Protein AF-0000000079570481 (afdb_homodimer)

Structure (mmCIF, N/CA/C/O backbone):
data_AF-0000000079570481-model_v1
#
loop_
_entity.id
_entity.type
_entity.pdbx_description
1 polymer 'PD-(D/E)XK nuclease family protein'
#
loop_
_atom_site.group_PDB
_atom_site.id
_atom_site.type_symbol
_atom_site.label_atom_id
_atom_site.label_alt_id
_atom_site.label_comp_id
_atom_site.label_asym_id
_atom_site.label_entity_id
_atom_site.label_seq_id
_atom_site.pdbx_PDB_ins_code
_atom_site.Cartn_x
_atom_site.Cartn_y
_atom_site.Cartn_z
_atom_site.occupancy
_atom_site.B_iso_or_equiv
_atom_site.auth_seq_id
_atom_site.auth_comp_id
_atom_site.auth_asym_id
_atom_site.auth_atom_id
_atom_site.pdbx_PDB_model_num
ATOM 1 N N . MET A 1 1 ? -10.477 -27.125 -16.5 1 50.69 1 MET A N 1
ATOM 2 C CA . MET A 1 1 ? -10.719 -26.234 -17.625 1 50.69 1 MET A CA 1
ATOM 3 C C . MET A 1 1 ? -10.953 -24.797 -17.156 1 50.69 1 MET A C 1
ATOM 5 O O . MET A 1 1 ? -11.539 -24.578 -16.109 1 50.69 1 MET A O 1
ATOM 9 N N . HIS A 1 2 ? -10.203 -23.844 -17.797 1 65.56 2 HIS A N 1
ATOM 10 C CA . HIS A 1 2 ? -10.406 -22.438 -17.438 1 65.56 2 HIS A CA 1
ATOM 11 C C . HIS A 1 2 ? -11.836 -22 -17.75 1 65.56 2 HIS A C 1
ATOM 13 O O . HIS A 1 2 ? -12.445 -22.469 -18.703 1 65.56 2 HIS A O 1
ATOM 19 N N . PRO A 1 3 ? -12.398 -21.328 -16.797 1 68.94 3 PRO A N 1
ATOM 20 C CA . PRO A 1 3 ? -13.75 -20.828 -17.031 1 68.94 3 PRO A CA 1
ATOM 21 C C . PRO A 1 3 ? -13.867 -20.047 -18.344 1 68.94 3 PRO A C 1
ATOM 23 O O . PRO A 1 3 ? -12.867 -19.531 -18.844 1 68.94 3 PRO A O 1
ATOM 26 N N . THR A 1 4 ? -15.055 -20.156 -18.906 1 74.75 4 THR A N 1
ATOM 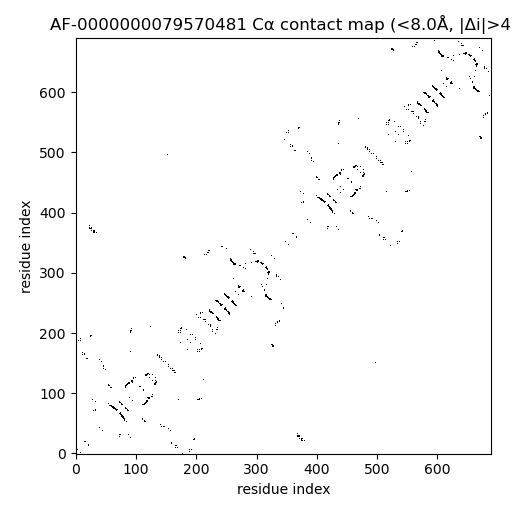27 C CA . THR A 1 4 ? -15.359 -19.375 -20.094 1 74.75 4 THR A CA 1
ATOM 28 C C . THR A 1 4 ? -15.305 -17.875 -19.797 1 74.75 4 THR A C 1
ATOM 30 O O . THR A 1 4 ? -15.297 -17.469 -18.625 1 74.75 4 THR A O 1
ATOM 33 N N . THR A 1 5 ? -15.227 -17.078 -20.75 1 77.88 5 THR A N 1
ATOM 34 C CA . THR A 1 5 ? -15.227 -15.625 -20.625 1 77.88 5 THR A CA 1
ATOM 35 C C . THR A 1 5 ? -16.484 -15.156 -19.891 1 77.88 5 THR A C 1
ATOM 37 O O . THR A 1 5 ? -16.422 -14.242 -19.062 1 77.88 5 THR A O 1
ATOM 40 N N . GLU A 1 6 ? -17.531 -15.828 -20.172 1 80.69 6 GLU A N 1
ATOM 41 C CA . GLU A 1 6 ? -18.797 -15.453 -19.547 1 80.69 6 GLU A CA 1
ATOM 42 C C . GLU A 1 6 ? -18.781 -15.766 -18.047 1 80.69 6 GLU A C 1
ATOM 44 O O . GLU A 1 6 ? -19.312 -14.992 -17.25 1 80.69 6 GLU A O 1
ATOM 49 N N . GLU A 1 7 ? -18.172 -16.875 -17.766 1 83.06 7 GLU A N 1
ATOM 50 C CA . GLU A 1 7 ? -18.078 -17.25 -16.359 1 83.06 7 GLU A CA 1
ATOM 51 C C . GLU A 1 7 ? -17.188 -16.281 -15.578 1 83.06 7 GLU A C 1
ATOM 53 O O . GLU A 1 7 ? -17.484 -15.93 -14.438 1 83.06 7 GLU A O 1
ATOM 58 N N . VAL A 1 8 ? -16.25 -15.828 -16.25 1 87 8 VAL A N 1
ATOM 59 C CA . VAL A 1 8 ? -15.32 -14.898 -15.617 1 87 8 VAL A CA 1
ATOM 60 C C . VAL A 1 8 ? -15.992 -13.547 -15.422 1 87 8 VAL A C 1
ATOM 62 O O . VAL A 1 8 ? -15.82 -12.906 -14.383 1 87 8 VAL A O 1
ATOM 65 N N . LYS A 1 9 ? -16.766 -13.172 -16.375 1 86.5 9 LYS A N 1
ATOM 66 C CA . LYS A 1 9 ? -17.5 -11.914 -16.266 1 86.5 9 LYS A CA 1
ATOM 67 C C . LYS A 1 9 ? -18.469 -11.938 -15.086 1 86.5 9 LYS A C 1
ATOM 69 O O . LYS A 1 9 ? -18.594 -10.953 -14.359 1 86.5 9 LYS A O 1
ATOM 74 N N . GLY A 1 10 ? -19.156 -13.102 -14.977 1 90.06 10 GLY A N 1
ATOM 75 C CA . GLY A 1 10 ? -20.047 -13.242 -13.844 1 90.06 10 GLY A CA 1
ATOM 76 C C . GLY A 1 10 ? -19.328 -13.18 -12.508 1 90.06 10 GLY A C 1
ATOM 77 O O . GLY A 1 10 ? -19.812 -12.547 -11.562 1 90.06 10 GLY A O 1
ATOM 78 N N . LEU A 1 11 ? -18.297 -13.781 -12.508 1 91.5 11 LEU A N 1
ATOM 79 C CA . LEU A 1 11 ? -17.453 -13.797 -11.305 1 91.5 11 LEU A CA 1
ATOM 80 C C . LEU A 1 11 ? -17 -12.383 -10.953 1 91.5 11 LEU A C 1
ATOM 82 O O . LEU A 1 11 ? -17.109 -11.961 -9.805 1 91.5 11 LEU A O 1
ATOM 86 N N . VAL A 1 12 ? -16.562 -11.656 -11.883 1 89.75 12 VAL A N 1
ATOM 87 C CA . VAL A 1 12 ? -16.047 -10.297 -11.703 1 89.75 12 VAL A CA 1
ATOM 88 C C . VAL A 1 12 ? -17.188 -9.383 -11.258 1 89.75 12 VAL A C 1
ATOM 90 O O . VAL A 1 12 ? -17 -8.539 -10.383 1 89.75 12 VAL A O 1
ATOM 93 N N . GLU A 1 13 ? -18.266 -9.562 -11.836 1 91.12 13 GLU A N 1
ATOM 94 C CA . GLU A 1 13 ? -19.422 -8.75 -11.477 1 91.12 13 GLU A CA 1
ATOM 95 C C . GLU A 1 13 ? -19.797 -8.953 -10.008 1 91.12 13 GLU A C 1
ATOM 97 O O . GLU A 1 13 ? -20.125 -7.988 -9.312 1 91.12 13 GLU A O 1
ATOM 102 N N . ARG A 1 14 ? -19.734 -10.172 -9.578 1 93.94 14 ARG A N 1
ATOM 103 C CA . ARG A 1 14 ? -20.047 -10.453 -8.18 1 93.94 14 ARG A CA 1
ATOM 104 C C . ARG A 1 14 ? -19.031 -9.797 -7.254 1 93.94 14 ARG A C 1
ATOM 106 O O . ARG A 1 14 ? -19.406 -9.203 -6.234 1 93.94 14 ARG A O 1
ATOM 113 N N . ILE A 1 15 ? -17.844 -9.82 -7.617 1 91.56 15 ILE A N 1
ATOM 114 C CA . ILE A 1 15 ? -16.781 -9.219 -6.812 1 91.56 15 ILE A CA 1
ATOM 115 C C . ILE A 1 15 ? -16.953 -7.703 -6.777 1 91.56 15 ILE A C 1
ATOM 117 O O . ILE A 1 15 ? -16.859 -7.09 -5.711 1 91.56 15 ILE A O 1
ATOM 121 N N . GLU A 1 16 ? -17.297 -7.141 -7.875 1 89.12 16 GLU A N 1
ATOM 122 C CA . GLU A 1 16 ? -17.344 -5.684 -7.992 1 89.12 16 GLU A CA 1
ATOM 123 C C . GLU A 1 16 ? -18.625 -5.125 -7.379 1 89.12 16 GLU A C 1
ATOM 125 O O . GLU A 1 16 ? -18.672 -3.957 -6.992 1 89.12 16 GLU A O 1
ATOM 130 N N . SER A 1 17 ? -19.641 -5.949 -7.328 1 92.81 17 SER A N 1
ATOM 131 C CA . SER A 1 17 ? -20.891 -5.5 -6.715 1 92.81 17 SER A CA 1
ATOM 132 C C . SER A 1 17 ? -20.828 -5.57 -5.195 1 92.81 17 SER A C 1
ATOM 134 O O . SER A 1 17 ? -21.641 -4.973 -4.5 1 92.81 17 SER A O 1
ATOM 136 N N . ASN A 1 18 ? -19.875 -6.34 -4.711 1 94 18 ASN A N 1
ATOM 137 C CA . ASN A 1 18 ? -19.594 -6.453 -3.285 1 94 18 ASN A CA 1
ATOM 138 C C . ASN A 1 18 ? -18.734 -5.289 -2.791 1 94 18 ASN A C 1
ATOM 140 O O . ASN A 1 18 ? -17.625 -5.082 -3.277 1 94 18 ASN A O 1
ATOM 144 N N . PRO A 1 19 ? -19.266 -4.484 -1.828 1 93.38 19 PRO A N 1
ATOM 145 C CA . PRO A 1 19 ? -18.438 -3.363 -1.37 1 93.38 19 PRO A CA 1
ATOM 146 C C . PRO A 1 19 ? -17.062 -3.805 -0.876 1 93.38 19 PRO A C 1
ATOM 148 O O . PRO A 1 19 ? -16.078 -3.098 -1.082 1 93.38 19 PRO A O 1
ATOM 151 N N . LEU A 1 20 ? -16.984 -4.98 -0.292 1 93.44 20 LEU A N 1
ATOM 152 C CA . LEU A 1 20 ? -15.703 -5.492 0.194 1 93.44 20 LEU A CA 1
ATOM 153 C C . LEU A 1 20 ? -14.766 -5.812 -0.967 1 93.44 20 LEU A C 1
ATOM 155 O O . LEU A 1 20 ? -13.547 -5.68 -0.843 1 93.44 20 LEU A O 1
ATOM 159 N N . GLY A 1 21 ? -15.383 -6.238 -2.08 1 91.31 21 GLY A N 1
ATOM 160 C CA . GLY A 1 21 ? -14.586 -6.516 -3.266 1 91.31 21 GLY A CA 1
ATOM 161 C C . GLY A 1 21 ? -13.922 -5.277 -3.836 1 91.31 21 GLY A C 1
ATOM 162 O O . GLY A 1 21 ? -12.773 -5.336 -4.285 1 91.31 21 GLY A O 1
ATOM 163 N N . ARG A 1 22 ? -14.578 -4.148 -3.736 1 87.19 22 ARG A N 1
ATOM 164 C CA . ARG A 1 22 ? -14.039 -2.893 -4.246 1 87.19 22 ARG A CA 1
ATOM 165 C C . ARG A 1 22 ? -12.969 -2.338 -3.311 1 87.19 22 ARG A C 1
ATOM 167 O O . ARG A 1 22 ? -11.953 -1.795 -3.768 1 87.19 22 ARG A O 1
ATOM 174 N N . ILE A 1 23 ? -13.211 -2.539 -2.059 1 87.69 23 ILE A N 1
ATOM 175 C CA . ILE A 1 23 ? -12.328 -1.98 -1.043 1 87.69 23 ILE A CA 1
ATOM 176 C C . ILE A 1 23 ? -11.008 -2.752 -1.027 1 87.69 23 ILE A C 1
ATOM 178 O O . ILE A 1 23 ? -9.945 -2.18 -0.763 1 87.69 23 ILE A O 1
ATOM 182 N N . MET A 1 24 ? -11 -3.938 -1.363 1 83.31 24 MET A N 1
ATOM 183 C CA . MET A 1 24 ? -9.852 -4.84 -1.251 1 83.31 24 MET A CA 1
ATOM 184 C C . MET A 1 24 ? -8.742 -4.438 -2.219 1 83.31 24 MET A C 1
ATOM 186 O O . MET A 1 24 ? -7.578 -4.762 -2.002 1 83.31 24 MET A O 1
ATOM 190 N N . HIS A 1 25 ? -8.969 -3.658 -3.273 1 71.06 25 HIS A N 1
ATOM 191 C CA . HIS A 1 25 ? -8.023 -3.355 -4.344 1 71.06 25 HIS A CA 1
ATOM 192 C C . HIS A 1 25 ? -6.812 -2.592 -3.811 1 71.06 25 HIS A C 1
ATOM 194 O O . HIS A 1 25 ? -5.727 -2.656 -4.391 1 71.06 25 HIS A O 1
ATOM 200 N N . GLY A 1 26 ? -6.82 -1.971 -2.639 1 59.59 26 GLY A N 1
ATOM 201 C CA . GLY A 1 26 ? -5.758 -1.092 -2.176 1 59.59 26 GLY A CA 1
ATOM 202 C C . GLY A 1 26 ? -4.711 -1.809 -1.349 1 59.59 26 GLY A C 1
ATOM 203 O O . GLY A 1 26 ? -3.574 -1.342 -1.238 1 59.59 26 GLY A O 1
ATOM 204 N N . SER A 1 27 ? -4.887 -2.648 -0.591 1 61.09 27 SER A N 1
ATOM 205 C CA . SER A 1 27 ? -3.93 -3.242 0.336 1 61.09 27 SER A CA 1
ATOM 206 C C . SER A 1 27 ? -4.145 -4.746 0.467 1 61.09 27 SER A C 1
ATOM 208 O O . SER A 1 27 ? -3.893 -5.324 1.524 1 61.09 27 SER A O 1
ATOM 210 N N . ARG A 1 28 ? -4.184 -5.586 -0.519 1 65.5 28 ARG A N 1
ATOM 211 C CA . ARG A 1 28 ? -4.758 -6.914 -0.706 1 65.5 28 ARG A CA 1
ATOM 212 C C . ARG A 1 28 ? -4.496 -7.801 0.51 1 65.5 28 ARG A C 1
ATOM 214 O O . ARG A 1 28 ? -5.43 -8.164 1.227 1 65.5 28 ARG A O 1
ATOM 221 N N . GLU A 1 29 ? -3.158 -7.77 1.056 1 74.5 29 GLU A N 1
ATOM 222 C CA . GLU A 1 29 ? -2.934 -8.727 2.135 1 74.5 29 GLU A CA 1
ATOM 223 C C . GLU A 1 29 ? -3.406 -8.164 3.475 1 74.5 29 GLU A C 1
ATOM 225 O O . GLU A 1 29 ? -4.004 -8.891 4.277 1 74.5 29 GLU A O 1
ATOM 230 N N . LEU A 1 30 ? -3.348 -6.863 3.672 1 83.81 30 LEU A N 1
ATOM 231 C CA . LEU A 1 30 ? -3.754 -6.238 4.926 1 83.81 30 LEU A CA 1
ATOM 232 C C . LEU A 1 30 ? -5.273 -6.238 5.066 1 83.81 30 LEU A C 1
ATOM 234 O O . LEU A 1 30 ? -5.801 -6.398 6.172 1 83.81 30 LEU A O 1
ATOM 238 N N . PHE A 1 31 ? -5.938 -6.16 3.941 1 90 31 PHE A N 1
ATOM 239 C CA . PHE A 1 31 ? -7.395 -6.176 3.936 1 90 31 PHE A CA 1
ATOM 240 C C . PHE A 1 31 ? -7.926 -7.449 4.586 1 90 31 PHE A C 1
ATOM 242 O O . PHE A 1 31 ? -8.734 -7.387 5.516 1 90 31 PHE A O 1
ATOM 249 N N . HIS A 1 32 ? -7.438 -8.586 4.172 1 93 32 HIS A N 1
ATOM 250 C CA . HIS A 1 32 ? -7.934 -9.875 4.641 1 93 32 HIS A CA 1
ATOM 251 C C . HIS A 1 32 ? -7.586 -10.102 6.109 1 93 32 HIS A C 1
ATOM 253 O O . HIS A 1 32 ? -8.453 -10.461 6.91 1 93 32 HIS A O 1
ATOM 259 N N . SER A 1 33 ? -6.324 -9.875 6.48 1 93 33 SER A N 1
ATOM 260 C CA . SER A 1 33 ? -5.895 -10.102 7.855 1 93 33 SER A CA 1
ATOM 261 C C . SER A 1 33 ? -6.625 -9.18 8.828 1 93 33 SER A C 1
ATOM 263 O O . SER A 1 33 ? -7.02 -9.609 9.914 1 93 33 SER A O 1
ATOM 265 N N . ASN A 1 34 ? -6.844 -7.906 8.406 1 91.81 34 ASN A N 1
ATOM 266 C CA . ASN A 1 34 ? -7.547 -6.957 9.258 1 91.81 34 ASN A CA 1
ATOM 267 C C . ASN A 1 34 ? -9.008 -7.352 9.453 1 91.81 34 ASN A C 1
ATOM 269 O O . ASN A 1 34 ? -9.539 -7.254 10.555 1 91.81 34 ASN A O 1
ATOM 273 N N . LEU A 1 35 ? -9.633 -7.727 8.383 1 94.56 35 LEU A N 1
ATOM 274 C CA . LEU A 1 35 ? -11.031 -8.117 8.469 1 94.56 35 LEU A CA 1
ATOM 275 C C . LEU A 1 35 ? -11.195 -9.375 9.32 1 94.56 35 LEU A C 1
ATOM 277 O O . LEU A 1 35 ? -12.133 -9.477 10.109 1 94.56 35 LEU A O 1
ATOM 281 N N . LEU A 1 36 ? -10.266 -10.312 9.18 1 96.75 36 LEU A N 1
ATOM 282 C CA . LEU A 1 36 ? -10.336 -11.531 9.977 1 96.75 36 LEU A CA 1
ATOM 283 C C . LEU A 1 36 ? -10.094 -11.234 11.453 1 96.75 36 LEU A C 1
ATOM 285 O O . LEU A 1 36 ? -10.711 -11.859 12.328 1 96.75 36 LEU A O 1
ATOM 289 N N . SER A 1 37 ? -9.172 -10.359 11.719 1 95.69 37 SER A N 1
ATOM 290 C CA . SER A 1 37 ? -8.961 -9.922 13.094 1 95.69 37 SER A CA 1
ATOM 291 C C . SER A 1 37 ? -10.227 -9.289 13.672 1 95.69 37 SER A C 1
ATOM 293 O O . SER A 1 37 ? -10.602 -9.57 14.805 1 95.69 37 SER A O 1
ATOM 295 N N . TRP A 1 38 ? -10.852 -8.422 12.906 1 95.69 38 TRP A N 1
ATOM 296 C CA . TRP A 1 38 ? -12.117 -7.824 13.32 1 95.69 38 TRP A CA 1
ATOM 297 C C . TRP A 1 38 ? -13.172 -8.891 13.578 1 95.69 38 TRP A C 1
ATOM 299 O O . TRP A 1 38 ? -13.891 -8.836 14.57 1 95.69 38 TRP A O 1
ATOM 309 N N . TYR A 1 39 ? -13.281 -9.859 12.68 1 97.56 39 TYR A N 1
ATOM 310 C CA . TYR A 1 39 ? -14.195 -10.992 12.789 1 97.56 39 TYR A CA 1
ATOM 311 C C . TYR A 1 39 ? -14.008 -11.719 14.109 1 97.56 39 TYR A C 1
ATOM 313 O O . TYR A 1 39 ? -14.984 -12.016 14.805 1 97.56 39 TYR A O 1
ATOM 321 N N . PHE A 1 40 ? -12.805 -11.93 14.484 1 98.12 40 PHE A N 1
ATOM 322 C CA . PHE A 1 40 ? -12.445 -12.625 15.719 1 98.12 40 PHE A CA 1
ATOM 323 C C . PHE A 1 40 ? -12.977 -11.883 16.938 1 98.12 40 PHE A C 1
ATOM 325 O O . PHE A 1 40 ? -13.43 -12.5 17.906 1 98.12 40 PHE A O 1
ATOM 332 N N . ASP A 1 41 ? -13 -10.562 16.859 1 95.62 41 ASP A N 1
ATOM 333 C CA . ASP A 1 41 ? -13.438 -9.727 17.969 1 95.62 41 ASP A CA 1
ATOM 334 C C . ASP A 1 41 ? -14.953 -9.523 17.953 1 95.62 41 ASP A C 1
ATOM 336 O O . ASP A 1 41 ? -15.609 -9.602 18.984 1 95.62 41 ASP A O 1
ATOM 340 N N . ALA A 1 42 ? -15.508 -9.344 16.781 1 95.06 42 ALA A N 1
ATOM 341 C CA . ALA A 1 42 ? -16.891 -8.875 16.641 1 95.06 42 ALA A CA 1
ATOM 342 C C . ALA A 1 42 ? -17.875 -10.039 16.719 1 95.06 42 ALA A C 1
ATOM 344 O O . ALA A 1 42 ? -19.016 -9.875 17.156 1 95.06 42 ALA A O 1
ATOM 345 N N . LEU A 1 43 ? -17.438 -11.188 16.219 1 95.94 43 LEU A N 1
ATOM 346 C CA . LEU A 1 43 ? -18.281 -12.375 16.203 1 95.94 43 LEU A CA 1
ATOM 347 C C . LEU A 1 43 ? -17.531 -13.57 16.812 1 95.94 43 LEU A C 1
ATOM 349 O O . LEU A 1 43 ? -17.234 -14.539 16.109 1 95.94 43 LEU A O 1
ATOM 353 N N . PRO A 1 44 ? -17.344 -13.539 18.125 1 96.38 44 PRO A N 1
ATOM 354 C CA . PRO A 1 44 ? -16.453 -14.516 18.766 1 96.38 44 PRO A CA 1
ATOM 355 C C . PRO A 1 44 ? -16.906 -15.953 18.562 1 96.38 44 PRO A C 1
ATOM 357 O O . PRO A 1 44 ? -16.094 -16.828 18.297 1 96.38 44 PRO A O 1
ATOM 360 N N . ASP A 1 45 ? -18.203 -16.234 18.641 1 96.69 45 ASP A N 1
ATOM 361 C CA . ASP A 1 45 ? -18.672 -17.609 18.5 1 96.69 45 ASP A CA 1
ATOM 362 C C . ASP A 1 45 ? -18.422 -18.125 17.078 1 96.69 45 ASP A C 1
ATOM 364 O O . ASP A 1 45 ? -17.922 -19.234 16.891 1 96.69 45 ASP A O 1
ATOM 368 N N . ALA A 1 46 ? -18.781 -17.281 16.125 1 97.31 46 ALA A N 1
ATOM 369 C CA . ALA A 1 46 ? -18.594 -17.672 14.727 1 97.31 46 ALA A CA 1
ATOM 370 C C . ALA A 1 46 ? -17.109 -17.812 14.398 1 97.31 46 ALA A C 1
ATOM 372 O O . ALA A 1 46 ? -16.703 -18.75 13.719 1 97.31 46 ALA A O 1
ATOM 373 N N . ALA A 1 47 ? -16.312 -16.891 14.891 1 98.19 47 ALA A N 1
ATOM 374 C CA . ALA A 1 47 ? -14.875 -16.922 14.656 1 98.19 47 ALA A CA 1
ATOM 375 C C . ALA A 1 47 ? -14.25 -18.172 15.281 1 98.19 47 ALA A C 1
ATOM 377 O O . ALA A 1 47 ? -13.383 -18.797 14.68 1 98.19 47 ALA A O 1
ATOM 378 N N . ASP A 1 48 ? -14.711 -18.5 16.469 1 98.06 48 ASP A N 1
ATOM 379 C CA . ASP A 1 48 ? -14.203 -19.688 17.125 1 98.06 48 ASP A CA 1
ATOM 380 C C . ASP A 1 48 ? -14.523 -20.938 16.312 1 98.06 48 ASP A C 1
ATOM 382 O O . ASP A 1 48 ? -13.656 -21.797 16.109 1 98.06 48 ASP A O 1
ATOM 386 N N . ALA A 1 49 ? -15.742 -20.984 15.852 1 98 49 ALA A N 1
ATOM 387 C CA . ALA A 1 49 ? -16.125 -22.125 15.023 1 98 49 ALA A CA 1
ATOM 388 C C . ALA A 1 49 ? -15.266 -22.203 13.766 1 98 49 ALA A C 1
ATOM 390 O O . ALA A 1 49 ? -14.969 -23.297 13.273 1 98 49 ALA A O 1
ATOM 391 N N . THR A 1 50 ? -14.805 -21.109 13.273 1 98.56 50 THR A N 1
ATOM 392 C CA . THR A 1 50 ? -14.031 -21 12.031 1 98.56 50 THR A CA 1
ATOM 393 C C . THR A 1 50 ? -12.586 -21.422 12.258 1 98.56 50 THR A C 1
ATOM 395 O O . THR A 1 50 ? -12.023 -22.172 11.461 1 98.56 50 THR A O 1
ATOM 398 N N . PHE A 1 51 ? -11.977 -21 13.43 1 98.69 51 PHE A N 1
ATOM 399 C CA . PHE A 1 51 ? -10.523 -21.031 13.508 1 98.69 51 PHE A CA 1
ATOM 400 C C . PHE A 1 51 ? -10.055 -22.078 14.523 1 98.69 51 PHE A C 1
ATOM 402 O O . PHE A 1 51 ? -8.953 -22.609 14.398 1 98.69 51 PHE A O 1
ATOM 409 N N . ARG A 1 52 ? -10.852 -22.422 15.523 1 98.19 52 ARG A N 1
ATOM 410 C CA . ARG A 1 52 ? -10.414 -23.297 16.594 1 98.19 52 ARG A CA 1
ATOM 411 C C . ARG A 1 52 ? -10 -24.656 16.047 1 98.19 52 ARG A C 1
ATOM 413 O O . ARG A 1 52 ? -9.023 -25.25 16.516 1 98.19 52 ARG A O 1
ATOM 420 N N . PRO A 1 53 ? -10.758 -25.219 15.023 1 98.31 53 PRO A N 1
ATOM 421 C CA . PRO A 1 53 ? -10.375 -26.531 14.5 1 98.31 53 PRO A CA 1
ATOM 422 C C . PRO A 1 53 ? -8.984 -26.531 13.867 1 98.31 53 PRO A C 1
ATOM 424 O O . PRO A 1 53 ? -8.445 -27.594 13.57 1 98.31 53 PRO A O 1
ATOM 427 N N . LEU A 1 54 ? -8.398 -25.391 13.594 1 98.31 54 LEU A N 1
ATOM 428 C CA . LEU A 1 54 ? -7.105 -25.281 12.93 1 98.31 54 LEU A CA 1
ATOM 429 C C . LEU A 1 54 ? -5.969 -25.281 13.945 1 98.31 54 LEU A C 1
ATOM 431 O O . LEU A 1 54 ? -4.797 -25.25 13.578 1 98.31 54 LEU A O 1
ATOM 435 N N . SER A 1 55 ? -6.324 -25.219 15.203 1 97.75 55 SER A N 1
ATOM 436 C CA . SER A 1 55 ? -5.328 -25.219 16.281 1 97.75 55 SER A CA 1
ATOM 437 C C . SER A 1 55 ? -5.418 -26.484 17.109 1 97.75 55 SER A C 1
ATOM 439 O O . SER A 1 55 ? -6.152 -27.422 16.766 1 97.75 55 SER A O 1
ATOM 441 N N . ILE A 1 56 ? -4.516 -26.594 18.094 1 97.56 56 ILE A N 1
ATOM 442 C CA . ILE A 1 56 ? -4.469 -27.781 18.938 1 97.56 56 ILE A CA 1
ATOM 443 C C . ILE A 1 56 ? -4.586 -27.375 20.406 1 97.56 56 ILE A C 1
ATOM 445 O O . ILE A 1 56 ? -4.203 -26.266 20.781 1 97.56 56 ILE A O 1
ATOM 449 N N . PRO A 1 57 ? -5.125 -28.297 21.25 1 97.56 57 PRO A N 1
ATOM 450 C CA . PRO A 1 57 ? -5.23 -27.984 22.672 1 97.56 57 PRO A CA 1
ATOM 451 C C . PRO A 1 57 ? -3.875 -27.734 23.328 1 97.56 57 PRO A C 1
ATOM 453 O O . PRO A 1 57 ? -2.906 -28.453 23.047 1 97.56 57 PRO A O 1
ATOM 456 N N . ALA A 1 58 ? -3.807 -26.75 24.094 1 97.56 58 ALA A N 1
ATOM 457 C CA . ALA A 1 58 ? -2.627 -26.359 24.859 1 97.56 58 ALA A CA 1
ATOM 458 C C . ALA A 1 58 ? -2.977 -25.297 25.891 1 97.56 58 ALA A C 1
ATOM 460 O O . ALA A 1 58 ? -4.098 -24.781 25.922 1 97.56 58 ALA A O 1
ATOM 461 N N . GLU A 1 59 ? -2.061 -25.078 26.844 1 95.19 59 GLU A N 1
ATOM 462 C CA . GLU A 1 59 ? -2.234 -23.969 27.766 1 95.19 59 GLU A CA 1
ATOM 463 C C . GLU A 1 59 ? -1.978 -22.625 27.094 1 95.19 59 GLU A C 1
ATOM 465 O O . GLU A 1 59 ? -0.843 -22.312 26.719 1 95.19 59 GLU A O 1
ATOM 470 N N . GLY A 1 60 ? -3.107 -21.984 26.891 1 91.94 60 GLY A N 1
ATOM 471 C CA . GLY A 1 60 ? -2.955 -20.734 26.188 1 91.94 60 GLY A CA 1
ATOM 472 C C . GLY A 1 60 ? -3.035 -19.516 27.094 1 91.94 60 GLY A C 1
ATOM 473 O O . GLY A 1 60 ? -2.648 -19.594 28.266 1 91.94 60 GLY A O 1
ATOM 474 N N . THR A 1 61 ? -3.197 -18.375 26.547 1 90.19 61 THR A N 1
ATOM 475 C CA . THR A 1 61 ? -3.359 -17.078 27.203 1 90.19 61 THR A CA 1
ATOM 476 C C . THR A 1 61 ? -4.762 -16.531 26.984 1 90.19 61 THR A C 1
ATOM 478 O O . THR A 1 61 ? -5.672 -17.266 26.578 1 90.19 61 THR A O 1
ATOM 481 N N . GLU A 1 62 ? -4.934 -15.242 27.094 1 94.88 62 GLU A N 1
ATOM 482 C CA . GLU A 1 62 ? -6.234 -14.609 26.906 1 94.88 62 GLU A CA 1
ATOM 483 C C . GLU A 1 62 ? -6.625 -14.602 25.438 1 94.88 62 GLU A C 1
ATOM 485 O O . GLU A 1 62 ? -5.766 -14.703 24.547 1 94.88 62 GLU A O 1
ATOM 490 N N . ARG A 1 63 ? -7.953 -14.641 25.219 1 97 63 ARG A N 1
ATOM 491 C CA . ARG A 1 63 ? -8.43 -14.516 23.844 1 97 63 ARG A CA 1
ATOM 492 C C . ARG A 1 63 ? -7.996 -13.18 23.234 1 97 63 ARG A C 1
ATOM 494 O O . ARG A 1 63 ? -8.383 -12.117 23.719 1 97 63 ARG A O 1
ATOM 501 N N . LEU A 1 64 ? -7.203 -13.32 22.203 1 96 64 LEU A N 1
ATOM 502 C CA . LEU A 1 64 ? -6.613 -12.117 21.625 1 96 64 LEU A CA 1
ATOM 503 C C . LEU A 1 64 ? -6.242 -12.328 20.172 1 96 64 LEU A C 1
ATOM 505 O O . LEU A 1 64 ? -5.742 -13.391 19.797 1 96 64 LEU A O 1
ATOM 509 N N . ALA A 1 65 ? -6.578 -11.352 19.359 1 95.81 65 ALA A N 1
ATOM 510 C CA . ALA A 1 65 ? -6.078 -11.312 17.984 1 95.81 65 ALA A CA 1
ATOM 511 C C . ALA A 1 65 ? -4.98 -10.266 17.828 1 95.81 65 ALA A C 1
ATOM 513 O O . ALA A 1 65 ? -5.164 -9.109 18.203 1 95.81 65 ALA A O 1
ATOM 514 N N . GLU A 1 66 ? -3.84 -10.633 17.312 1 94.25 66 GLU A N 1
ATOM 515 C CA . GLU A 1 66 ? -2.715 -9.727 17.109 1 94.25 66 GLU A CA 1
ATOM 516 C C . GLU A 1 66 ? -2.371 -9.586 15.633 1 94.25 66 GLU A C 1
ATOM 518 O O . GLU A 1 66 ? -2.141 -10.586 14.945 1 94.25 66 GLU A O 1
ATOM 523 N N . ARG A 1 67 ? -2.381 -8.375 15.18 1 91.56 67 ARG A N 1
ATOM 524 C CA . ARG A 1 67 ? -1.974 -8.086 13.805 1 91.56 67 ARG A CA 1
ATOM 525 C C . ARG A 1 67 ? -0.523 -7.621 13.75 1 91.56 67 ARG A C 1
ATOM 527 O O . ARG A 1 67 ? -0.086 -6.836 14.594 1 91.56 67 ARG A O 1
ATOM 534 N N . GLU A 1 68 ? 0.175 -8.156 12.766 1 87.94 68 GLU A N 1
ATOM 535 C CA . GLU A 1 68 ? 1.53 -7.715 12.453 1 87.94 68 GLU A CA 1
ATOM 536 C C . GLU A 1 68 ? 2.439 -7.816 13.672 1 87.94 68 GLU A C 1
ATOM 538 O O . GLU A 1 68 ? 3.285 -6.945 13.898 1 87.94 68 GLU A O 1
ATOM 543 N N . HIS A 1 69 ? 2.15 -8.781 14.492 1 87.88 69 HIS A N 1
ATOM 544 C CA . HIS A 1 69 ? 3.023 -9.062 15.625 1 87.88 69 HIS A CA 1
ATOM 545 C C . HIS A 1 69 ? 4.348 -9.664 15.172 1 87.88 69 HIS A C 1
ATOM 547 O O . HIS A 1 69 ? 4.391 -10.797 14.695 1 87.88 69 HIS A O 1
ATOM 553 N N . THR A 1 70 ? 5.445 -8.922 15.305 1 87.44 70 THR A N 1
ATOM 554 C CA . THR A 1 70 ? 6.766 -9.352 14.859 1 87.44 70 THR A CA 1
ATOM 555 C C . THR A 1 70 ? 6.73 -9.758 13.383 1 87.44 70 THR A C 1
ATOM 557 O O . THR A 1 70 ? 7.258 -10.805 13.016 1 87.44 70 THR A O 1
ATOM 560 N N . ASN A 1 71 ? 5.988 -9.172 12.586 1 87.38 71 ASN A N 1
ATOM 561 C CA . ASN A 1 71 ? 5.902 -9.312 11.133 1 87.38 71 ASN A CA 1
ATOM 562 C C . ASN A 1 71 ? 5.082 -10.539 10.742 1 87.38 71 ASN A C 1
ATOM 564 O O . ASN A 1 71 ? 5.203 -11.039 9.617 1 87.38 71 ASN A O 1
ATOM 568 N N . LEU A 1 72 ? 4.363 -11.055 11.742 1 93.25 72 LEU A N 1
ATOM 569 C CA . LEU A 1 72 ? 3.383 -12.086 11.422 1 93.25 72 LEU A CA 1
ATOM 570 C C . LEU A 1 72 ? 2.039 -11.469 11.055 1 93.25 72 LEU A C 1
ATOM 572 O O . LEU A 1 72 ? 1.587 -10.523 11.711 1 93.25 72 LEU A O 1
ATOM 576 N N . ASP A 1 73 ? 1.354 -11.961 10.047 1 92.69 73 ASP A N 1
ATOM 577 C CA . ASP A 1 73 ? 0.142 -11.336 9.531 1 92.69 73 ASP A CA 1
ATOM 578 C C . ASP A 1 73 ? -0.971 -11.344 10.578 1 92.69 73 ASP A C 1
ATOM 580 O O . ASP A 1 73 ? -1.575 -10.305 10.859 1 92.69 73 ASP A O 1
ATOM 584 N N . LEU A 1 74 ? -1.26 -12.477 11.188 1 96.44 74 LEU A N 1
ATOM 585 C CA . LEU A 1 74 ? -2.336 -12.625 12.156 1 96.44 74 LEU A CA 1
ATOM 586 C C . LEU A 1 74 ? -2.029 -13.75 13.141 1 96.44 74 LEU A C 1
ATOM 588 O O . LEU A 1 74 ? -1.674 -14.859 12.734 1 96.44 74 LEU A O 1
ATOM 592 N N . VAL A 1 75 ? -2.072 -13.438 14.383 1 97.81 75 VAL A N 1
ATOM 593 C CA . VAL A 1 75 ? -1.944 -14.438 15.438 1 97.81 75 VAL A CA 1
ATOM 594 C C . VAL A 1 75 ? -3.205 -14.445 16.297 1 97.81 75 VAL A C 1
ATOM 596 O O . VAL A 1 75 ? -3.609 -13.414 16.828 1 97.81 75 VAL A O 1
ATOM 599 N N . LEU A 1 76 ? -3.842 -15.562 16.406 1 98.5 76 LEU A N 1
ATOM 600 C CA . LEU A 1 76 ? -5.016 -15.742 17.25 1 98.5 76 LEU A CA 1
ATOM 601 C C . LEU A 1 76 ? -4.672 -16.562 18.484 1 98.5 76 LEU A C 1
ATOM 603 O O . LEU A 1 76 ? -3.949 -17.562 18.391 1 98.5 76 LEU A O 1
ATOM 607 N N . ARG A 1 77 ? -5.164 -16.172 19.578 1 98.19 77 ARG A N 1
ATOM 608 C CA . ARG A 1 77 ? -4.883 -16.844 20.844 1 98.19 77 ARG A CA 1
ATOM 609 C C . ARG A 1 77 ? -6.172 -17.172 21.594 1 98.19 77 ARG A C 1
ATOM 611 O O . ARG A 1 77 ? -7.152 -16.422 21.5 1 98.19 77 ARG A O 1
ATOM 618 N N . TRP A 1 78 ? -6.098 -18.234 22.281 1 98.06 78 TRP A N 1
ATOM 619 C CA . TRP A 1 78 ? -7.148 -18.703 23.188 1 98.06 78 TRP A CA 1
ATOM 620 C C . TRP A 1 78 ? -6.562 -19.203 24.5 1 98.06 78 TRP A C 1
ATOM 622 O O . TRP A 1 78 ? -5.379 -19.547 24.578 1 98.06 78 TRP A O 1
ATOM 632 N N . PRO A 1 79 ? -7.367 -19.156 25.578 1 97.31 79 PRO A N 1
ATOM 633 C CA . PRO A 1 79 ? -6.863 -19.672 26.844 1 97.31 79 PRO A CA 1
ATOM 634 C C . PRO A 1 79 ? -6.59 -21.172 26.812 1 97.31 79 PRO A C 1
ATOM 636 O O . PRO A 1 79 ? -5.781 -21.672 27.609 1 97.31 79 PRO A O 1
ATOM 639 N N . ASP A 1 80 ? -7.207 -21.891 25.875 1 97.88 80 ASP A N 1
ATOM 640 C CA . ASP A 1 80 ? -7.168 -23.359 25.953 1 97.88 80 ASP A CA 1
ATOM 641 C C . ASP A 1 80 ? -6.625 -23.953 24.656 1 97.88 80 ASP A C 1
ATOM 643 O O . ASP A 1 80 ? -6.742 -25.156 24.438 1 97.88 80 ASP A O 1
ATOM 647 N N . LEU A 1 81 ? -6.02 -23.156 23.781 1 98.19 81 LEU A N 1
ATOM 648 C CA . LEU A 1 81 ? -5.438 -23.641 22.547 1 98.19 81 LEU A CA 1
ATOM 649 C C . LEU A 1 81 ? -4.039 -23.062 22.328 1 98.19 81 LEU A C 1
ATOM 651 O O . LEU A 1 81 ? -3.699 -22.031 22.906 1 98.19 81 LEU A O 1
ATOM 655 N N . ALA A 1 82 ? -3.268 -23.766 21.516 1 97.94 82 ALA A N 1
ATOM 656 C CA . ALA A 1 82 ? -2.021 -23.172 21.031 1 97.94 82 ALA A CA 1
ATOM 657 C C . ALA A 1 82 ? -2.297 -21.938 20.188 1 97.94 82 ALA A C 1
ATOM 659 O O . ALA A 1 82 ? -3.326 -21.859 19.5 1 97.94 82 ALA A O 1
ATOM 660 N N . PRO A 1 83 ? -1.391 -20.969 20.219 1 98.12 83 PRO A N 1
ATOM 661 C CA . PRO A 1 83 ? -1.564 -19.859 19.297 1 98.12 83 PRO A CA 1
ATOM 662 C C . PRO A 1 83 ? -1.67 -20.312 17.828 1 98.12 83 PRO A C 1
ATOM 664 O O . PRO A 1 83 ? -1.002 -21.266 17.438 1 98.12 83 PRO A O 1
ATOM 667 N N . LEU A 1 84 ? -2.553 -19.719 17.141 1 98.5 84 LEU A N 1
ATOM 668 C CA . LEU A 1 84 ? -2.699 -19.969 15.711 1 98.5 84 LEU A CA 1
ATOM 669 C C . LEU A 1 84 ? -2.08 -18.828 14.891 1 98.5 84 LEU A C 1
ATOM 671 O O . LEU A 1 84 ? -2.562 -17.703 14.93 1 98.5 84 LEU A O 1
ATOM 675 N N . VAL A 1 85 ? -0.995 -19.125 14.18 1 98.31 85 VAL A N 1
ATOM 676 C CA . VAL A 1 85 ? -0.336 -18.156 13.305 1 98.31 85 VAL A CA 1
ATOM 677 C C . VAL A 1 85 ? -0.846 -18.328 11.875 1 98.31 85 VAL A C 1
ATOM 679 O O . VAL A 1 85 ? -0.771 -19.422 11.305 1 98.31 85 VAL A O 1
ATOM 682 N N . ILE A 1 86 ? -1.338 -17.25 11.312 1 97.38 86 ILE A N 1
ATOM 683 C CA . ILE A 1 86 ? -1.869 -17.297 9.953 1 97.38 86 ILE A CA 1
ATOM 684 C C . ILE A 1 86 ? -1.042 -16.375 9.055 1 97.38 86 ILE A C 1
ATOM 686 O O . ILE A 1 86 ? -0.931 -15.18 9.305 1 97.38 86 ILE A O 1
ATOM 690 N N . GLU A 1 87 ? -0.381 -16.984 8.086 1 95.5 87 GLU A N 1
ATOM 691 C CA . GLU A 1 87 ? 0.262 -16.25 7 1 95.5 87 GLU A CA 1
ATOM 692 C C . GLU A 1 87 ? -0.647 -16.172 5.777 1 95.5 87 GLU A C 1
ATOM 694 O O . GLU A 1 87 ? -1.127 -17.188 5.285 1 95.5 87 GLU A O 1
ATOM 699 N N . ASN A 1 88 ? -0.911 -14.906 5.352 1 92.81 88 ASN A N 1
ATOM 700 C CA . ASN A 1 88 ? -1.858 -14.664 4.27 1 92.81 88 ASN A CA 1
ATOM 701 C C . ASN A 1 88 ? -1.144 -14.312 2.967 1 92.81 88 ASN A C 1
ATOM 703 O O . ASN A 1 88 ? -0.297 -13.422 2.939 1 92.81 88 ASN A O 1
ATOM 707 N N . LYS A 1 89 ? -1.42 -15.055 1.941 1 88.81 89 LYS A N 1
ATOM 708 C CA . LYS A 1 89 ? -0.976 -14.773 0.579 1 88.81 89 LYS A CA 1
ATOM 709 C C . LYS A 1 89 ? -2.15 -14.797 -0.396 1 88.81 89 LYS A C 1
ATOM 711 O O . LYS A 1 89 ? -2.783 -15.836 -0.595 1 88.81 89 LYS A O 1
ATOM 716 N N . VAL A 1 90 ? -2.414 -13.688 -0.95 1 86.5 90 VAL A N 1
ATOM 717 C CA . VAL A 1 90 ? -3.578 -13.625 -1.825 1 86.5 90 VAL A CA 1
ATOM 718 C C . VAL A 1 90 ? -3.133 -13.68 -3.285 1 86.5 90 VAL A C 1
ATOM 720 O O . VAL A 1 90 ? -3.584 -14.531 -4.051 1 86.5 90 VAL A O 1
ATOM 723 N N . PHE A 1 91 ? -2.174 -12.805 -3.672 1 79.38 91 PHE A N 1
ATOM 724 C CA . PHE A 1 91 ? -1.831 -12.703 -5.086 1 79.38 91 PHE A CA 1
ATOM 725 C C . PHE A 1 91 ? -0.411 -13.195 -5.336 1 79.38 91 PHE A C 1
ATOM 727 O O . PHE A 1 91 ? -0.011 -13.398 -6.484 1 79.38 91 PHE A O 1
ATOM 734 N N . ALA A 1 92 ? 0.311 -13.398 -4.273 1 78.12 92 ALA A N 1
ATOM 735 C CA . ALA A 1 92 ? 1.688 -13.859 -4.414 1 78.12 92 ALA A CA 1
ATOM 736 C C . ALA A 1 92 ? 1.783 -15.367 -4.199 1 78.12 92 ALA A C 1
ATOM 738 O O . ALA A 1 92 ? 1.085 -15.93 -3.348 1 78.12 92 ALA A O 1
ATOM 739 N N . VAL A 1 93 ? 2.609 -15.977 -4.949 1 78.25 93 VAL A N 1
ATOM 740 C CA . VAL A 1 93 ? 2.871 -17.391 -4.766 1 78.25 93 VAL A CA 1
ATOM 741 C C . VAL A 1 93 ? 3.682 -17.609 -3.488 1 78.25 93 VAL A C 1
ATOM 743 O O . VAL A 1 93 ? 4.711 -16.969 -3.283 1 78.25 93 VAL A O 1
ATOM 746 N N . PRO A 1 94 ? 3.154 -18.547 -2.688 1 84.06 94 PRO A N 1
ATOM 747 C CA . PRO A 1 94 ? 3.898 -18.781 -1.448 1 84.06 94 PRO A CA 1
ATOM 748 C C . PRO A 1 94 ? 5.293 -19.344 -1.696 1 84.06 94 PRO A C 1
ATOM 750 O O . PRO A 1 94 ? 5.492 -20.125 -2.631 1 84.06 94 PRO A O 1
ATOM 753 N N . ASP A 1 95 ? 6.172 -18.984 -0.875 1 82.12 95 ASP A N 1
ATOM 754 C CA . ASP A 1 95 ? 7.57 -19.406 -0.927 1 82.12 95 ASP A CA 1
ATOM 755 C C . ASP A 1 95 ? 7.957 -20.188 0.329 1 82.12 95 ASP A C 1
ATOM 757 O O . ASP A 1 95 ? 7.824 -19.688 1.445 1 82.12 95 ASP A O 1
ATOM 761 N N . ARG A 1 96 ? 8.5 -21.328 0.121 1 85.62 96 ARG A N 1
ATOM 762 C CA . ARG A 1 96 ? 8.852 -22.203 1.235 1 85.62 96 ARG A CA 1
ATOM 763 C C . ARG A 1 96 ? 9.914 -21.562 2.123 1 85.62 96 ARG A C 1
ATOM 765 O O . ARG A 1 96 ? 9.867 -21.703 3.348 1 85.62 96 ARG A O 1
ATOM 772 N N . THR A 1 97 ? 10.844 -20.906 1.535 1 87.38 97 THR A N 1
ATOM 773 C CA . THR A 1 97 ? 11.906 -20.266 2.303 1 87.38 97 THR A CA 1
ATOM 774 C C . THR A 1 97 ? 11.328 -19.219 3.258 1 87.38 97 THR A C 1
ATOM 776 O O . THR A 1 97 ? 11.789 -19.094 4.395 1 87.38 97 THR A O 1
ATOM 779 N N . GLN A 1 98 ? 10.359 -18.609 2.811 1 88.56 98 GLN A N 1
ATOM 780 C CA . GLN A 1 98 ? 9.703 -17.609 3.656 1 88.56 98 GLN A CA 1
ATOM 781 C C . GLN A 1 98 ? 8.953 -18.281 4.805 1 88.56 98 GLN A C 1
ATOM 783 O O . GLN A 1 98 ? 9 -17.812 5.941 1 88.56 98 GLN A O 1
ATOM 788 N N . LEU A 1 99 ? 8.297 -19.344 4.539 1 92.81 99 LEU A N 1
ATOM 789 C CA . LEU A 1 99 ? 7.562 -20.078 5.566 1 92.81 99 LEU A CA 1
ATOM 790 C C . LEU A 1 99 ? 8.516 -20.609 6.633 1 92.81 99 LEU A C 1
ATOM 792 O O . LEU A 1 99 ? 8.203 -20.578 7.824 1 92.81 99 LEU A O 1
ATOM 796 N N . ASP A 1 100 ? 9.648 -21.031 6.18 1 94.12 100 ASP A N 1
ATOM 797 C CA . ASP A 1 100 ? 10.656 -21.516 7.117 1 94.12 100 ASP A CA 1
ATOM 798 C C . ASP A 1 100 ? 11.117 -20.406 8.047 1 94.12 100 ASP A C 1
ATOM 800 O O . ASP A 1 100 ? 11.312 -20.625 9.242 1 94.12 100 ASP A O 1
ATOM 804 N N . ARG A 1 101 ? 11.328 -19.266 7.512 1 93.94 101 ARG A N 1
ATOM 805 C CA . ARG A 1 101 ? 11.742 -18.109 8.312 1 93.94 101 ARG A CA 1
ATOM 806 C C . ARG A 1 101 ? 10.703 -17.797 9.383 1 93.94 101 ARG A C 1
ATOM 808 O O . ARG A 1 101 ? 11.062 -17.469 10.523 1 93.94 101 ARG A O 1
ATOM 815 N N . TYR A 1 102 ? 9.461 -17.891 9.039 1 93.69 102 TYR A N 1
ATOM 816 C CA . TYR A 1 102 ? 8.398 -17.609 10 1 93.69 102 TYR A CA 1
ATOM 817 C C . TYR A 1 102 ? 8.336 -18.703 11.062 1 93.69 102 TYR A C 1
ATOM 819 O O . TYR A 1 102 ? 8.078 -18.406 12.234 1 93.69 102 TYR A O 1
ATOM 827 N N . GLU A 1 103 ? 8.555 -19.875 10.633 1 94.75 103 GLU A N 1
ATOM 828 C CA . GLU A 1 103 ? 8.602 -20.969 11.594 1 94.75 103 GLU A CA 1
ATOM 829 C C . GLU A 1 103 ? 9.719 -20.766 12.617 1 94.75 103 GLU A C 1
ATOM 831 O O . GLU A 1 103 ? 9.523 -20.984 13.812 1 94.75 103 GLU A O 1
ATOM 836 N N . ASP A 1 104 ? 10.805 -20.328 12.109 1 94.88 104 ASP A N 1
ATOM 837 C CA . ASP A 1 104 ? 11.953 -20.062 12.977 1 94.88 104 ASP A CA 1
ATOM 838 C C . ASP A 1 104 ? 11.641 -18.938 13.961 1 94.88 104 ASP A C 1
ATOM 840 O O . ASP A 1 104 ? 12.039 -19 15.125 1 94.88 104 ASP A O 1
ATOM 844 N N . LYS A 1 105 ? 10.93 -17.938 13.547 1 94.25 105 LYS A N 1
ATOM 845 C CA . LYS A 1 105 ? 10.578 -16.781 14.367 1 94.25 105 LYS A CA 1
ATOM 846 C C . LYS A 1 105 ? 9.742 -17.203 15.57 1 94.25 105 LYS A C 1
ATOM 848 O O . LYS A 1 105 ? 9.812 -16.578 16.625 1 94.25 105 LYS A O 1
ATOM 853 N N . VAL A 1 106 ? 8.945 -18.266 15.398 1 96.25 106 VAL A N 1
ATOM 854 C CA . VAL A 1 106 ? 8.008 -18.625 16.453 1 96.25 106 VAL A CA 1
ATOM 855 C C . VAL A 1 106 ? 8.5 -19.875 17.188 1 96.25 106 VAL A C 1
ATOM 857 O O . VAL A 1 106 ? 7.836 -20.375 18.109 1 96.25 106 VAL A O 1
ATOM 860 N N . SER A 1 107 ? 9.625 -20.406 16.859 1 94.19 107 SER A N 1
ATOM 861 C CA . SER A 1 107 ? 10.148 -21.641 17.438 1 94.19 107 SER A CA 1
ATOM 862 C C . SER A 1 107 ? 10.477 -21.469 18.906 1 94.19 107 SER A C 1
ATOM 864 O O . SER A 1 107 ? 10.438 -22.422 19.688 1 94.19 107 SER A O 1
ATOM 866 N N . GLY A 1 108 ? 10.727 -20.219 19.328 1 93.94 108 GLY A N 1
ATOM 867 C CA . GLY A 1 108 ? 11.102 -19.953 20.703 1 93.94 108 GLY A CA 1
ATOM 868 C C . GLY A 1 108 ? 9.922 -19.625 21.594 1 93.94 108 GLY A C 1
ATOM 869 O O . GLY A 1 108 ? 10.086 -19.359 22.781 1 93.94 108 GLY A O 1
ATOM 870 N N . TRP A 1 109 ? 8.742 -19.75 21.016 1 95.56 109 TRP A N 1
ATOM 871 C CA . TRP A 1 109 ? 7.562 -19.438 21.812 1 95.56 109 TRP A CA 1
ATOM 872 C C . TRP A 1 109 ? 7.34 -20.516 22.891 1 95.56 109 TRP A C 1
ATOM 874 O O . TRP A 1 109 ? 7.668 -21.688 22.688 1 95.56 109 TRP A O 1
ATOM 884 N N . PRO A 1 110 ? 6.84 -20.094 24.094 1 94.69 110 PRO A N 1
ATOM 885 C CA . PRO A 1 110 ? 6.617 -21.062 25.156 1 94.69 110 PRO A CA 1
ATOM 886 C C . PRO A 1 110 ? 5.734 -22.234 24.719 1 94.69 110 PRO A C 1
ATOM 888 O O . PRO A 1 110 ? 5.957 -23.375 25.125 1 94.69 110 PRO A O 1
ATOM 891 N N . VAL A 1 111 ? 4.664 -21.922 23.953 1 95.94 111 VAL A N 1
ATOM 892 C CA . VAL A 1 111 ? 3.789 -22.938 23.359 1 95.94 111 VAL A CA 1
ATOM 893 C C . VAL A 1 111 ? 3.955 -22.922 21.844 1 95.94 111 VAL A C 1
ATOM 895 O O . VAL A 1 111 ? 3.816 -21.875 21.203 1 95.94 111 VAL A O 1
ATOM 898 N N . ARG A 1 112 ? 4.242 -24.094 21.312 1 95.12 112 ARG A N 1
ATOM 899 C CA . ARG A 1 112 ? 4.391 -24.188 19.859 1 95.12 112 ARG A CA 1
ATOM 900 C C . ARG A 1 112 ? 3.082 -23.844 19.156 1 95.12 112 ARG A C 1
ATOM 902 O O . ARG A 1 112 ? 2.047 -24.453 19.438 1 95.12 112 ARG A O 1
ATOM 909 N N . PRO A 1 113 ? 3.141 -23 18.25 1 97.75 113 PRO A N 1
ATOM 910 C CA . PRO A 1 113 ? 1.885 -22.609 17.609 1 97.75 113 PRO A CA 1
ATOM 911 C C . PRO A 1 113 ? 1.472 -23.531 16.484 1 97.75 113 PRO A C 1
ATOM 913 O O . PRO A 1 113 ? 2.297 -24.297 15.969 1 97.75 113 PRO A O 1
ATOM 916 N N . SER A 1 114 ? 0.208 -23.547 16.172 1 98.06 114 SER A N 1
ATOM 917 C CA . SER A 1 114 ? -0.27 -24.062 14.898 1 98.06 114 SER A CA 1
ATOM 918 C C . SER A 1 114 ? -0.033 -23.047 13.773 1 98.06 114 SER A C 1
ATOM 920 O O . SER A 1 114 ? -0.212 -21.844 13.969 1 98.06 114 SER A O 1
ATOM 922 N N . LEU A 1 115 ? 0.463 -23.562 12.68 1 98 115 LEU A N 1
ATOM 923 C CA . LEU A 1 115 ? 0.834 -22.703 11.555 1 98 115 LEU A CA 1
ATOM 924 C C . LEU A 1 115 ? -0.096 -22.922 10.367 1 98 115 LEU A C 1
ATOM 926 O O . LEU A 1 115 ? -0.237 -24.062 9.891 1 98 115 LEU A O 1
ATOM 930 N N . VAL A 1 116 ? -0.719 -21.812 9.867 1 97.81 116 VAL A N 1
ATOM 931 C CA . VAL A 1 116 ? -1.659 -21.906 8.758 1 97.81 116 VAL A CA 1
ATOM 932 C C . VAL A 1 116 ? -1.242 -20.953 7.645 1 97.81 116 VAL A C 1
ATOM 934 O O . VAL A 1 116 ? -0.969 -19.781 7.895 1 97.81 116 VAL A O 1
ATOM 937 N N . LEU A 1 117 ? -1.121 -21.484 6.484 1 96.62 117 LEU A N 1
ATOM 938 C CA . LEU A 1 117 ? -0.962 -20.688 5.273 1 96.62 117 LEU A CA 1
ATOM 939 C C . LEU A 1 117 ? -2.297 -20.516 4.555 1 96.62 117 LEU A C 1
ATOM 941 O O . LEU A 1 117 ? -2.869 -21.5 4.066 1 96.62 117 LEU A O 1
ATOM 945 N N . LEU A 1 118 ? -2.805 -19.344 4.57 1 95.44 118 LEU A N 1
ATOM 946 C CA . LEU A 1 118 ? -3.984 -18.984 3.789 1 95.44 118 LEU A CA 1
ATOM 947 C C . LEU A 1 118 ? -3.59 -18.484 2.402 1 95.44 118 LEU A C 1
ATOM 949 O O . LEU A 1 118 ? -3.012 -17.406 2.27 1 95.44 118 LEU A O 1
ATOM 953 N N . SER A 1 119 ? -3.889 -19.281 1.396 1 92.5 119 SER A N 1
ATOM 954 C CA . SER A 1 119 ? -3.471 -18.938 0.041 1 92.5 119 SER A CA 1
ATOM 955 C C . SER A 1 119 ? -4.297 -19.688 -1.001 1 92.5 119 SER A C 1
ATOM 957 O O . SER A 1 119 ? -4.891 -20.719 -0.703 1 92.5 119 SER A O 1
ATOM 959 N N . PRO A 1 120 ? -4.363 -19.109 -2.188 1 86.75 120 PRO A N 1
ATOM 960 C CA . PRO A 1 120 ? -5.098 -19.812 -3.24 1 86.75 120 PRO A CA 1
ATOM 961 C C . PRO A 1 120 ? -4.441 -21.141 -3.641 1 86.75 120 PRO A C 1
ATOM 963 O O . PRO A 1 120 ? -5.125 -22.062 -4.09 1 86.75 120 PRO A O 1
ATOM 966 N N . THR A 1 121 ? -3.178 -21.188 -3.584 1 82.31 121 THR A N 1
ATOM 967 C CA . THR A 1 121 ? -2.434 -22.391 -3.963 1 82.31 121 THR A CA 1
ATOM 968 C C . THR A 1 121 ? -1.386 -22.734 -2.908 1 82.31 121 THR A C 1
ATOM 970 O O . THR A 1 121 ? -1.181 -21.969 -1.959 1 82.31 121 THR A O 1
ATOM 973 N N . THR A 1 122 ? -0.845 -23.891 -3.078 1 78.25 122 THR A N 1
ATOM 974 C CA . THR A 1 122 ? 0.232 -24.328 -2.195 1 78.25 122 THR A CA 1
ATOM 975 C C . THR A 1 122 ? 1.591 -24.125 -2.857 1 78.25 122 THR A C 1
ATOM 977 O O . THR A 1 122 ? 1.685 -24.047 -4.086 1 78.25 122 THR A O 1
ATOM 980 N N . PRO A 1 123 ? 2.547 -24 -2.004 1 76.5 123 PRO A N 1
ATOM 981 C CA . PRO A 1 123 ? 3.887 -23.906 -2.592 1 76.5 123 PRO A CA 1
ATOM 982 C C . PRO A 1 123 ? 4.285 -25.188 -3.324 1 76.5 123 PRO A C 1
ATOM 984 O O . PRO A 1 123 ? 3.879 -26.281 -2.93 1 76.5 123 PRO A O 1
ATOM 987 N N . VAL A 1 124 ? 5.125 -24.984 -4.277 1 70.56 124 VAL A N 1
ATOM 988 C CA . VAL A 1 124 ? 5.621 -26.078 -5.098 1 70.56 124 VAL A CA 1
ATOM 989 C C . VAL A 1 124 ? 6.508 -27 -4.258 1 70.56 124 VAL A C 1
ATOM 991 O O . VAL A 1 124 ? 6.453 -28.219 -4.395 1 70.56 124 VAL A O 1
ATOM 994 N N . ASP A 1 125 ? 7.262 -26.438 -3.348 1 76.56 125 ASP A N 1
ATOM 995 C CA . ASP A 1 125 ? 8.266 -27.188 -2.602 1 76.56 125 ASP A CA 1
ATOM 996 C C . ASP A 1 125 ? 7.672 -27.766 -1.318 1 76.56 125 ASP A C 1
ATOM 998 O O . ASP A 1 125 ? 8.406 -28.234 -0.442 1 76.56 125 ASP A O 1
ATOM 1002 N N . GLY A 1 126 ? 6.402 -27.656 -1.166 1 83.94 126 GLY A N 1
ATOM 1003 C CA . GLY A 1 126 ? 5.766 -28.266 -0.009 1 83.94 126 GLY A CA 1
ATOM 1004 C C . GLY A 1 126 ? 5.43 -27.266 1.082 1 83.94 126 GLY A C 1
ATOM 1005 O O . GLY A 1 126 ? 5.801 -26.094 0.992 1 83.94 126 GLY A O 1
ATOM 1006 N N . LEU A 1 127 ? 4.836 -27.766 2.119 1 90.62 127 LEU A N 1
ATOM 1007 C CA . LEU A 1 127 ? 4.281 -26.906 3.156 1 90.62 127 LEU A CA 1
ATOM 1008 C C . LEU A 1 127 ? 5.066 -27.031 4.453 1 90.62 127 LEU A C 1
ATOM 1010 O O . LEU A 1 127 ? 4.949 -26.188 5.348 1 90.62 127 LEU A O 1
ATOM 1014 N N . GLY A 1 128 ? 5.918 -28.062 4.605 1 90.88 128 GLY A N 1
ATOM 1015 C CA . GLY A 1 128 ? 6.547 -28.344 5.887 1 90.88 128 GLY A CA 1
ATOM 1016 C C . GLY A 1 128 ? 5.547 -28.531 7.012 1 90.88 128 GLY A C 1
ATOM 1017 O O . GLY A 1 128 ? 4.613 -29.328 6.895 1 90.88 128 GLY A O 1
ATOM 1018 N N . ASN A 1 129 ? 5.652 -27.75 8.047 1 93.44 129 ASN A N 1
ATOM 1019 C CA . ASN A 1 129 ? 4.789 -27.859 9.219 1 93.44 129 ASN A CA 1
ATOM 1020 C C . ASN A 1 129 ? 3.541 -27 9.078 1 93.44 129 ASN A C 1
ATOM 1022 O O . ASN A 1 129 ? 2.723 -26.922 9.992 1 93.44 129 ASN A O 1
ATOM 1026 N N . TRP A 1 130 ? 3.395 -26.406 7.98 1 96.44 130 TRP A N 1
ATOM 1027 C CA . TRP A 1 130 ? 2.258 -25.516 7.773 1 96.44 130 TRP A CA 1
ATOM 1028 C C . TRP A 1 130 ? 1.045 -26.297 7.266 1 96.44 130 TRP A C 1
ATOM 1030 O O . TRP A 1 130 ? 1.19 -27.281 6.535 1 96.44 130 TRP A O 1
ATOM 1040 N N . THR A 1 131 ? -0.073 -25.906 7.691 1 96.44 131 THR A N 1
ATOM 1041 C CA . THR A 1 131 ? -1.339 -26.375 7.141 1 96.44 131 THR A CA 1
ATOM 1042 C C . THR A 1 131 ? -1.885 -25.391 6.113 1 96.44 131 THR A C 1
ATOM 1044 O O . THR A 1 131 ? -1.923 -24.188 6.363 1 96.44 131 THR A O 1
ATOM 1047 N N . HIS A 1 132 ? -2.275 -25.875 4.992 1 96.44 132 HIS A N 1
ATOM 1048 C CA . HIS A 1 132 ? -2.812 -25.016 3.939 1 96.44 132 HIS A CA 1
ATOM 1049 C C . HIS A 1 132 ? -4.328 -24.891 4.055 1 96.44 132 HIS A C 1
ATOM 1051 O O . HIS A 1 132 ? -5.027 -25.891 4.242 1 96.44 132 HIS A O 1
ATOM 1057 N N . VAL A 1 133 ? -4.797 -23.719 4.004 1 97.12 133 VAL A N 1
ATOM 1058 C CA . VAL A 1 133 ? -6.215 -23.406 3.879 1 97.12 133 VAL A CA 1
ATOM 1059 C C . VAL A 1 133 ? -6.441 -22.5 2.666 1 97.12 133 VAL A C 1
ATOM 1061 O O . VAL A 1 133 ? -5.902 -21.391 2.596 1 97.12 133 VAL A O 1
ATOM 1064 N N . SER A 1 134 ? -7.207 -22.953 1.682 1 95.94 134 SER A N 1
ATOM 1065 C CA . SER A 1 134 ? -7.535 -22.109 0.529 1 95.94 134 SER A CA 1
ATOM 1066 C C . SER A 1 134 ? -8.562 -21.047 0.891 1 95.94 134 SER A C 1
ATOM 1068 O O . SER A 1 134 ? -9.242 -21.156 1.913 1 95.94 134 SER A O 1
ATOM 1070 N N . TYR A 1 135 ? -8.727 -20.125 0.092 1 95.38 135 TYR A N 1
ATOM 1071 C CA . TYR A 1 135 ? -9.727 -19.094 0.34 1 95.38 135 TYR A CA 1
ATOM 1072 C C . TYR A 1 135 ? -11.133 -19.656 0.177 1 95.38 135 TYR A C 1
ATOM 1074 O O . TYR A 1 135 ? -12.07 -19.219 0.859 1 95.38 135 TYR A O 1
ATOM 1082 N N . ARG A 1 136 ? -11.25 -20.594 -0.719 1 96.81 136 ARG A N 1
ATOM 1083 C CA . ARG A 1 136 ? -12.531 -21.281 -0.818 1 96.81 136 ARG A CA 1
ATOM 1084 C C . ARG A 1 136 ? -12.875 -21.984 0.488 1 96.81 136 ARG A C 1
ATOM 1086 O O . ARG A 1 136 ? -14.008 -21.891 0.972 1 96.81 136 ARG A O 1
ATOM 1093 N N . ALA A 1 137 ? -11.906 -22.688 1.031 1 97.75 137 ALA A N 1
ATOM 1094 C CA . ALA A 1 137 ? -12.117 -23.375 2.295 1 97.75 137 ALA A CA 1
ATOM 1095 C C . ALA A 1 137 ? -12.422 -22.391 3.422 1 97.75 137 ALA A C 1
ATOM 1097 O O . ALA A 1 137 ? -13.297 -22.641 4.254 1 97.75 137 ALA A O 1
ATOM 1098 N N . LEU A 1 138 ? -11.656 -21.297 3.484 1 98.19 138 LEU A N 1
ATOM 1099 C CA . LEU A 1 138 ? -11.922 -20.266 4.48 1 98.19 138 LEU A CA 1
ATOM 1100 C C . LEU A 1 138 ? -13.352 -19.75 4.367 1 98.19 138 LEU A C 1
ATOM 1102 O O . LEU A 1 138 ? -14.062 -19.656 5.371 1 98.19 138 LEU A O 1
ATOM 1106 N N . GLY A 1 139 ? -13.719 -19.375 3.084 1 98.31 139 GLY A N 1
ATOM 1107 C CA . GLY A 1 139 ? -15.078 -18.891 2.867 1 98.31 139 GLY A CA 1
ATOM 1108 C C . GLY A 1 139 ? -16.141 -19.875 3.342 1 98.31 139 GLY A C 1
ATOM 1109 O O . GLY A 1 139 ?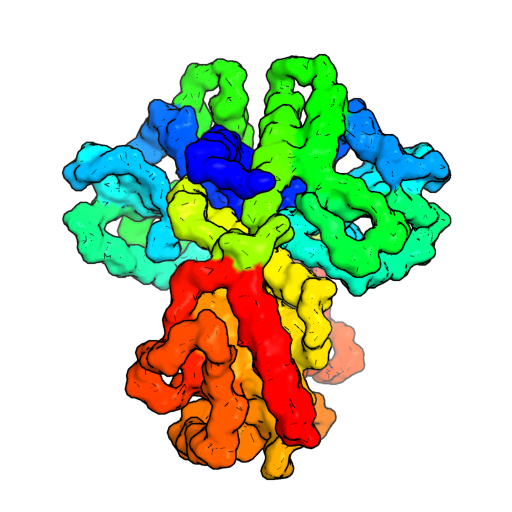 -17.109 -19.469 3.994 1 98.31 139 GLY A O 1
ATOM 1110 N N . GLN A 1 140 ? -15.953 -21.125 3.078 1 98.06 140 GLN A N 1
ATOM 1111 C CA . GLN A 1 140 ? -16.922 -22.156 3.482 1 98.06 140 GLN A CA 1
ATOM 1112 C C . GLN A 1 140 ? -16.984 -22.281 5.004 1 98.06 140 GLN A C 1
ATOM 1114 O O . GLN A 1 140 ? -18.062 -22.406 5.578 1 98.06 140 GLN A O 1
ATOM 1119 N N . ARG A 1 141 ? -15.859 -22.266 5.66 1 98.19 141 ARG A N 1
ATOM 1120 C CA . ARG A 1 141 ? -15.805 -22.328 7.121 1 98.19 141 ARG A CA 1
ATOM 1121 C C . ARG A 1 141 ? -16.578 -21.172 7.742 1 98.19 141 ARG A C 1
ATOM 1123 O O . ARG A 1 141 ? -17.312 -21.359 8.711 1 98.19 141 ARG A O 1
ATOM 1130 N N . ILE A 1 142 ? -16.375 -19.969 7.195 1 98.38 142 ILE A N 1
ATOM 1131 C CA . ILE A 1 142 ? -17.062 -18.797 7.719 1 98.38 142 ILE A CA 1
ATOM 1132 C C . ILE A 1 142 ? -18.562 -18.922 7.496 1 98.38 142 ILE A C 1
ATOM 1134 O O . ILE A 1 142 ? -19.344 -18.672 8.414 1 98.38 142 ILE A O 1
ATOM 1138 N N . ARG A 1 143 ? -18.953 -19.359 6.312 1 96.81 143 ARG A N 1
ATOM 1139 C CA . ARG A 1 143 ? -20.375 -19.516 6.012 1 96.81 143 ARG A CA 1
ATOM 1140 C C . ARG A 1 143 ? -21.031 -20.5 6.98 1 96.81 143 ARG A C 1
ATOM 1142 O O . ARG A 1 143 ? -22.125 -20.234 7.496 1 96.81 143 ARG A O 1
ATOM 1149 N N . ASP A 1 144 ? -20.359 -21.531 7.199 1 96.81 144 ASP A N 1
ATOM 1150 C CA . ASP A 1 144 ? -20.891 -22.562 8.078 1 96.81 144 ASP A CA 1
ATOM 1151 C C . ASP A 1 144 ? -21 -22.062 9.516 1 96.81 144 ASP A C 1
ATOM 1153 O O . ASP A 1 144 ? -21.859 -22.516 10.273 1 96.81 144 ASP A O 1
ATOM 1157 N N . ALA A 1 145 ? -20.094 -21.172 9.875 1 97.44 145 ALA A N 1
ATOM 1158 C CA . ALA A 1 145 ? -20.016 -20.688 11.25 1 97.44 145 ALA A CA 1
ATOM 1159 C C . ALA A 1 145 ? -21.078 -19.609 11.516 1 97.44 145 ALA A C 1
ATOM 1161 O O . ALA A 1 145 ? -21.391 -19.312 12.664 1 97.44 145 ALA A O 1
ATOM 1162 N N . LEU A 1 146 ? -21.547 -19.031 10.383 1 95.88 146 LEU A N 1
ATOM 1163 C CA . LEU A 1 146 ? -22.531 -17.953 10.539 1 95.88 146 LEU A CA 1
ATOM 1164 C C . LEU A 1 146 ? -23.938 -18.516 10.703 1 95.88 146 LEU A C 1
ATOM 1166 O O . LEU A 1 146 ? -24.469 -19.141 9.773 1 95.88 146 LEU A O 1
ATOM 1170 N N . THR A 1 147 ? -24.516 -18.609 11.953 1 85.25 147 THR A N 1
ATOM 1171 C CA . THR A 1 147 ? -25.766 -19.297 12.242 1 85.25 147 THR A CA 1
ATOM 1172 C C . THR A 1 147 ? -26.922 -18.312 12.328 1 85.25 147 THR A C 1
ATOM 1174 O O . THR A 1 147 ? -28.078 -18.719 12.32 1 85.25 147 THR A O 1
ATOM 1177 N N . THR A 1 148 ? -26.641 -17.062 12.414 1 80.62 148 THR A N 1
ATOM 1178 C CA . THR A 1 148 ? -27.719 -16.094 12.57 1 80.62 148 THR A CA 1
ATOM 1179 C C . THR A 1 148 ? -27.703 -15.078 11.43 1 80.62 148 THR A C 1
ATOM 1181 O O . THR A 1 148 ? -26.688 -14.898 10.766 1 80.62 148 THR A O 1
ATOM 1184 N N . ASP A 1 149 ? -29 -14.586 11.047 1 75.19 149 ASP A N 1
ATOM 1185 C CA . ASP A 1 149 ? -29.109 -13.562 10.008 1 75.19 149 ASP A CA 1
ATOM 1186 C C . ASP A 1 149 ? -29.469 -12.211 10.602 1 75.19 149 ASP A C 1
ATOM 1188 O O . ASP A 1 149 ? -29.781 -12.109 11.789 1 75.19 149 ASP A O 1
ATOM 1192 N N . GLY A 1 150 ? -29.188 -11.219 9.914 1 75.19 150 GLY A N 1
ATOM 1193 C CA . GLY A 1 150 ? -29.828 -9.938 10.172 1 75.19 150 GLY A CA 1
ATOM 1194 C C . GLY A 1 150 ? -28.859 -8.867 10.641 1 75.19 150 GLY A C 1
ATOM 1195 O O . GLY A 1 150 ? -29.062 -7.68 10.391 1 75.19 150 GLY A O 1
ATOM 1196 N N . ALA A 1 151 ? -27.859 -9.297 11.43 1 89.19 151 ALA A N 1
ATOM 1197 C CA . ALA A 1 151 ? -26.969 -8.25 11.906 1 89.19 151 ALA A CA 1
ATOM 1198 C C . ALA A 1 151 ? -25.984 -7.82 10.82 1 89.19 151 ALA A C 1
ATOM 1200 O O . ALA A 1 151 ? -25.594 -8.633 9.977 1 89.19 151 ALA A O 1
ATOM 1201 N N . TYR A 1 152 ? -25.703 -6.57 10.727 1 93.88 152 TYR A N 1
ATOM 1202 C CA . TYR A 1 152 ? -24.766 -6.016 9.758 1 93.88 152 TYR A CA 1
ATOM 1203 C C . TYR A 1 152 ? -23.438 -6.77 9.797 1 93.88 152 TYR A C 1
ATOM 1205 O O . TYR A 1 152 ? -22.859 -7.062 8.75 1 93.88 152 TYR A O 1
ATOM 1213 N N . GLU A 1 153 ? -23.016 -7.109 11.055 1 95.12 153 GLU A N 1
ATOM 1214 C CA . GLU A 1 153 ? -21.75 -7.793 11.234 1 95.12 153 GLU A CA 1
ATOM 1215 C C . GLU A 1 153 ? -21.766 -9.18 10.602 1 95.12 153 GLU A C 1
ATOM 1217 O O . GLU A 1 153 ? -20.812 -9.586 9.938 1 95.12 153 GLU A O 1
ATOM 1222 N N . VAL A 1 154 ? -22.828 -9.836 10.789 1 96.38 154 VAL A N 1
ATOM 1223 C CA . VAL A 1 154 ? -22.984 -11.188 10.25 1 96.38 154 VAL A CA 1
ATOM 1224 C C . VAL A 1 154 ? -23.031 -11.125 8.719 1 96.38 154 VAL A C 1
ATOM 1226 O O . VAL A 1 154 ? -22.344 -11.891 8.039 1 96.38 154 VAL A O 1
ATOM 1229 N N . GLU A 1 155 ? -23.812 -10.172 8.211 1 95.75 155 GLU A N 1
ATOM 1230 C CA . GLU A 1 155 ? -23.922 -10.031 6.762 1 95.75 155 GLU A CA 1
ATOM 1231 C C . GLU A 1 155 ? -22.594 -9.625 6.141 1 95.75 155 GLU A C 1
ATOM 1233 O O . GLU A 1 155 ? -22.25 -10.062 5.031 1 95.75 155 GLU A O 1
ATOM 1238 N N . THR A 1 156 ? -21.844 -8.82 6.828 1 96.56 156 THR A N 1
ATOM 1239 C CA . THR A 1 156 ? -20.516 -8.43 6.355 1 96.56 156 THR A CA 1
ATOM 1240 C C . THR A 1 156 ? -19.625 -9.656 6.18 1 96.56 156 THR A C 1
ATOM 1242 O O . THR A 1 156 ? -18.984 -9.82 5.141 1 96.56 156 THR A O 1
ATOM 1245 N N . MET A 1 157 ? -19.672 -10.547 7.125 1 97.38 157 MET A N 1
ATOM 1246 C CA . MET A 1 157 ? -18.812 -11.719 7.043 1 97.38 157 MET A CA 1
ATOM 1247 C C . MET A 1 157 ? -19.359 -12.719 6.031 1 97.38 157 MET A C 1
ATOM 1249 O O . MET A 1 157 ? -18.594 -13.453 5.402 1 97.38 157 MET A O 1
ATOM 1253 N N . ARG A 1 158 ? -20.656 -12.719 5.844 1 96.75 158 ARG A N 1
ATOM 1254 C CA . ARG A 1 158 ? -21.219 -13.547 4.777 1 96.75 158 ARG A CA 1
ATOM 1255 C C . ARG A 1 158 ? -20.734 -13.07 3.41 1 96.75 158 ARG A C 1
ATOM 1257 O O . ARG A 1 158 ? -20.328 -13.883 2.572 1 96.75 158 ARG A O 1
ATOM 1264 N N . ARG A 1 159 ? -20.734 -11.766 3.236 1 96.12 159 ARG A N 1
ATOM 1265 C CA . ARG A 1 159 ? -20.25 -11.18 1.988 1 96.12 159 ARG A CA 1
ATOM 1266 C C . ARG A 1 159 ? -18.766 -11.422 1.812 1 96.12 159 ARG A C 1
ATOM 1268 O O . ARG A 1 159 ? -18.281 -11.609 0.69 1 96.12 159 ARG A O 1
ATOM 1275 N N . TYR A 1 160 ? -18.078 -11.398 2.916 1 96.94 160 TYR A N 1
ATOM 1276 C CA . TYR A 1 160 ? -16.656 -11.688 2.826 1 96.94 160 TYR A CA 1
ATOM 1277 C C . TYR A 1 160 ? -16.422 -13.133 2.426 1 96.94 160 TYR A C 1
ATOM 1279 O O . TYR A 1 160 ? -15.523 -13.43 1.626 1 96.94 160 TYR A O 1
ATOM 1287 N N . ALA A 1 161 ? -17.172 -14.031 3.02 1 98 161 ALA A N 1
ATOM 1288 C CA . ALA A 1 161 ? -17.062 -15.445 2.656 1 98 161 ALA A CA 1
ATOM 1289 C C . ALA A 1 161 ? -17.281 -15.641 1.161 1 98 161 ALA A C 1
ATOM 1291 O O . ALA A 1 161 ? -16.516 -16.344 0.5 1 98 161 ALA A O 1
ATOM 1292 N N . ASP A 1 162 ? -18.297 -14.992 0.66 1 97.12 162 ASP A N 1
ATOM 1293 C CA . ASP A 1 162 ? -18.578 -15.078 -0.769 1 97.12 162 ASP A CA 1
ATOM 1294 C C . ASP A 1 162 ? -17.438 -14.5 -1.596 1 97.12 162 ASP A C 1
ATOM 1296 O O . ASP A 1 162 ? -17.062 -15.062 -2.627 1 97.12 162 ASP A O 1
ATOM 1300 N N . LEU A 1 163 ? -16.938 -13.422 -1.148 1 95.56 163 LEU A N 1
ATOM 1301 C CA . LEU A 1 163 ? -15.805 -12.797 -1.828 1 95.56 163 LEU A CA 1
ATOM 1302 C C . LEU A 1 163 ? -14.594 -13.727 -1.853 1 95.56 163 LEU A C 1
ATOM 1304 O O . LEU A 1 163 ? -13.938 -13.875 -2.885 1 95.56 163 LEU A O 1
ATOM 1308 N N . ALA A 1 164 ? -14.297 -14.344 -0.705 1 95.88 164 ALA A N 1
ATOM 1309 C CA . ALA A 1 164 ? -13.164 -15.258 -0.606 1 95.88 164 ALA A CA 1
ATOM 1310 C C . ALA A 1 164 ? -13.289 -16.406 -1.606 1 95.88 164 ALA A C 1
ATOM 1312 O O . ALA A 1 164 ? -12.32 -16.766 -2.281 1 95.88 164 ALA A O 1
ATOM 1313 N N . ILE A 1 165 ? -14.469 -16.922 -1.731 1 96.19 165 ILE A N 1
ATOM 1314 C CA . ILE A 1 165 ? -14.727 -18.016 -2.646 1 96.19 165 ILE A CA 1
ATOM 1315 C C . ILE A 1 165 ? -14.578 -17.547 -4.09 1 96.19 165 ILE A C 1
ATOM 1317 O O . ILE A 1 165 ? -13.938 -18.219 -4.902 1 96.19 165 ILE A O 1
ATOM 1321 N N . ASP A 1 166 ? -15.125 -16.391 -4.402 1 93.81 166 ASP A N 1
ATOM 1322 C CA . ASP A 1 166 ? -15.016 -15.828 -5.75 1 93.81 166 ASP A CA 1
ATOM 1323 C C . ASP A 1 166 ? -13.57 -15.492 -6.094 1 93.81 166 ASP A C 1
ATOM 1325 O O . ASP A 1 166 ? -13.133 -15.711 -7.227 1 93.81 166 ASP A O 1
ATOM 1329 N N . LEU A 1 167 ? -12.906 -15.016 -5.141 1 90.69 167 LEU A N 1
ATOM 1330 C CA . LEU A 1 167 ? -11.5 -14.672 -5.352 1 90.69 167 LEU A CA 1
ATOM 1331 C C . LEU A 1 167 ? -10.68 -15.922 -5.664 1 90.69 167 LEU A C 1
ATOM 1333 O O . LEU A 1 167 ? -9.812 -15.891 -6.543 1 90.69 167 LEU A O 1
ATOM 1337 N N . GLN A 1 168 ? -10.945 -17.016 -4.91 1 92.94 168 GLN A N 1
ATOM 1338 C CA . GLN A 1 168 ? -10.289 -18.281 -5.203 1 92.94 168 GLN A CA 1
ATOM 1339 C C . GLN A 1 168 ? -10.5 -18.688 -6.656 1 92.94 168 GLN A C 1
ATOM 1341 O O . GLN A 1 168 ? -9.547 -19.062 -7.344 1 92.94 168 GLN A O 1
ATOM 1346 N N . SER A 1 169 ? -11.703 -18.547 -7.086 1 91.56 169 SER A N 1
ATOM 1347 C CA . SER A 1 169 ? -12.039 -18.922 -8.453 1 91.56 169 SER A CA 1
ATOM 1348 C C . SER A 1 169 ? -11.312 -18.031 -9.461 1 91.56 169 SER A C 1
ATOM 1350 O O . SER A 1 169 ? -10.812 -18.516 -10.477 1 91.56 169 SER A O 1
ATOM 1352 N N . LEU A 1 170 ? -11.242 -16.797 -9.18 1 88.81 170 LEU A N 1
ATOM 1353 C CA . LEU A 1 170 ? -10.57 -15.867 -10.07 1 88.81 170 LEU A CA 1
ATOM 1354 C C . LEU A 1 170 ? -9.078 -16.172 -10.148 1 88.81 170 LEU A C 1
ATOM 1356 O O . LEU A 1 170 ? -8.5 -16.188 -11.242 1 88.81 170 LEU A O 1
ATOM 1360 N N . LEU A 1 171 ? -8.484 -16.469 -9.023 1 87 171 LEU A N 1
ATOM 1361 C CA . LEU A 1 171 ? -7.039 -16.672 -8.961 1 87 171 LEU A CA 1
ATOM 1362 C C . LEU A 1 171 ? -6.656 -18.016 -9.578 1 87 171 LEU A C 1
ATOM 1364 O O . LEU A 1 171 ? -5.52 -18.203 -10.008 1 87 171 LEU A O 1
ATOM 1368 N N . GLU A 1 172 ? -7.543 -18.906 -9.586 1 87 172 GLU A N 1
ATOM 1369 C CA . GLU A 1 172 ? -7.312 -20.188 -10.242 1 87 172 GLU A CA 1
ATOM 1370 C C . GLU A 1 172 ? -7.121 -20.016 -11.75 1 87 172 GLU A C 1
ATOM 1372 O O . GLU A 1 172 ? -6.523 -20.859 -12.406 1 87 172 GLU A O 1
ATOM 1377 N N . LEU A 1 173 ? -7.613 -18.859 -12.234 1 86.25 173 LEU A N 1
ATOM 1378 C CA . LEU A 1 173 ? -7.398 -18.547 -13.641 1 86.25 173 LEU A CA 1
ATOM 1379 C C . LEU A 1 173 ? -5.918 -18.328 -13.93 1 86.25 173 LEU A C 1
ATOM 1381 O O . LEU A 1 173 ? -5.48 -18.438 -15.078 1 86.25 173 LEU A O 1
ATOM 1385 N N . ALA A 1 174 ? -5.207 -17.969 -12.938 1 88.88 174 ALA A N 1
ATOM 1386 C CA . ALA A 1 174 ? -3.791 -17.656 -13.109 1 88.88 174 ALA A CA 1
ATOM 1387 C C . ALA A 1 174 ? -2.939 -18.922 -13.102 1 88.88 174 ALA A C 1
ATOM 1389 O O . ALA A 1 174 ? -1.772 -18.891 -13.492 1 88.88 174 ALA A O 1
ATOM 1390 N N . VAL A 1 175 ? -3.475 -20.047 -12.672 1 88.31 175 VAL A N 1
ATOM 1391 C CA . VAL A 1 175 ? -2.727 -21.297 -12.555 1 88.31 175 VAL A CA 1
ATOM 1392 C C . VAL A 1 175 ? -2.561 -21.938 -13.93 1 88.31 175 VAL A C 1
ATOM 1394 O O . VAL A 1 175 ? -3.5 -21.969 -14.727 1 88.31 175 VAL A O 1
ATOM 1397 N N . VAL A 1 176 ? -1.395 -22.422 -14.203 1 91.44 176 VAL A N 1
ATOM 1398 C CA . VAL A 1 176 ? -1.144 -23.125 -15.453 1 91.44 176 VAL A CA 1
ATOM 1399 C C . VAL A 1 176 ? -1.734 -24.531 -15.383 1 91.44 176 VAL A C 1
ATOM 1401 O O . VAL A 1 176 ? -1.374 -25.312 -14.508 1 91.44 176 VAL A O 1
ATOM 1404 N N . THR A 1 177 ? -2.604 -24.891 -16.344 1 89.88 177 THR A N 1
ATOM 1405 C CA . THR A 1 177 ? -3.301 -26.156 -16.234 1 89.88 177 THR A CA 1
ATOM 1406 C C . THR A 1 177 ? -2.984 -27.062 -17.422 1 89.88 177 THR A C 1
ATOM 1408 O O . THR A 1 177 ? -3.174 -28.281 -17.359 1 89.88 177 THR A O 1
ATOM 1411 N N . SER A 1 178 ? -2.57 -26.391 -18.5 1 93.31 178 SER A N 1
ATOM 1412 C CA . SER A 1 178 ? -2.346 -27.172 -19.719 1 93.31 178 SER A CA 1
ATOM 1413 C C . SER A 1 178 ? -1.235 -26.578 -20.562 1 93.31 178 SER A C 1
ATOM 1415 O O . SER A 1 178 ? -0.98 -25.375 -20.5 1 93.31 178 SER A O 1
ATOM 1417 N N . ASP A 1 179 ? -0.652 -27.375 -21.375 1 95.62 179 ASP A N 1
ATOM 1418 C CA . ASP A 1 179 ? 0.378 -26.922 -22.297 1 95.62 179 ASP A CA 1
ATOM 1419 C C . ASP A 1 179 ? -0.236 -26.156 -23.469 1 95.62 179 ASP A C 1
ATOM 1421 O O . ASP A 1 179 ? 0.459 -25.422 -24.172 1 95.62 179 ASP A O 1
ATOM 1425 N N . ASP A 1 180 ? -1.523 -26.359 -23.672 1 95.06 180 ASP A N 1
ATOM 1426 C CA . ASP A 1 180 ? -2.172 -25.812 -24.859 1 95.06 180 ASP A CA 1
ATOM 1427 C C . ASP A 1 180 ? -2.701 -24.391 -24.609 1 95.06 180 ASP A C 1
ATOM 1429 O O . ASP A 1 180 ? -3.088 -23.688 -25.531 1 95.06 180 ASP A O 1
ATOM 1433 N N . GLU A 1 181 ? -2.674 -24.016 -23.359 1 94 181 GLU A N 1
ATOM 1434 C CA . GLU A 1 181 ? -3.18 -22.688 -23.047 1 94 181 GLU A CA 1
ATOM 1435 C C . GLU A 1 181 ? -2.131 -21.609 -23.344 1 94 181 GLU A C 1
ATOM 1437 O O . GLU A 1 181 ? -0.936 -21.906 -23.406 1 94 181 GLU A O 1
ATOM 1442 N N . THR A 1 182 ? -2.643 -20.422 -23.562 1 95.31 182 THR A N 1
ATOM 1443 C CA . THR A 1 182 ? -1.713 -19.312 -23.75 1 95.31 182 THR A CA 1
ATOM 1444 C C . THR A 1 182 ? -0.951 -19.031 -22.453 1 95.31 182 THR A C 1
ATOM 1446 O O . THR A 1 182 ? -1.456 -19.281 -21.359 1 95.31 182 THR A O 1
ATOM 1449 N N . VAL A 1 183 ? 0.248 -18.5 -22.594 1 97 183 VAL A N 1
ATOM 1450 C CA . VAL A 1 183 ? 1.086 -18.219 -21.438 1 97 183 VAL A CA 1
ATOM 1451 C C . VAL A 1 183 ? 0.425 -17.156 -20.562 1 97 183 VAL A C 1
ATOM 1453 O O . VAL A 1 183 ? 0.324 -17.312 -19.344 1 97 183 VAL A O 1
ATOM 1456 N N . TRP A 1 184 ? 0.022 -16.125 -21.266 1 95.94 184 TRP A N 1
ATOM 1457 C CA . TRP A 1 184 ? -0.613 -15.047 -20.516 1 95.94 184 TRP A CA 1
ATOM 1458 C C . TRP A 1 184 ? -2.131 -15.18 -20.547 1 95.94 184 TRP A C 1
ATOM 1460 O O . TRP A 1 184 ? -2.688 -15.781 -21.469 1 95.94 184 TRP A O 1
ATOM 1470 N N . ILE A 1 185 ? -2.719 -14.57 -19.531 1 92 185 ILE A N 1
ATOM 1471 C CA . ILE A 1 185 ? -4.176 -14.539 -19.469 1 92 185 ILE A CA 1
ATOM 1472 C C . ILE A 1 185 ? -4.727 -13.766 -20.672 1 92 185 ILE A C 1
ATOM 1474 O O . ILE A 1 185 ? -4.199 -12.711 -21.031 1 92 185 ILE A O 1
ATOM 1478 N N . GLU A 1 186 ? -5.793 -14.281 -21.234 1 88.56 186 GLU A N 1
ATOM 1479 C CA . GLU A 1 186 ? -6.398 -13.656 -22.406 1 88.56 186 GLU A CA 1
ATOM 1480 C C . GLU A 1 186 ? -6.852 -12.234 -22.109 1 88.56 186 GLU A C 1
ATOM 1482 O O . GLU A 1 186 ? -7.465 -11.977 -21.078 1 88.56 186 GLU A O 1
ATOM 1487 N N . PRO A 1 187 ? -6.586 -11.391 -23.031 1 87.25 187 PRO A N 1
ATOM 1488 C CA . PRO A 1 187 ? -6.965 -9.992 -22.828 1 87.25 187 PRO A CA 1
ATOM 1489 C C . PRO A 1 187 ? -8.461 -9.812 -22.578 1 87.25 187 PRO A C 1
ATOM 1491 O O . PRO A 1 187 ? -8.859 -8.945 -21.797 1 87.25 187 PRO A O 1
ATOM 1494 N N . SER A 1 188 ? -9.273 -10.586 -23.188 1 84.38 188 SER A N 1
ATOM 1495 C CA . SER A 1 188 ? -10.719 -10.461 -23.016 1 84.38 188 SER A CA 1
ATOM 1496 C C . SER A 1 188 ? -11.133 -10.719 -21.578 1 84.38 188 SER A C 1
ATOM 1498 O O . SER A 1 188 ? -12.07 -10.102 -21.078 1 84.38 188 SER A O 1
ATOM 1500 N N . VAL A 1 189 ? -10.383 -11.602 -20.953 1 84.06 189 VAL A N 1
ATOM 1501 C CA . VAL A 1 189 ? -10.641 -11.906 -19.547 1 84.06 189 VAL A CA 1
ATOM 1502 C C . VAL A 1 189 ? -10.219 -10.727 -18.688 1 84.06 189 VAL A C 1
ATOM 1504 O O . VAL A 1 189 ? -10.977 -10.273 -17.828 1 84.06 189 VAL A O 1
ATOM 1507 N N . LEU A 1 190 ? -9.094 -10.164 -18.922 1 87.69 190 LEU A N 1
ATOM 1508 C CA . LEU A 1 190 ? -8.555 -9.062 -18.141 1 87.69 190 LEU A CA 1
ATOM 1509 C C . LEU A 1 190 ? -9.406 -7.805 -18.328 1 87.69 190 LEU A C 1
ATOM 1511 O O . LEU A 1 190 ? -9.617 -7.055 -17.359 1 87.69 190 LEU A O 1
ATOM 1515 N N . GLU A 1 191 ? -9.906 -7.656 -19.484 1 86.5 191 GLU A N 1
ATOM 1516 C CA . GLU A 1 191 ? -10.695 -6.469 -19.781 1 86.5 191 GLU A CA 1
ATOM 1517 C C . GLU A 1 191 ? -12.023 -6.484 -19.031 1 86.5 191 GLU A C 1
ATOM 1519 O O . GLU A 1 191 ? -12.641 -5.438 -18.828 1 86.5 191 GLU A O 1
ATOM 1524 N N . ALA A 1 192 ? -12.453 -7.648 -18.656 1 84.94 192 ALA A N 1
ATOM 1525 C CA . ALA A 1 192 ? -13.695 -7.77 -17.891 1 84.94 192 ALA A CA 1
ATOM 1526 C C . ALA A 1 192 ? -13.523 -7.246 -16.469 1 84.94 192 ALA A C 1
ATOM 1528 O O . ALA A 1 192 ? -14.508 -6.949 -15.789 1 84.94 192 ALA A O 1
ATOM 1529 N N . ILE A 1 193 ? -12.32 -7.145 -16.047 1 85.06 193 ILE A N 1
ATOM 1530 C CA . ILE A 1 193 ? -12.023 -6.672 -14.703 1 85.06 193 ILE A CA 1
ATOM 1531 C C . ILE A 1 193 ? -11.844 -5.156 -14.711 1 85.06 193 ILE A C 1
ATOM 1533 O O . ILE A 1 193 ? -10.898 -4.641 -15.312 1 85.06 193 ILE A O 1
ATOM 1537 N N . SER A 1 194 ? -12.68 -4.441 -14.031 1 78.94 194 SER A N 1
ATOM 1538 C CA . SER A 1 194 ? -12.68 -2.984 -14.078 1 78.94 194 SER A CA 1
ATOM 1539 C C . SER A 1 194 ? -11.492 -2.41 -13.305 1 78.94 194 SER A C 1
ATOM 1541 O O . SER A 1 194 ? -10.922 -1.393 -13.703 1 78.94 194 SER A O 1
ATOM 1543 N N . SER A 1 195 ? -11.102 -3.1 -12.266 1 81 195 SER A N 1
ATOM 1544 C CA . SER A 1 195 ? -10.031 -2.598 -11.398 1 81 195 SER A CA 1
ATOM 1545 C C . SER A 1 195 ? -8.664 -2.84 -12.023 1 81 195 SER A C 1
ATOM 1547 O O . SER A 1 195 ? -8.273 -3.986 -12.266 1 81 195 SER A O 1
ATOM 1549 N N . LYS A 1 196 ? -7.957 -1.776 -12.211 1 83.12 196 LYS A N 1
ATOM 1550 C CA . LYS A 1 196 ? -6.598 -1.876 -12.727 1 83.12 196 LYS A CA 1
ATOM 1551 C C . LYS A 1 196 ? -5.699 -2.66 -11.773 1 83.12 196 LYS A C 1
ATOM 1553 O O . LYS A 1 196 ? -4.836 -3.424 -12.211 1 83.12 196 LYS A O 1
ATOM 1558 N N . HIS A 1 197 ? -5.934 -2.473 -10.492 1 80.94 197 HIS A N 1
ATOM 1559 C CA . HIS A 1 197 ? -5.113 -3.133 -9.484 1 80.94 197 HIS A CA 1
ATOM 1560 C C . HIS A 1 197 ? -5.344 -4.641 -9.484 1 80.94 197 HIS A C 1
ATOM 1562 O O . HIS A 1 197 ? -4.398 -5.418 -9.344 1 80.94 197 HIS A O 1
ATOM 1568 N N . LEU A 1 198 ? -6.531 -5.012 -9.656 1 82.62 198 LEU A N 1
ATOM 1569 C CA . LEU A 1 198 ? -6.844 -6.434 -9.688 1 82.62 198 LEU A CA 1
ATOM 1570 C C . LEU A 1 198 ? -6.281 -7.082 -10.953 1 82.62 198 LEU A C 1
ATOM 1572 O O . LEU A 1 198 ? -5.789 -8.211 -10.906 1 82.62 198 LEU A O 1
ATOM 1576 N N . ARG A 1 199 ? -6.375 -6.41 -12.07 1 88.19 199 ARG A N 1
ATOM 1577 C CA . ARG A 1 199 ? -5.785 -6.922 -13.305 1 88.19 199 ARG A CA 1
ATOM 1578 C C . ARG A 1 199 ? -4.285 -7.141 -13.148 1 88.19 199 ARG A C 1
ATOM 1580 O O . ARG A 1 199 ? -3.762 -8.188 -13.523 1 88.19 199 ARG A O 1
ATOM 1587 N N . ALA A 1 200 ? -3.691 -6.102 -12.586 1 88.81 200 ALA A N 1
ATOM 1588 C CA . ALA A 1 200 ? -2.25 -6.199 -12.375 1 88.81 200 ALA A CA 1
ATOM 1589 C C . ALA A 1 200 ? -1.907 -7.359 -11.445 1 88.81 200 ALA A C 1
ATOM 1591 O O . ALA A 1 200 ? -0.946 -8.094 -11.688 1 88.81 200 ALA A O 1
ATOM 1592 N N . ALA A 1 201 ? -2.68 -7.473 -10.43 1 85.69 201 ALA A N 1
ATOM 1593 C CA . ALA A 1 201 ? -2.439 -8.547 -9.469 1 85.69 201 ALA A CA 1
ATOM 1594 C C . ALA A 1 201 ? -2.562 -9.914 -10.133 1 85.69 201 ALA A C 1
ATOM 1596 O O . ALA A 1 201 ? -1.753 -10.812 -9.883 1 85.69 201 ALA A O 1
ATOM 1597 N N . LEU A 1 202 ? -3.551 -10.094 -10.914 1 88.06 202 LEU A N 1
ATOM 1598 C CA . LEU A 1 202 ? -3.756 -11.352 -11.625 1 88.06 202 LEU A CA 1
ATOM 1599 C C . LEU A 1 202 ? -2.609 -11.625 -12.594 1 88.06 202 LEU A C 1
ATOM 1601 O O . LEU A 1 202 ? -2.146 -12.758 -12.711 1 88.06 202 LEU A O 1
ATOM 1605 N N . GLY A 1 203 ? -2.254 -10.617 -13.281 1 91.31 203 GLY A N 1
ATOM 1606 C CA . GLY A 1 203 ? -1.108 -10.75 -14.164 1 91.31 203 GLY A CA 1
ATOM 1607 C C . GLY A 1 203 ? 0.16 -11.164 -13.445 1 91.31 203 GLY A C 1
ATOM 1608 O O . GLY A 1 203 ? 0.906 -12.016 -13.93 1 91.31 203 GLY A O 1
ATOM 1609 N N . LYS A 1 204 ? 0.373 -10.523 -12.375 1 90.5 204 LYS A N 1
ATOM 1610 C CA . LYS A 1 204 ? 1.529 -10.883 -11.555 1 90.5 204 LYS A CA 1
ATOM 1611 C C . LYS A 1 204 ? 1.461 -12.336 -11.102 1 90.5 204 LYS A C 1
ATOM 1613 O O . LYS A 1 204 ? 2.463 -13.055 -11.148 1 90.5 204 LYS A O 1
ATOM 1618 N N . ALA A 1 205 ? 0.313 -12.656 -10.648 1 88.25 205 ALA A N 1
ATOM 1619 C CA . ALA A 1 205 ? 0.128 -14.031 -10.211 1 88.25 205 ALA A CA 1
ATOM 1620 C C . ALA A 1 205 ? 0.397 -15.008 -11.359 1 88.25 205 ALA A C 1
ATOM 1622 O O . ALA A 1 205 ? 1.082 -16.016 -11.172 1 88.25 205 ALA A O 1
ATOM 1623 N N . ARG A 1 206 ? -0.146 -14.727 -12.469 1 93.06 206 ARG A N 1
ATOM 1624 C CA . ARG A 1 206 ? 0.056 -15.586 -13.633 1 93.06 206 ARG A CA 1
ATOM 1625 C C . ARG A 1 206 ? 1.54 -15.734 -13.945 1 93.06 206 ARG A C 1
ATOM 1627 O O . ARG A 1 206 ? 2.016 -16.844 -14.211 1 93.06 206 ARG A O 1
ATOM 1634 N N . ALA A 1 207 ? 2.225 -14.664 -13.906 1 95.62 207 ALA A N 1
ATOM 1635 C CA . ALA A 1 207 ? 3.66 -14.711 -14.18 1 95.62 207 ALA A CA 1
ATOM 1636 C C . ALA A 1 207 ? 4.367 -15.648 -13.195 1 95.62 207 ALA A C 1
ATOM 1638 O O . ALA A 1 207 ? 5.215 -16.453 -13.594 1 95.62 207 ALA A O 1
ATOM 1639 N N . GLN A 1 208 ? 4.004 -15.547 -12.023 1 91.62 208 GLN A N 1
ATOM 1640 C CA . GLN A 1 208 ? 4.617 -16.375 -10.992 1 91.62 208 GLN A CA 1
ATOM 1641 C C . GLN A 1 208 ? 4.285 -17.859 -11.211 1 91.62 208 GLN A C 1
ATOM 1643 O O . GLN A 1 208 ? 5.152 -18.719 -11.062 1 91.62 208 GLN A O 1
ATOM 1648 N N . TYR A 1 209 ? 3.092 -18.109 -11.562 1 90.19 209 TYR A N 1
ATOM 1649 C CA . TYR A 1 209 ? 2.697 -19.5 -11.797 1 90.19 209 TYR A CA 1
ATOM 1650 C C . TYR A 1 209 ? 3.383 -20.047 -13.039 1 90.19 209 TYR A C 1
ATOM 1652 O O . TYR A 1 209 ? 3.744 -21.234 -13.078 1 90.19 209 TYR A O 1
ATOM 1660 N N . VAL A 1 210 ? 3.477 -19.25 -13.977 1 95.19 210 VAL A N 1
ATOM 1661 C CA . VAL A 1 210 ? 4.184 -19.672 -15.18 1 95.19 210 VAL A CA 1
ATOM 1662 C C . VAL A 1 210 ? 5.637 -20 -14.844 1 95.19 210 VAL A C 1
ATOM 1664 O O . VAL A 1 210 ? 6.16 -21.031 -15.234 1 95.19 210 VAL A O 1
ATOM 1667 N N . ALA A 1 211 ? 6.27 -19.109 -14.133 1 95 211 ALA A N 1
ATOM 1668 C CA . ALA A 1 211 ? 7.652 -19.344 -13.719 1 95 211 ALA A CA 1
ATOM 1669 C C . ALA A 1 211 ? 7.773 -20.641 -12.922 1 95 211 ALA A C 1
ATOM 1671 O O . ALA A 1 211 ? 8.688 -21.438 -13.156 1 95 211 ALA A O 1
ATOM 1672 N N . ALA A 1 212 ? 6.871 -20.844 -12.023 1 88.81 212 ALA A N 1
ATOM 1673 C CA . ALA A 1 212 ? 6.879 -22.047 -11.211 1 88.81 212 ALA A CA 1
ATOM 1674 C C . ALA A 1 212 ? 6.688 -23.297 -12.078 1 88.81 212 ALA A C 1
ATOM 1676 O O . ALA A 1 212 ? 7.363 -24.312 -11.883 1 88.81 212 ALA A O 1
ATOM 1677 N N . ALA A 1 213 ? 5.793 -23.203 -12.961 1 91.69 213 ALA A N 1
ATOM 1678 C CA . ALA A 1 213 ? 5.523 -24.328 -13.844 1 91.69 213 ALA A CA 1
ATOM 1679 C C . ALA A 1 213 ? 6.734 -24.656 -14.711 1 91.69 213 ALA A C 1
ATOM 1681 O O . ALA A 1 213 ? 7.062 -25.828 -14.922 1 91.69 213 ALA A O 1
ATOM 1682 N N . ILE A 1 214 ? 7.359 -23.656 -15.211 1 95.88 214 ILE A N 1
ATOM 1683 C CA . ILE A 1 214 ? 8.562 -23.859 -16.016 1 95.88 214 ILE A CA 1
ATOM 1684 C C . ILE A 1 214 ? 9.641 -24.531 -15.164 1 95.88 214 ILE A C 1
ATOM 1686 O O . ILE A 1 214 ? 10.266 -25.5 -15.609 1 95.88 214 ILE A O 1
ATOM 1690 N N . SER A 1 215 ? 9.844 -24.078 -14.023 1 92.5 215 SER A N 1
ATOM 1691 C CA . SER A 1 215 ? 10.852 -24.625 -13.133 1 92.5 215 SER A CA 1
ATOM 1692 C C . SER A 1 215 ? 10.57 -26.094 -12.828 1 92.5 215 SER A C 1
ATOM 1694 O O . SER A 1 215 ? 11.5 -26.891 -12.672 1 92.5 215 SER A O 1
ATOM 1696 N N . GLU A 1 216 ? 9.375 -26.438 -12.773 1 89.25 216 GLU A N 1
ATOM 1697 C CA . GLU A 1 216 ? 8.969 -27.781 -12.398 1 89.25 216 GLU A CA 1
ATOM 1698 C C . GLU A 1 216 ? 9.031 -28.734 -13.602 1 89.25 216 GLU A C 1
ATOM 1700 O O . GLU A 1 216 ? 9.398 -29.891 -13.461 1 89.25 216 GLU A O 1
ATOM 1705 N N . ARG A 1 217 ? 8.711 -28.203 -14.742 1 93.06 217 ARG A N 1
ATOM 1706 C CA . ARG A 1 217 ? 8.422 -29.109 -15.859 1 93.06 217 ARG A CA 1
ATOM 1707 C C . ARG A 1 217 ? 9.586 -29.125 -16.844 1 93.06 217 ARG A C 1
ATOM 1709 O O . ARG A 1 217 ? 9.625 -29.969 -17.75 1 93.06 217 ARG A O 1
ATOM 1716 N N . VAL A 1 218 ? 10.406 -28.156 -16.734 1 95.44 218 VAL A N 1
ATOM 1717 C CA . VAL A 1 218 ? 11.547 -28.094 -17.641 1 95.44 218 VAL A CA 1
ATOM 1718 C C . VAL A 1 218 ? 12.852 -28.125 -16.828 1 95.44 218 VAL A C 1
ATOM 1720 O O . VAL A 1 218 ? 13.008 -27.391 -15.859 1 95.44 218 VAL A O 1
ATOM 1723 N N . GLN A 1 219 ? 13.742 -29 -17.188 1 94.25 219 GLN A N 1
ATOM 1724 C CA . GLN A 1 219 ? 15.062 -29.016 -16.562 1 94.25 219 GLN A CA 1
ATOM 1725 C C . GLN A 1 219 ? 15.953 -27.922 -17.141 1 94.25 219 GLN A C 1
ATOM 1727 O O . GLN A 1 219 ? 16.375 -27.984 -18.297 1 94.25 219 GLN A O 1
ATOM 1732 N N . LEU A 1 220 ? 16.203 -26.969 -16.328 1 95.94 220 LEU A N 1
ATOM 1733 C CA . LEU A 1 220 ? 16.984 -25.828 -16.781 1 95.94 220 LEU A CA 1
ATOM 1734 C C . LEU A 1 220 ? 18.172 -25.578 -15.852 1 95.94 220 LEU A C 1
ATOM 1736 O O . LEU A 1 220 ? 18.109 -25.859 -14.656 1 95.94 220 LEU A O 1
ATOM 1740 N N . HIS A 1 221 ? 19.219 -25.094 -16.406 1 94.94 221 HIS A N 1
ATOM 1741 C CA . HIS A 1 221 ? 20.391 -24.688 -15.625 1 94.94 221 HIS A CA 1
ATOM 1742 C C . HIS A 1 221 ? 20.266 -23.234 -15.18 1 94.94 221 HIS A C 1
ATOM 1744 O O . HIS A 1 221 ? 20.812 -22.844 -14.141 1 94.94 221 HIS A O 1
ATOM 1750 N N . GLY A 1 222 ? 19.562 -22.484 -15.898 1 95 222 GLY A N 1
ATOM 1751 C CA . GLY A 1 222 ? 19.391 -21.078 -15.57 1 95 222 GLY A CA 1
ATOM 1752 C C . GLY A 1 222 ? 18.391 -20.844 -14.461 1 95 222 GLY A C 1
ATOM 1753 O O . GLY A 1 222 ? 17.625 -21.75 -14.109 1 95 222 GLY A O 1
ATOM 1754 N N . HIS A 1 223 ? 18.469 -19.656 -13.938 1 96.25 223 HIS A N 1
ATOM 1755 C CA . HIS A 1 223 ? 17.531 -19.25 -12.883 1 96.25 223 HIS A CA 1
ATOM 1756 C C . HIS A 1 223 ? 16.234 -18.719 -13.469 1 96.25 223 HIS A C 1
ATOM 1758 O O . HIS A 1 223 ? 16.25 -17.797 -14.289 1 96.25 223 HIS A O 1
ATOM 1764 N N . VAL A 1 224 ? 15.148 -19.328 -13.016 1 96.44 224 VAL A N 1
ATOM 1765 C CA . VAL A 1 224 ? 13.828 -18.906 -13.477 1 96.44 224 VAL A CA 1
ATOM 1766 C C . VAL A 1 224 ? 13.273 -17.828 -12.547 1 96.44 224 VAL A C 1
ATOM 1768 O O . VAL A 1 224 ? 13.359 -17.953 -11.32 1 96.44 224 VAL A O 1
ATOM 1771 N N . SER A 1 225 ? 12.719 -16.75 -13.102 1 96.06 225 SER A N 1
ATOM 1772 C CA . SER A 1 225 ? 12.094 -15.727 -12.273 1 96.06 225 SER A CA 1
ATOM 1773 C C . SER A 1 225 ? 10.938 -15.055 -13 1 96.06 225 SER A C 1
ATOM 1775 O O . SER A 1 225 ? 10.789 -15.203 -14.219 1 96.06 225 SER A O 1
ATOM 1777 N N . ALA A 1 226 ? 10.062 -14.438 -12.234 1 95.81 226 ALA A N 1
ATOM 1778 C CA . ALA A 1 226 ? 8.922 -13.68 -12.742 1 95.81 226 ALA A CA 1
ATOM 1779 C C . ALA A 1 226 ? 8.938 -12.25 -12.227 1 95.81 226 ALA A C 1
ATOM 1781 O O . ALA A 1 226 ? 9.508 -11.961 -11.172 1 95.81 226 ALA A O 1
ATOM 1782 N N . ALA A 1 227 ? 8.375 -11.398 -12.984 1 95 227 ALA A N 1
ATOM 1783 C CA . ALA A 1 227 ? 8.258 -10 -12.602 1 95 227 ALA A CA 1
ATOM 1784 C C . ALA A 1 227 ? 7.047 -9.344 -13.258 1 95 227 ALA A C 1
ATOM 1786 O O . ALA A 1 227 ? 6.27 -10.016 -13.945 1 95 227 ALA A O 1
ATOM 1787 N N . PHE A 1 228 ? 6.781 -8.195 -12.875 1 93.5 228 PHE A N 1
ATOM 1788 C CA . PHE A 1 228 ? 5.73 -7.359 -13.438 1 93.5 228 PHE A CA 1
ATOM 1789 C C . PHE A 1 228 ? 6.211 -5.918 -13.586 1 93.5 228 PHE A C 1
ATOM 1791 O O . PHE A 1 228 ? 6.445 -5.234 -12.586 1 93.5 228 PHE A O 1
ATOM 1798 N N . THR A 1 229 ? 6.426 -5.461 -14.703 1 91.88 229 THR A N 1
ATOM 1799 C CA . THR A 1 229 ? 6.945 -4.125 -14.961 1 91.88 229 THR A CA 1
ATOM 1800 C C . THR A 1 229 ? 6.258 -3.494 -16.172 1 91.88 229 THR A C 1
ATOM 1802 O O . THR A 1 229 ? 5.82 -4.199 -17.078 1 91.88 229 THR A O 1
ATOM 1805 N N . ARG A 1 230 ? 6.008 -2.191 -16.125 1 88.69 230 ARG A N 1
ATOM 1806 C CA . ARG A 1 230 ? 5.379 -1.422 -17.188 1 88.69 230 ARG A CA 1
ATOM 1807 C C . ARG A 1 230 ? 3.996 -1.978 -17.516 1 88.69 230 ARG A C 1
ATOM 1809 O O . ARG A 1 230 ? 3.646 -2.123 -18.688 1 88.69 230 ARG A O 1
ATOM 1816 N N . GLY A 1 231 ? 3.371 -2.492 -16.578 1 89 231 GLY A N 1
ATOM 1817 C CA . GLY A 1 231 ? 1.999 -2.959 -16.719 1 89 231 GLY A CA 1
ATOM 1818 C C . GLY A 1 231 ? 1.895 -4.324 -17.375 1 89 231 GLY A C 1
ATOM 1819 O O . GLY A 1 231 ? 0.813 -4.73 -17.797 1 89 231 GLY A O 1
ATOM 1820 N N . GLN A 1 232 ? 3.047 -4.977 -17.453 1 94.31 232 GLN A N 1
ATOM 1821 C CA . GLN A 1 232 ? 3.039 -6.27 -18.125 1 94.31 232 GLN A CA 1
ATOM 1822 C C . GLN A 1 232 ? 3.734 -7.332 -17.281 1 94.31 232 GLN A C 1
ATOM 1824 O O . GLN A 1 232 ? 4.734 -7.051 -16.609 1 94.31 232 GLN A O 1
ATOM 1829 N N . PRO A 1 233 ? 3.121 -8.555 -17.359 1 95.44 233 PRO A N 1
ATOM 1830 C CA . PRO A 1 233 ? 3.834 -9.648 -16.703 1 95.44 233 PRO A CA 1
ATOM 1831 C C . PRO A 1 233 ? 5.059 -10.109 -17.5 1 95.44 233 PRO A C 1
ATOM 1833 O O . PRO A 1 233 ? 5.129 -9.898 -18.703 1 95.44 233 PRO A O 1
ATOM 1836 N N . LEU A 1 234 ? 5.996 -10.68 -16.828 1 97.56 234 LEU A N 1
ATOM 1837 C CA . LEU A 1 234 ? 7.223 -11.141 -17.469 1 97.56 234 LEU A CA 1
ATOM 1838 C C . LEU A 1 234 ? 7.754 -12.398 -16.781 1 97.56 234 LEU A C 1
ATOM 1840 O O . LEU A 1 234 ? 7.59 -12.562 -15.57 1 97.56 234 LEU A O 1
ATOM 1844 N N . VAL A 1 235 ? 8.25 -13.289 -17.516 1 98.19 235 VAL A N 1
ATOM 1845 C CA . VAL A 1 235 ? 8.984 -14.461 -17.047 1 98.19 235 VAL A CA 1
ATOM 1846 C C . VAL A 1 235 ? 10.328 -14.539 -17.781 1 98.19 235 VAL A C 1
ATOM 1848 O O . VAL A 1 235 ? 10.422 -14.203 -18.969 1 98.19 235 VAL A O 1
ATOM 1851 N N . GLN A 1 236 ? 11.336 -14.961 -17.016 1 98.62 236 GLN A N 1
ATOM 1852 C CA . GLN A 1 236 ? 12.648 -15 -17.641 1 98.62 236 GLN A CA 1
ATOM 1853 C C . GLN A 1 236 ? 13.508 -16.109 -17.031 1 98.62 236 GLN A C 1
ATOM 1855 O O . GLN A 1 236 ? 13.234 -16.594 -15.93 1 98.62 236 GLN A O 1
ATOM 1860 N N . VAL A 1 237 ? 14.469 -16.531 -17.766 1 98.44 237 VAL A N 1
ATOM 1861 C CA . VAL A 1 237 ? 15.492 -17.484 -17.344 1 98.44 237 VAL A CA 1
ATOM 1862 C C . VAL A 1 237 ? 16.859 -17 -17.812 1 98.44 237 VAL A C 1
ATOM 1864 O O . VAL A 1 237 ? 17.078 -16.781 -19 1 98.44 237 VAL A O 1
ATOM 1867 N N . PHE A 1 238 ? 17.703 -16.875 -16.844 1 98.06 238 PHE A N 1
ATOM 1868 C CA . PHE A 1 238 ? 19.062 -16.469 -17.188 1 98.06 238 PHE A CA 1
ATOM 1869 C C . PHE A 1 238 ? 20.078 -17.391 -16.5 1 98.06 238 PHE A C 1
ATOM 1871 O O . PHE A 1 238 ? 19.906 -17.781 -15.352 1 98.06 238 PHE A O 1
ATOM 1878 N N . ASP A 1 239 ? 21.078 -17.672 -17.234 1 96.56 239 ASP A N 1
ATOM 1879 C CA . ASP A 1 239 ? 22.219 -18.453 -16.75 1 96.56 239 ASP A CA 1
ATOM 1880 C C . ASP A 1 239 ? 23.484 -17.609 -16.719 1 96.56 239 ASP A C 1
ATOM 1882 O O . ASP A 1 239 ? 23.797 -16.891 -17.656 1 96.56 239 ASP A O 1
ATOM 1886 N N . VAL A 1 240 ? 24.219 -17.734 -15.625 1 95.5 240 VAL A N 1
ATOM 1887 C CA . VAL A 1 240 ? 25.516 -17.078 -15.547 1 95.5 240 VAL A CA 1
ATOM 1888 C C . VAL A 1 240 ? 26.594 -17.953 -16.203 1 95.5 240 VAL A C 1
ATOM 1890 O O . VAL A 1 240 ? 26.719 -19.141 -15.859 1 95.5 240 VAL A O 1
ATOM 1893 N N . MET A 1 241 ? 27.344 -17.359 -17.125 1 93.5 241 MET A N 1
ATOM 1894 C CA . MET A 1 241 ? 28.344 -18.172 -17.797 1 93.5 241 MET A CA 1
ATOM 1895 C C . MET A 1 241 ? 29.531 -17.312 -18.234 1 93.5 241 MET A C 1
ATOM 1897 O O . MET A 1 241 ? 29.453 -16.078 -18.25 1 93.5 241 MET A O 1
ATOM 1901 N N . LYS A 1 242 ? 30.594 -18.016 -18.391 1 91 242 LYS A N 1
ATOM 1902 C CA . LYS A 1 242 ? 31.797 -17.422 -18.969 1 91 242 LYS A CA 1
ATOM 1903 C C . LYS A 1 242 ? 32.062 -17.984 -20.375 1 91 242 LYS A C 1
ATOM 1905 O O . LYS A 1 242 ? 32.062 -19.188 -20.578 1 91 242 LYS A O 1
ATOM 1910 N N . THR A 1 243 ? 32.156 -17.047 -21.297 1 85.31 243 THR A N 1
ATOM 1911 C CA . THR A 1 243 ? 32.438 -17.453 -22.672 1 85.31 243 THR A CA 1
ATOM 1912 C C . THR A 1 243 ? 33.375 -16.438 -23.344 1 85.31 243 THR A C 1
ATOM 1914 O O . THR A 1 243 ? 33.156 -15.234 -23.234 1 85.31 243 THR A O 1
ATOM 1917 N N . ASP A 1 244 ? 34.438 -16.938 -23.922 1 85.25 244 ASP A N 1
ATOM 1918 C CA . ASP A 1 244 ? 35.438 -16.109 -24.609 1 85.25 244 ASP A CA 1
ATOM 1919 C C . ASP A 1 244 ? 35.938 -14.984 -23.719 1 85.25 244 ASP A C 1
ATOM 1921 O O . ASP A 1 244 ? 36 -13.828 -24.141 1 85.25 244 ASP A O 1
ATOM 1925 N N . GLY A 1 245 ? 36.031 -15.266 -22.484 1 82.44 245 GLY A N 1
ATOM 1926 C CA . GLY A 1 245 ? 36.594 -14.328 -21.531 1 82.44 245 GLY A CA 1
ATOM 1927 C C . GLY A 1 245 ? 35.594 -13.328 -21 1 82.44 245 GLY A C 1
ATOM 1928 O O . GLY A 1 245 ? 35.906 -12.453 -20.203 1 82.44 245 GLY A O 1
ATOM 1929 N N . LEU A 1 246 ? 34.375 -13.5 -21.5 1 88.62 246 LEU A N 1
ATOM 1930 C CA . LEU A 1 246 ? 33.312 -12.602 -21.078 1 88.62 246 LEU A CA 1
ATOM 1931 C C . LEU A 1 246 ? 32.438 -13.242 -19.984 1 88.62 246 LEU A C 1
ATOM 1933 O O . LEU A 1 246 ? 32.062 -14.406 -20.094 1 88.62 246 LEU A O 1
ATOM 1937 N N . LYS A 1 247 ? 32.312 -12.516 -18.875 1 92.44 247 LYS A N 1
ATOM 1938 C CA . LYS A 1 247 ? 31.297 -12.93 -17.891 1 92.44 247 LYS A CA 1
ATOM 1939 C C . LYS A 1 247 ? 29.938 -12.328 -18.203 1 92.44 247 LYS A C 1
ATOM 1941 O O . LYS A 1 247 ? 29.766 -11.109 -18.219 1 92.44 247 LYS A O 1
ATOM 1946 N N . ILE A 1 248 ? 28.984 -13.227 -18.5 1 96.12 248 ILE A N 1
ATOM 1947 C CA . ILE A 1 248 ? 27.688 -12.734 -18.953 1 96.12 248 ILE A CA 1
ATOM 1948 C C . ILE A 1 248 ? 26.562 -13.508 -18.25 1 96.12 248 ILE A C 1
ATOM 1950 O O . ILE A 1 248 ? 26.812 -14.555 -17.641 1 96.12 248 ILE A O 1
ATOM 1954 N N . ARG A 1 249 ? 25.391 -13.031 -18.234 1 97.44 249 ARG A N 1
ATOM 1955 C CA . ARG A 1 249 ? 24.141 -13.758 -18.047 1 97.44 249 ARG A CA 1
ATOM 1956 C C . ARG A 1 249 ? 23.375 -13.883 -19.359 1 97.44 249 ARG A C 1
ATOM 1958 O O . ARG A 1 249 ? 23 -12.875 -19.969 1 97.44 249 ARG A O 1
ATOM 1965 N N . ALA A 1 250 ? 23.203 -15.07 -19.766 1 97.56 250 ALA A N 1
ATOM 1966 C CA . ALA A 1 250 ? 22.531 -15.289 -21.047 1 97.56 250 ALA A CA 1
ATOM 1967 C C . ALA A 1 250 ? 21.25 -16.109 -20.859 1 97.56 250 ALA A C 1
ATOM 1969 O O . ALA A 1 250 ? 21.203 -17.016 -20.031 1 97.56 250 ALA A O 1
ATOM 1970 N N . GLY A 1 251 ? 20.203 -15.742 -21.547 1 98.12 251 GLY A N 1
ATOM 1971 C CA . GLY A 1 251 ? 18.938 -16.484 -21.469 1 98.12 251 GLY A CA 1
ATOM 1972 C C . GLY A 1 251 ? 17.828 -15.859 -22.297 1 98.12 251 GLY A C 1
ATOM 1973 O O . GLY A 1 251 ? 18.031 -15.531 -23.469 1 98.12 251 GLY A O 1
ATOM 1974 N N . TRP A 1 252 ? 16.703 -15.797 -21.75 1 98.56 252 TRP A N 1
ATOM 1975 C CA . TRP A 1 252 ? 15.547 -15.266 -22.469 1 98.56 252 TRP A CA 1
ATOM 1976 C C . TRP A 1 252 ? 14.562 -14.625 -21.5 1 98.56 252 TRP A C 1
ATOM 1978 O O . TRP A 1 252 ? 14.641 -14.836 -20.281 1 98.56 252 TRP A O 1
ATOM 1988 N N . GLN A 1 253 ? 13.703 -13.805 -22.031 1 98.44 253 GLN A N 1
ATOM 1989 C CA . GLN A 1 253 ? 12.648 -13.102 -21.328 1 98.44 253 GLN A CA 1
ATOM 1990 C C . GLN A 1 253 ? 11.375 -13.008 -22.172 1 98.44 253 GLN A C 1
ATOM 1992 O O . GLN A 1 253 ? 11.438 -12.719 -23.359 1 98.44 253 GLN A O 1
ATOM 1997 N N . LEU A 1 254 ? 10.344 -13.398 -21.594 1 98.5 254 LEU A N 1
ATOM 1998 C CA . LEU A 1 254 ? 9.039 -13.172 -22.219 1 98.5 254 LEU A CA 1
ATOM 1999 C C . LEU A 1 254 ? 8.273 -12.086 -21.469 1 98.5 254 LEU A C 1
ATOM 2001 O O . LEU A 1 254 ? 7.895 -12.266 -20.312 1 98.5 254 LEU A O 1
ATOM 2005 N N . GLN A 1 255 ? 8.039 -11.008 -22.094 1 97.19 255 GLN A N 1
ATOM 2006 C CA . GLN A 1 255 ? 7.238 -9.922 -21.531 1 97.19 255 GLN A CA 1
ATOM 2007 C C . GLN A 1 255 ? 6.121 -9.516 -22.5 1 97.19 255 GLN A C 1
ATOM 2009 O O . GLN A 1 255 ? 6.391 -9.07 -23.609 1 97.19 255 GLN A O 1
ATOM 2014 N N . GLY A 1 256 ? 4.938 -9.664 -22.047 1 94.5 256 GLY A N 1
ATOM 2015 C CA . GLY A 1 256 ? 3.848 -9.477 -23 1 94.5 256 GLY A CA 1
ATOM 2016 C C . GLY A 1 256 ? 3.961 -10.352 -24.219 1 94.5 256 GLY A C 1
ATOM 2017 O O . GLY A 1 256 ? 4.102 -11.578 -24.109 1 94.5 256 GLY A O 1
ATOM 2018 N N . SER A 1 257 ? 3.965 -9.656 -25.391 1 94.94 257 SER A N 1
ATOM 2019 C CA . SER A 1 257 ? 4.051 -10.422 -26.625 1 94.94 257 SER A CA 1
ATOM 2020 C C . SER A 1 257 ? 5.484 -10.477 -27.141 1 94.94 257 SER A C 1
ATOM 2022 O O . SER A 1 257 ? 5.738 -11 -28.234 1 94.94 257 SER A O 1
ATOM 2024 N N . GLN A 1 258 ? 6.387 -10.039 -26.344 1 96.62 258 GLN A N 1
ATOM 2025 C CA . GLN A 1 258 ? 7.781 -10.008 -26.781 1 96.62 258 GLN A CA 1
ATOM 2026 C C . GLN A 1 258 ? 8.57 -11.164 -26.172 1 96.62 258 GLN A C 1
ATOM 2028 O O . GLN A 1 258 ? 8.734 -11.242 -24.953 1 96.62 258 GLN A O 1
ATOM 2033 N N . PHE A 1 259 ? 9 -11.984 -27.047 1 98.44 259 PHE A N 1
ATOM 2034 C CA . PHE A 1 259 ? 9.984 -12.977 -26.625 1 98.44 259 PHE A CA 1
ATOM 2035 C C . PHE A 1 259 ? 11.398 -12.5 -26.953 1 98.44 259 PHE A C 1
ATOM 2037 O O . PHE A 1 259 ? 11.75 -12.336 -28.109 1 98.44 259 PHE A O 1
ATOM 2044 N N . ARG A 1 260 ? 12.203 -12.406 -25.906 1 98.31 260 ARG A N 1
ATOM 2045 C CA . ARG A 1 260 ? 13.531 -11.812 -26.062 1 98.31 260 ARG A CA 1
ATOM 2046 C C . ARG A 1 260 ? 14.625 -12.844 -25.812 1 98.31 260 ARG A C 1
ATOM 2048 O O . ARG A 1 260 ? 14.586 -13.562 -24.812 1 98.31 260 ARG A O 1
ATOM 2055 N N . ARG A 1 261 ? 15.523 -12.977 -26.703 1 98.31 261 ARG A N 1
ATOM 2056 C CA . ARG A 1 261 ? 16.844 -13.508 -26.391 1 98.31 261 ARG A CA 1
ATOM 2057 C C . ARG A 1 261 ? 17.781 -12.414 -25.906 1 98.31 261 ARG A C 1
ATOM 2059 O O . ARG A 1 261 ? 18.016 -11.422 -26.609 1 98.31 261 ARG A O 1
ATOM 2066 N N . ALA A 1 262 ? 18.25 -12.633 -24.672 1 98.25 262 ALA A N 1
ATOM 2067 C CA . ALA A 1 262 ? 18.891 -11.484 -24.047 1 98.25 262 ALA A CA 1
ATOM 2068 C C . ALA A 1 262 ? 20.188 -11.883 -23.359 1 98.25 262 ALA A C 1
ATOM 2070 O O . ALA A 1 262 ? 20.359 -13.039 -22.953 1 98.25 262 ALA A O 1
ATOM 2071 N N . VAL A 1 263 ? 21.094 -10.914 -23.266 1 97.5 263 VAL A N 1
ATOM 2072 C CA . VAL A 1 263 ? 22.375 -11.047 -22.578 1 97.5 263 VAL A CA 1
ATOM 2073 C C . VAL A 1 263 ? 22.609 -9.844 -21.672 1 97.5 263 VAL A C 1
ATOM 2075 O O . VAL A 1 263 ? 22.312 -8.703 -22.062 1 97.5 263 VAL A O 1
ATOM 2078 N N . VAL A 1 264 ? 22.969 -10.156 -20.484 1 97.44 264 VAL A N 1
ATOM 2079 C CA . VAL A 1 264 ? 23.438 -9.125 -19.562 1 97.44 264 VAL A CA 1
ATOM 2080 C C . VAL A 1 264 ? 24.969 -9.195 -19.453 1 97.44 264 VAL A C 1
ATOM 2082 O O . VAL A 1 264 ? 25.516 -10.172 -18.938 1 97.44 264 VAL A O 1
ATOM 2085 N N . TYR A 1 265 ? 25.641 -8.227 -19.953 1 95.44 265 TYR A N 1
ATOM 2086 C CA . TYR A 1 265 ? 27.094 -8.18 -19.891 1 95.44 265 TYR A CA 1
ATOM 2087 C C . TYR A 1 265 ? 27.562 -7.684 -18.531 1 95.44 265 TYR A C 1
ATOM 2089 O O . TYR A 1 265 ? 27.328 -6.527 -18.172 1 95.44 265 TYR A O 1
ATOM 2097 N N . LEU A 1 266 ? 28.266 -8.695 -18 1 91.69 266 LEU A N 1
ATOM 2098 C CA . LEU A 1 266 ? 28.703 -8.414 -16.641 1 91.69 266 LEU A CA 1
ATOM 2099 C C . LEU A 1 266 ? 30.109 -7.82 -16.641 1 91.69 266 LEU A C 1
ATOM 2101 O O . LEU A 1 266 ? 30.953 -8.219 -17.438 1 91.69 266 LEU A O 1
ATOM 2105 N N . GLY A 1 267 ? 30.469 -6.621 -16.156 1 86.19 267 GLY A N 1
ATOM 2106 C CA . GLY A 1 267 ? 31.766 -5.98 -16.078 1 86.19 267 GLY A CA 1
ATOM 2107 C C . GLY A 1 267 ? 31.703 -4.469 -16.219 1 86.19 267 GLY A C 1
ATOM 2108 O O . GLY A 1 267 ? 30.859 -3.947 -16.953 1 86.19 267 GLY A O 1
ATOM 2109 N N . SER A 1 268 ? 32.562 -4.016 -15.578 1 80.38 268 SER A N 1
ATOM 2110 C CA . SER A 1 268 ? 32.562 -2.559 -15.523 1 80.38 268 SER A CA 1
ATOM 2111 C C . SER A 1 268 ? 32.844 -1.955 -16.891 1 80.38 268 SER A C 1
ATOM 2113 O O . SER A 1 268 ? 32.406 -0.853 -17.203 1 80.38 268 SER A O 1
ATOM 2115 N N . ARG A 1 269 ? 33.531 -2.631 -17.734 1 84.94 269 ARG A N 1
ATOM 2116 C CA . ARG A 1 269 ? 33.875 -2.104 -19.047 1 84.94 269 ARG A CA 1
ATOM 2117 C C . ARG A 1 269 ? 32.656 -2.098 -19.969 1 84.94 269 ARG A C 1
ATOM 2119 O O . ARG A 1 269 ? 32.594 -1.324 -20.922 1 84.94 269 ARG A O 1
ATOM 2126 N N . MET A 1 270 ? 31.766 -2.943 -19.766 1 89.62 270 MET A N 1
ATOM 2127 C CA . MET A 1 270 ? 30.625 -3.123 -20.656 1 89.62 270 MET A CA 1
ATOM 2128 C C . MET A 1 270 ? 29.406 -2.387 -20.109 1 89.62 270 MET A C 1
ATOM 2130 O O . MET A 1 270 ? 28.531 -1.977 -20.875 1 89.62 270 MET A O 1
ATOM 2134 N N . SER A 1 271 ? 29.375 -2.273 -18.781 1 90.75 271 SER A N 1
ATOM 2135 C CA . SER A 1 271 ? 28.188 -1.716 -18.125 1 90.75 271 SER A CA 1
ATOM 2136 C C . SER A 1 271 ? 28.234 -0.192 -18.125 1 90.75 271 SER A C 1
ATOM 2138 O O . SER A 1 271 ? 29.297 0.402 -17.891 1 90.75 271 SER A O 1
ATOM 2140 N N . GLY A 1 272 ? 27.125 0.446 -18.422 1 89.81 272 GLY A N 1
ATOM 2141 C CA . GLY A 1 272 ? 27.016 1.896 -18.422 1 89.81 272 GLY A CA 1
ATOM 2142 C C . GLY A 1 272 ? 25.984 2.418 -19.422 1 89.81 272 GLY A C 1
ATOM 2143 O O . GLY A 1 272 ? 25.625 1.721 -20.359 1 89.81 272 GLY A O 1
ATOM 2144 N N . GLY A 1 273 ? 25.625 3.643 -19.297 1 90.06 273 GLY A N 1
ATOM 2145 C CA . GLY A 1 273 ? 24.562 4.211 -20.109 1 90.06 273 GLY A CA 1
ATOM 2146 C C . GLY A 1 273 ? 25.078 4.996 -21.297 1 90.06 273 GLY A C 1
ATOM 2147 O O . GLY A 1 273 ? 24.297 5.492 -22.109 1 90.06 273 GLY A O 1
ATOM 2148 N N . SER A 1 274 ? 26.375 5.027 -21.438 1 91.88 274 SER A N 1
ATOM 2149 C CA . SER A 1 274 ? 26.938 5.828 -22.516 1 91.88 274 SER A CA 1
ATOM 2150 C C . SER A 1 274 ? 26.797 5.125 -23.875 1 91.88 274 SER A C 1
ATOM 2152 O O . SER A 1 274 ? 26.656 3.9 -23.922 1 91.88 274 SER A O 1
ATOM 2154 N N . ASN A 1 275 ? 26.891 5.961 -24.969 1 93 275 ASN A N 1
ATOM 2155 C CA . ASN A 1 275 ? 26.812 5.41 -26.312 1 93 275 ASN A CA 1
ATOM 2156 C C . ASN A 1 275 ? 28 4.492 -26.609 1 93 275 ASN A C 1
ATOM 2158 O O . ASN A 1 275 ? 27.844 3.49 -27.312 1 93 275 ASN A O 1
ATOM 2162 N N . ARG A 1 276 ? 29.109 4.867 -26.109 1 93.06 276 ARG A N 1
ATOM 2163 C CA . ARG A 1 276 ? 30.297 4.051 -26.312 1 93.06 276 ARG A CA 1
ATOM 2164 C C . ARG A 1 276 ? 30.109 2.65 -25.734 1 93.06 276 ARG A C 1
ATOM 2166 O O . ARG A 1 276 ? 30.438 1.655 -26.375 1 93.06 276 ARG A O 1
ATOM 2173 N N . ARG A 1 277 ? 29.656 2.564 -24.594 1 93.69 277 ARG A N 1
ATOM 2174 C CA . ARG A 1 277 ? 29.422 1.276 -23.953 1 93.69 277 ARG A CA 1
ATOM 2175 C C . ARG A 1 277 ? 28.344 0.484 -24.672 1 93.69 277 ARG A C 1
ATOM 2177 O O . ARG A 1 277 ? 28.438 -0.739 -24.797 1 93.69 277 ARG A O 1
ATOM 2184 N N . ARG A 1 278 ? 27.344 1.162 -25.141 1 94.81 278 ARG A N 1
ATOM 2185 C CA . ARG A 1 278 ? 26.297 0.525 -25.922 1 94.81 278 ARG A CA 1
ATOM 2186 C C . ARG A 1 278 ? 26.859 -0.102 -27.203 1 94.81 278 ARG A C 1
ATOM 2188 O O . ARG A 1 278 ? 26.531 -1.24 -27.531 1 94.81 278 ARG A O 1
ATOM 2195 N N . GLN A 1 279 ? 27.703 0.638 -27.828 1 95 279 GLN A N 1
ATOM 2196 C CA . GLN A 1 279 ? 28.312 0.147 -29.062 1 95 279 GLN A CA 1
ATOM 2197 C C . GLN A 1 279 ? 29.188 -1.063 -28.797 1 95 279 GLN A C 1
ATOM 2199 O O . GLN A 1 279 ? 29.219 -2.016 -29.578 1 95 279 GLN A O 1
ATOM 2204 N N . LEU A 1 280 ? 29.844 -1.003 -27.75 1 94.94 280 LEU A N 1
ATOM 2205 C CA . LEU A 1 280 ? 30.703 -2.127 -27.391 1 94.94 280 LEU A CA 1
ATOM 2206 C C . LEU A 1 280 ? 29.875 -3.387 -27.156 1 94.94 280 LEU A C 1
ATOM 2208 O O . LEU A 1 280 ? 30.25 -4.477 -27.578 1 94.94 280 LEU A O 1
ATOM 2212 N N . ARG A 1 281 ? 28.797 -3.264 -26.516 1 95.94 281 ARG A N 1
ATOM 2213 C CA . ARG A 1 281 ? 27.922 -4.406 -26.281 1 95.94 281 ARG A CA 1
ATOM 2214 C C . ARG A 1 281 ? 27.359 -4.945 -27.594 1 95.94 281 ARG A C 1
ATOM 2216 O O . ARG A 1 281 ? 27.25 -6.156 -27.766 1 95.94 281 ARG A O 1
ATOM 2223 N N . GLU A 1 282 ? 27.016 -4.066 -28.469 1 96.06 282 GLU A N 1
ATOM 2224 C CA . GLU A 1 282 ? 26.484 -4.488 -29.766 1 96.06 282 GLU A CA 1
ATOM 2225 C C . GLU A 1 282 ? 27.547 -5.234 -30.578 1 96.06 282 GLU A C 1
ATOM 2227 O O . GLU A 1 282 ? 27.266 -6.297 -31.141 1 96.06 282 GLU A O 1
ATOM 2232 N N . ASP A 1 283 ? 28.734 -4.684 -30.547 1 95.88 283 ASP A N 1
ATOM 2233 C CA . ASP A 1 283 ? 29.828 -5.32 -31.281 1 95.88 283 ASP A CA 1
ATOM 2234 C C . ASP A 1 283 ? 30.141 -6.703 -30.719 1 95.88 283 ASP A C 1
ATOM 2236 O O . ASP A 1 283 ? 30.297 -7.668 -31.484 1 95.88 283 ASP A O 1
ATOM 2240 N N . THR A 1 284 ? 30.203 -6.75 -29.5 1 95.31 284 THR A N 1
ATOM 2241 C CA . THR A 1 284 ? 30.469 -8.023 -28.844 1 95.31 284 THR A CA 1
ATOM 2242 C C . THR A 1 284 ? 29.344 -9.023 -29.141 1 95.31 284 THR A C 1
ATOM 2244 O O . THR A 1 284 ? 29.609 -10.211 -29.359 1 95.31 284 THR A O 1
ATOM 2247 N N . SER A 1 285 ? 28.125 -8.578 -29.156 1 96 285 SER A N 1
ATOM 2248 C CA . SER A 1 285 ? 26.969 -9.422 -29.453 1 96 285 SER A CA 1
ATOM 2249 C C . SER A 1 285 ? 27.031 -9.961 -30.875 1 96 285 SER A C 1
ATOM 2251 O O . SER A 1 285 ? 26.672 -11.117 -31.125 1 96 285 SER A O 1
ATOM 2253 N N . ARG A 1 286 ? 27.5 -9.086 -31.781 1 95.94 286 ARG A N 1
ATOM 2254 C CA . ARG A 1 286 ? 27.641 -9.508 -33.156 1 95.94 286 ARG A CA 1
ATOM 2255 C C . ARG A 1 286 ? 28.672 -10.625 -33.281 1 95.94 286 ARG A C 1
ATOM 2257 O O . ARG A 1 286 ? 28.547 -11.508 -34.156 1 95.94 286 ARG A O 1
ATOM 2264 N N . GLU A 1 287 ? 29.625 -10.586 -32.406 1 95 287 GLU A N 1
ATOM 2265 C CA . GLU A 1 287 ? 30.688 -11.594 -32.406 1 95 287 GLU A CA 1
ATOM 2266 C C . GLU A 1 287 ? 30.203 -12.914 -31.828 1 95 287 GLU A C 1
ATOM 2268 O O . GLU A 1 287 ? 30.844 -13.953 -31.984 1 95 287 GLU A O 1
ATOM 2273 N N . HIS A 1 288 ? 29.062 -12.914 -31.25 1 94.44 288 HIS A N 1
ATOM 2274 C CA . HIS A 1 288 ? 28.531 -14.109 -30.625 1 94.44 288 HIS A CA 1
ATOM 2275 C C . HIS A 1 288 ? 27.062 -14.312 -30.984 1 94.44 288 HIS A C 1
ATOM 2277 O O . HIS A 1 288 ? 26.188 -14.328 -30.125 1 94.44 288 HIS A O 1
ATOM 2283 N N . PRO A 1 289 ? 26.766 -14.555 -32.188 1 94.62 289 PRO A N 1
ATOM 2284 C CA . PRO A 1 289 ? 25.375 -14.625 -32.656 1 94.62 289 PRO A CA 1
ATOM 2285 C C . PRO A 1 289 ? 24.594 -15.766 -32.031 1 94.62 289 PRO A C 1
ATOM 2287 O O . PRO A 1 289 ? 23.359 -15.688 -31.922 1 94.62 289 PRO A O 1
ATOM 2290 N N . ASP A 1 290 ? 25.219 -16.797 -31.562 1 93.94 290 ASP A N 1
ATOM 2291 C CA . ASP A 1 290 ? 24.562 -17.953 -30.969 1 93.94 290 ASP A CA 1
ATOM 2292 C C . ASP A 1 290 ? 23.781 -17.547 -29.719 1 93.94 290 ASP A C 1
ATOM 2294 O O . ASP A 1 290 ? 22.844 -18.25 -29.312 1 93.94 290 ASP A O 1
ATOM 2298 N N . LEU A 1 291 ? 24.141 -16.469 -29.109 1 96 291 LEU A N 1
ATOM 2299 C CA . LEU A 1 291 ? 23.516 -16 -27.875 1 96 291 LEU A CA 1
ATOM 2300 C C . LEU A 1 291 ? 22.125 -15.422 -28.172 1 96 291 LEU A C 1
ATOM 2302 O O . LEU A 1 291 ? 21.328 -15.227 -27.25 1 96 291 LEU A O 1
ATOM 2306 N N . PHE A 1 292 ? 21.797 -15.211 -29.438 1 96.88 292 PHE A N 1
ATOM 2307 C CA . PHE A 1 292 ? 20.578 -14.492 -29.766 1 96.88 292 PHE A CA 1
ATOM 2308 C C . PHE A 1 292 ? 19.719 -15.297 -30.734 1 96.88 292 PHE A C 1
ATOM 2310 O O . PHE A 1 292 ? 18.766 -14.766 -31.312 1 96.88 292 PHE A O 1
ATOM 2317 N N . VAL A 1 293 ? 20.078 -16.531 -30.859 1 96.31 293 VAL A N 1
ATOM 2318 C CA . VAL A 1 293 ? 19.312 -17.391 -31.766 1 96.31 293 VAL A CA 1
ATOM 2319 C C . VAL A 1 293 ? 17.906 -17.609 -31.219 1 96.31 293 VAL A C 1
ATOM 2321 O O . VAL A 1 293 ? 17.734 -17.984 -30.062 1 96.31 293 VAL A O 1
ATOM 2324 N N . ILE A 1 294 ? 16.922 -17.375 -32.062 1 97 294 ILE A N 1
ATOM 2325 C CA . ILE A 1 294 ? 15.516 -17.562 -31.688 1 97 294 ILE A CA 1
ATOM 2326 C C . ILE A 1 294 ? 15.141 -19.047 -31.828 1 97 294 ILE A C 1
ATOM 2328 O O . ILE A 1 294 ? 15.477 -19.672 -32.844 1 97 294 ILE A O 1
ATOM 2332 N N . PRO A 1 295 ? 14.484 -19.562 -30.844 1 97.06 295 PRO A N 1
ATOM 2333 C CA . PRO A 1 295 ? 14.086 -20.969 -30.922 1 97.06 295 PRO A CA 1
ATOM 2334 C C . PRO A 1 295 ? 13.273 -21.281 -32.188 1 97.06 295 PRO A C 1
ATOM 2336 O O . PRO A 1 295 ? 12.453 -20.469 -32.594 1 97.06 295 PRO A O 1
ATOM 2339 N N . SER A 1 296 ? 13.398 -22.469 -32.688 1 93.06 296 SER A N 1
ATOM 2340 C CA . SER A 1 296 ? 12.906 -22.859 -34 1 93.06 296 SER A CA 1
ATOM 2341 C C . SER A 1 296 ? 11.383 -22.875 -34.031 1 93.06 296 SER A C 1
ATOM 2343 O O . SER A 1 296 ? 10.773 -22.641 -35.062 1 93.06 296 SER A O 1
ATOM 2345 N N . ALA A 1 297 ? 10.742 -23.141 -32.938 1 90.88 297 ALA A N 1
ATOM 2346 C CA . ALA A 1 297 ? 9.289 -23.281 -32.906 1 90.88 297 ALA A CA 1
ATOM 2347 C C . ALA A 1 297 ? 8.602 -21.922 -32.875 1 90.88 297 ALA A C 1
ATOM 2349 O O . ALA A 1 297 ? 7.379 -21.828 -32.969 1 90.88 297 ALA A O 1
ATOM 2350 N N . LEU A 1 298 ? 9.406 -20.859 -32.781 1 96.75 298 LEU A N 1
ATOM 2351 C CA . LEU A 1 298 ? 8.859 -19.516 -32.719 1 96.75 298 LEU A CA 1
ATOM 2352 C C . LEU A 1 298 ? 9.023 -18.797 -34.062 1 96.75 298 LEU A C 1
ATOM 2354 O O . LEU A 1 298 ? 9.773 -19.25 -34.938 1 96.75 298 LEU A O 1
ATOM 2358 N N . PRO A 1 299 ? 8.258 -17.688 -34.25 1 95.81 299 PRO A N 1
ATOM 2359 C CA . PRO A 1 299 ? 8.5 -16.875 -35.438 1 95.81 299 PRO A CA 1
ATOM 2360 C C . PRO A 1 299 ? 9.961 -16.438 -35.562 1 95.81 299 PRO A C 1
ATOM 2362 O O . PRO A 1 299 ? 10.609 -16.141 -34.562 1 95.81 299 PRO A O 1
ATOM 2365 N N . GLN A 1 300 ? 10.383 -16.406 -36.75 1 94.88 300 GLN A N 1
ATOM 2366 C CA . GLN A 1 300 ? 11.812 -16.172 -36.938 1 94.88 300 GLN A CA 1
ATOM 2367 C C . GLN A 1 300 ? 12.078 -14.734 -37.375 1 94.88 300 GLN A C 1
ATOM 2369 O O . GLN A 1 300 ? 13.227 -14.281 -37.344 1 94.88 300 GLN A O 1
ATOM 2374 N N . VAL A 1 301 ? 11.062 -14.078 -37.625 1 92.44 301 VAL A N 1
ATOM 2375 C CA . VAL A 1 301 ? 11.242 -12.695 -38.094 1 92.44 301 VAL A CA 1
ATOM 2376 C C . VAL A 1 301 ? 11.406 -11.781 -36.875 1 92.44 301 VAL A C 1
ATOM 2378 O O . VAL A 1 301 ? 10.477 -11.609 -36.062 1 92.44 301 VAL A O 1
ATOM 2381 N N . ARG A 1 302 ? 12.477 -11.133 -36.844 1 92.5 302 ARG A N 1
ATOM 2382 C CA . ARG A 1 302 ? 12.75 -10.219 -35.719 1 92.5 302 ARG A CA 1
ATOM 2383 C C . ARG A 1 302 ? 11.844 -9 -35.781 1 92.5 302 ARG A C 1
ATOM 2385 O O . ARG A 1 302 ? 11.57 -8.469 -36.875 1 92.5 302 ARG A O 1
ATOM 2392 N N . ALA A 1 303 ? 11.281 -8.438 -34.781 1 89.75 303 ALA A N 1
ATOM 2393 C CA . ALA A 1 303 ? 10.297 -7.359 -34.719 1 89.75 303 ALA A CA 1
ATOM 2394 C C . ALA A 1 303 ? 10.953 -6.027 -34.375 1 89.75 303 ALA A C 1
ATOM 2396 O O . ALA A 1 303 ? 10.422 -4.965 -34.688 1 89.75 303 ALA A O 1
ATOM 2397 N N . GLY A 1 304 ? 12.172 -5.984 -33.875 1 85.38 304 GLY A N 1
ATOM 2398 C CA . GLY A 1 304 ? 12.812 -4.75 -33.469 1 85.38 304 GLY A CA 1
ATOM 2399 C C . GLY A 1 304 ? 13.344 -3.928 -34.625 1 85.38 304 GLY A C 1
ATOM 2400 O O . GLY A 1 304 ? 13.672 -4.473 -35.656 1 85.38 304 GLY A O 1
ATOM 2401 N N . ARG A 1 305 ? 13.344 -2.535 -34.406 1 84.94 305 ARG A N 1
ATOM 2402 C CA . ARG A 1 305 ? 13.828 -1.616 -35.406 1 84.94 305 ARG A CA 1
ATOM 2403 C C . ARG A 1 305 ? 15.336 -1.714 -35.562 1 84.94 305 ARG A C 1
ATOM 2405 O O . ARG A 1 305 ? 15.883 -1.442 -36.625 1 84.94 305 ARG A O 1
ATOM 2412 N N . ARG A 1 306 ? 15.953 -1.976 -34.531 1 89.69 306 ARG A N 1
ATOM 2413 C CA . ARG A 1 306 ? 17.406 -2.088 -34.5 1 89.69 306 ARG A CA 1
ATOM 2414 C C . ARG A 1 306 ? 17.844 -3.547 -34.438 1 89.69 306 ARG A C 1
ATOM 2416 O O . ARG A 1 306 ? 17.047 -4.418 -34.062 1 89.69 306 ARG A O 1
ATOM 2423 N N . GLU A 1 307 ? 19.047 -3.664 -34.875 1 92.94 307 GLU A N 1
ATOM 2424 C CA . GLU A 1 307 ? 19.609 -5.012 -34.781 1 92.94 307 GLU A CA 1
ATOM 2425 C C . GLU A 1 307 ? 19.562 -5.516 -33.312 1 92.94 307 GLU A C 1
ATOM 2427 O O . GLU A 1 307 ? 19.109 -6.637 -33.062 1 92.94 307 GLU A O 1
ATOM 2432 N N . PHE A 1 308 ? 19.984 -4.664 -32.438 1 96.12 308 PHE A N 1
ATOM 2433 C CA . PHE A 1 308 ? 19.953 -4.949 -31 1 96.12 308 PHE A CA 1
ATOM 2434 C C . PHE A 1 308 ? 19.172 -3.873 -30.25 1 96.12 308 PHE A C 1
ATOM 2436 O O . PHE A 1 308 ? 19.297 -2.688 -30.562 1 96.12 308 PHE A O 1
ATOM 2443 N N . GLN A 1 309 ? 18.375 -4.324 -29.266 1 95.62 309 GLN A N 1
ATOM 2444 C CA . GLN A 1 309 ? 17.75 -3.424 -28.312 1 95.62 309 GLN A CA 1
ATOM 2445 C C . GLN A 1 309 ? 18.484 -3.455 -26.969 1 95.62 309 GLN A C 1
ATOM 2447 O O . GLN A 1 309 ? 19.219 -4.402 -26.672 1 95.62 309 GLN A O 1
ATOM 2452 N N . HIS A 1 310 ? 18.266 -2.285 -26.203 1 93.12 310 HIS A N 1
ATOM 2453 C CA . HIS A 1 310 ? 19.062 -2.168 -25 1 93.12 310 HIS A CA 1
ATOM 2454 C C . HIS A 1 310 ? 18.234 -1.626 -23.844 1 93.12 310 HIS A C 1
ATOM 2456 O O . HIS A 1 310 ? 17.297 -0.862 -24.047 1 93.12 310 HIS A O 1
ATOM 2462 N N . TYR A 1 311 ? 18.578 -2.113 -22.625 1 92.88 311 TYR A N 1
ATOM 2463 C CA . TYR A 1 311 ? 18.281 -1.416 -21.375 1 92.88 311 TYR A CA 1
ATOM 2464 C C . TYR A 1 311 ? 19.562 -1.158 -20.594 1 92.88 311 TYR A C 1
ATOM 2466 O O . TYR A 1 311 ? 20.297 -2.094 -20.266 1 92.88 311 TYR A O 1
ATOM 2474 N N . ALA A 1 312 ? 19.781 0.164 -20.375 1 91.88 312 ALA A N 1
ATOM 2475 C CA . ALA A 1 312 ? 20.953 0.5 -19.562 1 91.88 312 ALA A CA 1
ATOM 2476 C C . ALA A 1 312 ? 20.844 -0.103 -18.172 1 91.88 312 ALA A C 1
ATOM 2478 O O . ALA A 1 312 ? 19.734 -0.254 -17.641 1 91.88 312 ALA A O 1
ATOM 2479 N N . PRO A 1 313 ? 21.906 -0.584 -17.688 1 93.06 313 PRO A N 1
ATOM 2480 C CA . PRO A 1 313 ? 23.281 -0.318 -18.094 1 93.06 313 PRO A CA 1
ATOM 2481 C C . PRO A 1 313 ? 23.891 -1.469 -18.891 1 93.06 313 PRO A C 1
ATOM 2483 O O . PRO A 1 313 ? 24.969 -1.319 -19.469 1 93.06 313 PRO A O 1
ATOM 2486 N N . ASP A 1 314 ? 23.312 -2.609 -19.031 1 96.25 314 ASP A N 1
ATOM 2487 C CA . ASP A 1 314 ? 24.125 -3.736 -19.484 1 96.25 314 ASP A CA 1
ATOM 2488 C C . ASP A 1 314 ? 23.266 -4.773 -20.203 1 96.25 314 ASP A C 1
ATOM 2490 O O . ASP A 1 314 ? 23.75 -5.844 -20.578 1 96.25 314 ASP A O 1
ATOM 2494 N N . PHE A 1 315 ? 21.953 -4.531 -20.469 1 97.12 315 PHE A N 1
ATOM 2495 C CA . PHE A 1 315 ? 21.016 -5.488 -21.031 1 97.12 315 PHE A CA 1
ATOM 2496 C C . PHE A 1 315 ? 20.859 -5.293 -22.531 1 97.12 315 PHE A C 1
ATOM 2498 O O . PHE A 1 315 ? 20.5 -4.211 -22.984 1 97.12 315 PHE A O 1
ATOM 2505 N N . VAL A 1 316 ? 21.141 -6.363 -23.312 1 97.25 316 VAL A N 1
ATOM 2506 C CA . VAL A 1 316 ? 21.031 -6.355 -24.766 1 97.25 316 VAL A CA 1
ATOM 2507 C C . VAL A 1 316 ? 20.125 -7.496 -25.219 1 97.25 316 VAL A C 1
ATOM 2509 O O . VAL A 1 316 ? 20.203 -8.602 -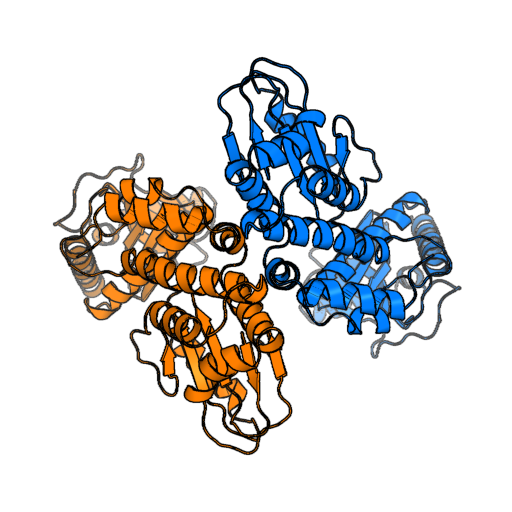24.688 1 97.25 316 VAL A O 1
ATOM 2512 N N . TYR A 1 317 ? 19.266 -7.152 -26.234 1 97.94 317 TYR A N 1
ATOM 2513 C CA . TYR A 1 317 ? 18.391 -8.25 -26.625 1 97.94 317 TYR A CA 1
ATOM 2514 C C . TYR A 1 317 ? 17.906 -8.078 -28.062 1 97.94 317 TYR A C 1
ATOM 2516 O O . TYR A 1 317 ? 18.031 -7 -28.641 1 97.94 317 TYR A O 1
ATOM 2524 N N . GLN A 1 318 ? 17.547 -9.195 -28.641 1 97.69 318 GLN A N 1
ATOM 2525 C CA . GLN A 1 318 ? 16.719 -9.297 -29.828 1 97.69 318 GLN A CA 1
ATOM 2526 C C . GLN A 1 318 ? 15.391 -9.992 -29.516 1 97.69 318 GLN A C 1
ATOM 2528 O O . GLN A 1 318 ? 15.297 -10.742 -28.531 1 97.69 318 GLN A O 1
ATOM 2533 N N . TYR A 1 319 ? 14.336 -9.609 -30.281 1 97.81 319 TYR A N 1
ATOM 2534 C CA . TYR A 1 319 ? 13.07 -10.227 -29.891 1 97.81 319 TYR A CA 1
ATOM 2535 C C . TYR A 1 319 ? 12.188 -10.492 -31.094 1 97.81 319 TYR A C 1
ATOM 2537 O O . TYR A 1 319 ? 12.438 -9.961 -32.188 1 97.81 319 TYR A O 1
ATOM 2545 N N . VAL A 1 320 ? 11.289 -11.398 -30.953 1 97.94 320 VAL A N 1
ATOM 2546 C CA . VAL A 1 320 ? 10.219 -11.68 -31.906 1 97.94 320 VAL A CA 1
ATOM 2547 C C . VAL A 1 320 ? 8.867 -11.484 -31.219 1 97.94 320 VAL A 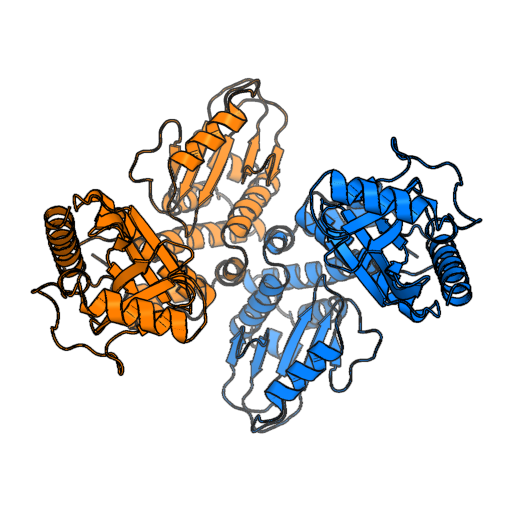C 1
ATOM 2549 O O . VAL A 1 320 ? 8.773 -11.516 -29.984 1 97.94 320 VAL A O 1
ATOM 2552 N N . SER A 1 321 ? 7.805 -11.227 -32 1 97.19 321 SER A N 1
ATOM 2553 C CA . SER A 1 321 ? 6.453 -11.055 -31.469 1 97.19 321 SER A CA 1
ATOM 2554 C C . SER A 1 321 ? 5.707 -12.383 -31.406 1 97.19 321 SER A C 1
ATOM 2556 O O . SER A 1 321 ? 5.602 -13.086 -32.406 1 97.19 321 SER A O 1
ATOM 2558 N N . VAL A 1 322 ? 5.195 -12.688 -30.203 1 96.88 322 VAL A N 1
ATOM 2559 C CA . VAL A 1 322 ? 4.496 -13.953 -30.016 1 96.88 322 VAL A CA 1
ATOM 2560 C C . VAL A 1 322 ? 3.201 -13.727 -29.25 1 96.88 322 VAL A C 1
ATOM 2562 O O . VAL A 1 322 ? 3.012 -14.273 -28.156 1 96.88 322 VAL A O 1
ATOM 2565 N N . PRO A 1 323 ? 2.145 -13 -29.672 1 93.5 323 PRO A N 1
ATOM 2566 C CA . PRO A 1 323 ? 0.942 -12.609 -28.938 1 93.5 323 PRO A CA 1
ATOM 2567 C C . PRO A 1 323 ? 0.132 -13.805 -28.453 1 93.5 323 PRO A C 1
ATOM 2569 O O . PRO A 1 323 ? -0.604 -13.695 -27.469 1 93.5 323 PRO A O 1
ATOM 2572 N N . ASN A 1 324 ? 0.231 -15.039 -29.047 1 93.12 324 ASN A N 1
ATOM 2573 C CA . ASN A 1 324 ? -0.561 -16.188 -28.625 1 93.12 324 ASN A CA 1
ATOM 2574 C C . ASN A 1 324 ? 0.324 -17.391 -28.297 1 93.12 324 ASN A C 1
ATOM 2576 O O . ASN A 1 324 ? -0.045 -18.531 -28.578 1 93.12 324 ASN A O 1
ATOM 2580 N N . LEU A 1 325 ? 1.406 -17.062 -27.703 1 96.88 325 LEU A N 1
ATOM 2581 C CA . LEU A 1 325 ? 2.332 -18.141 -27.359 1 96.88 325 LEU A CA 1
ATOM 2582 C C . LEU A 1 325 ? 1.709 -19.078 -26.344 1 96.88 325 LEU A C 1
ATOM 2584 O O . LEU A 1 325 ? 1.148 -18.641 -25.344 1 96.88 325 LEU A O 1
ATOM 2588 N N . THR A 1 326 ? 1.772 -20.344 -26.609 1 96.81 326 THR A N 1
ATOM 2589 C CA . THR A 1 326 ? 1.253 -21.328 -25.672 1 96.81 326 THR A CA 1
ATOM 2590 C C . THR A 1 326 ? 2.324 -21.734 -24.656 1 96.81 326 THR A C 1
ATOM 2592 O O . THR A 1 326 ? 3.516 -21.531 -24.891 1 96.81 326 THR A O 1
ATOM 2595 N N . PHE A 1 327 ? 1.896 -22.266 -23.562 1 97.38 327 PHE A N 1
ATOM 2596 C CA . PHE A 1 327 ? 2.842 -22.719 -22.547 1 97.38 327 PHE A CA 1
ATOM 2597 C C . PHE A 1 327 ? 3.723 -23.844 -23.094 1 97.38 327 PHE A C 1
ATOM 2599 O O . PHE A 1 327 ? 4.918 -23.906 -22.797 1 97.38 327 PHE A O 1
ATOM 2606 N N . GLY A 1 328 ? 3.127 -24.703 -23.844 1 97.44 328 GLY A N 1
ATOM 2607 C CA . GLY A 1 328 ? 3.916 -25.75 -24.469 1 97.44 328 GLY A CA 1
ATOM 2608 C C . GLY A 1 328 ? 5.039 -25.203 -25.344 1 97.44 328 GLY A C 1
ATOM 2609 O O . GLY A 1 328 ? 6.164 -25.719 -25.297 1 97.44 328 GLY A O 1
ATOM 2610 N N . GLN A 1 329 ? 4.684 -24.266 -26.156 1 97.75 329 GLN A N 1
ATOM 2611 C CA . GLN A 1 329 ? 5.691 -23.625 -27 1 97.75 329 GLN A CA 1
ATOM 2612 C C . GLN A 1 329 ? 6.777 -22.969 -26.156 1 97.75 329 GLN A C 1
ATOM 2614 O O . GLN A 1 329 ? 7.961 -23.031 -26.5 1 97.75 329 GLN A O 1
ATOM 2619 N N . LEU A 1 330 ? 6.367 -22.391 -25.094 1 98.19 330 LEU A N 1
ATOM 2620 C CA . LEU A 1 330 ? 7.324 -21.75 -24.203 1 98.19 330 LEU A CA 1
ATOM 2621 C C . LEU A 1 330 ? 8.266 -22.781 -23.578 1 98.19 330 LEU A C 1
ATOM 2623 O O . LEU A 1 330 ? 9.477 -22.547 -23.484 1 98.19 330 LEU A O 1
ATOM 2627 N N . LYS A 1 331 ? 7.766 -23.859 -23.141 1 97.44 331 LYS A N 1
ATOM 2628 C CA . LYS A 1 331 ? 8.578 -24.938 -22.578 1 97.44 331 LYS A CA 1
ATOM 2629 C C . LYS A 1 331 ? 9.641 -25.391 -23.562 1 97.44 331 LYS A C 1
ATOM 2631 O O . LYS A 1 331 ? 10.805 -25.547 -23.203 1 97.44 331 LYS A O 1
ATOM 2636 N N . HIS A 1 332 ? 9.203 -25.578 -24.734 1 97.44 332 HIS A N 1
ATOM 2637 C CA . HIS A 1 332 ? 10.109 -26.031 -25.781 1 97.44 332 HIS A CA 1
ATOM 2638 C C . HIS A 1 332 ? 11.203 -25.016 -26.047 1 97.44 332 HIS A C 1
ATOM 2640 O O . HIS A 1 332 ? 12.383 -25.375 -26.188 1 97.44 332 HIS A O 1
ATOM 2646 N N . ALA A 1 333 ? 10.789 -23.844 -26.156 1 98.12 333 ALA A N 1
ATOM 2647 C CA . ALA A 1 333 ? 11.75 -22.766 -26.391 1 98.12 333 ALA A CA 1
ATOM 2648 C C . ALA A 1 333 ? 12.773 -22.688 -25.25 1 98.12 333 ALA A C 1
ATOM 2650 O O . ALA A 1 333 ? 13.977 -22.562 -25.5 1 98.12 333 ALA A O 1
ATOM 2651 N N . ALA A 1 334 ? 12.289 -22.766 -24.047 1 98.12 334 ALA A N 1
ATOM 2652 C CA . ALA A 1 334 ? 13.164 -22.703 -22.875 1 98.12 334 ALA A CA 1
ATOM 2653 C C . ALA A 1 334 ? 14.195 -23.828 -22.906 1 98.12 334 ALA A C 1
ATOM 2655 O O . ALA A 1 334 ? 15.383 -23.594 -22.656 1 98.12 334 ALA A O 1
ATOM 2656 N N . ALA A 1 335 ? 13.781 -24.984 -23.203 1 97.5 335 ALA A N 1
ATOM 2657 C CA . ALA A 1 335 ? 14.656 -26.141 -23.266 1 97.5 335 ALA A CA 1
ATOM 2658 C C . ALA A 1 335 ? 15.703 -26 -24.375 1 97.5 335 ALA A C 1
ATOM 2660 O O . ALA A 1 335 ? 16.875 -26.297 -24.172 1 97.5 335 ALA A O 1
ATOM 2661 N N . GLU A 1 336 ? 15.25 -25.578 -25.5 1 97.62 336 GLU A N 1
ATOM 2662 C CA . GLU A 1 336 ? 16.141 -25.406 -26.641 1 97.62 336 GLU A CA 1
ATOM 2663 C C . GLU A 1 336 ? 17.25 -24.391 -26.312 1 97.62 336 GLU A C 1
ATOM 2665 O O . GLU A 1 336 ? 18.422 -24.625 -26.625 1 97.62 336 GLU A O 1
ATOM 2670 N N . ILE A 1 337 ? 16.859 -23.344 -25.719 1 97.75 337 ILE A N 1
ATOM 2671 C CA . ILE A 1 337 ? 17.828 -22.297 -25.391 1 97.75 337 ILE A CA 1
ATOM 2672 C C . ILE A 1 337 ? 18.812 -22.828 -24.344 1 97.75 337 ILE A C 1
ATOM 2674 O O . ILE A 1 337 ? 20.016 -22.578 -24.438 1 97.75 337 ILE A O 1
ATOM 2678 N N . ASP A 1 338 ? 18.297 -23.5 -23.359 1 97.19 338 ASP A N 1
ATOM 2679 C CA . ASP A 1 338 ? 19.156 -24.078 -22.328 1 97.19 338 ASP A CA 1
ATOM 2680 C C . ASP A 1 338 ? 20.203 -25 -22.938 1 97.19 338 ASP A C 1
ATOM 2682 O O . ASP A 1 338 ? 21.391 -24.922 -22.578 1 97.19 338 ASP A O 1
ATOM 2686 N N . GLN A 1 339 ? 19.828 -25.781 -23.859 1 95.44 339 GLN A N 1
ATOM 2687 C CA . GLN A 1 339 ? 20.75 -26.688 -24.531 1 95.44 339 GLN A CA 1
ATOM 2688 C C . GLN A 1 339 ? 21.812 -25.922 -25.297 1 95.44 339 GLN A C 1
ATOM 2690 O O . GLN A 1 339 ? 23 -26.266 -25.25 1 95.44 339 GLN A O 1
ATOM 2695 N N . THR A 1 340 ? 21.359 -24.953 -26.016 1 94.75 340 THR A N 1
ATOM 2696 C CA . THR A 1 340 ? 22.281 -24.125 -26.797 1 94.75 340 THR A CA 1
ATOM 2697 C C . THR A 1 340 ? 23.328 -23.484 -25.891 1 94.75 340 THR A C 1
ATOM 2699 O O . THR A 1 340 ? 24.516 -23.484 -26.219 1 94.75 340 THR A O 1
ATOM 2702 N N . LEU A 1 341 ? 22.891 -22.969 -24.797 1 95.31 341 LEU A N 1
ATOM 2703 C CA . LEU A 1 341 ? 23.797 -22.281 -23.875 1 95.31 341 LEU A CA 1
ATOM 2704 C C . LEU A 1 341 ? 24.766 -23.25 -23.234 1 95.31 341 LEU A C 1
ATOM 2706 O O . LEU A 1 341 ? 25.953 -22.938 -23.062 1 95.31 341 LEU A O 1
ATOM 2710 N N . GLN A 1 342 ? 24.344 -24.438 -22.938 1 93.81 342 GLN A N 1
ATOM 2711 C CA . GLN A 1 342 ? 25.219 -25.438 -22.344 1 93.81 342 GLN A CA 1
ATOM 2712 C C . GLN A 1 342 ? 26.281 -25.891 -23.344 1 93.81 342 GLN A C 1
ATOM 2714 O O . GLN A 1 342 ? 27.406 -26.203 -22.953 1 93.81 342 GLN A O 1
ATOM 2719 N N . ALA A 1 343 ? 25.938 -25.844 -24.578 1 91.62 343 ALA A N 1
ATOM 2720 C CA . ALA A 1 343 ? 26.891 -26.25 -25.625 1 91.62 343 ALA A CA 1
ATOM 2721 C C . ALA A 1 343 ? 27.984 -25.188 -25.797 1 91.62 343 ALA A C 1
ATOM 2723 O O . ALA A 1 343 ? 29.047 -25.484 -26.344 1 91.62 343 ALA A O 1
ATOM 2724 N N . MET A 1 344 ? 27.672 -24.047 -25.328 1 89.25 344 MET A N 1
ATOM 2725 C CA . MET A 1 344 ? 28.625 -22.938 -25.5 1 89.25 344 MET A CA 1
ATOM 2726 C C . MET A 1 344 ? 29.609 -22.891 -24.328 1 89.25 344 MET A C 1
ATOM 2728 O O . MET A 1 344 ? 30.562 -22.109 -24.344 1 89.25 344 MET A O 1
ATOM 2732 N N . ARG A 1 345 ? 29.422 -23.672 -23.344 1 84.62 345 ARG A N 1
ATOM 2733 C CA . ARG A 1 345 ? 30.297 -23.656 -22.188 1 84.62 345 ARG A CA 1
ATOM 2734 C C . ARG A 1 345 ? 31.578 -24.438 -22.453 1 84.62 345 ARG A C 1
ATOM 2736 O O . ARG A 1 345 ? 31.578 -25.391 -23.234 1 84.62 345 ARG A O 1
ATOM 2743 N N . MET B 1 1 ? -9.898 23.047 21.688 1 50.5 1 MET B N 1
ATOM 2744 C CA . MET B 1 1 ? -9.242 22.25 22.719 1 50.5 1 MET B CA 1
ATOM 2745 C C . MET B 1 1 ? -9.172 20.781 22.281 1 50.5 1 MET B C 1
ATOM 2747 O O . MET B 1 1 ? -10.078 20.281 21.625 1 50.5 1 MET B O 1
ATOM 2751 N N . HIS B 1 2 ? -7.938 20.188 22.406 1 65.75 2 HIS B N 1
ATOM 2752 C CA . HIS B 1 2 ? -7.797 18.781 22.062 1 65.75 2 HIS B CA 1
ATOM 2753 C C . HIS B 1 2 ? -8.641 17.906 22.969 1 65.75 2 HIS B C 1
ATOM 2755 O O . HIS B 1 2 ? -8.836 18.219 24.156 1 65.75 2 HIS B O 1
ATOM 2761 N N . PRO B 1 3 ? -9.328 16.984 22.359 1 68.62 3 PRO B N 1
ATOM 2762 C CA . PRO B 1 3 ? -10.133 16.078 23.172 1 68.62 3 PRO B CA 1
ATOM 2763 C C . PRO B 1 3 ? -9.328 15.422 24.297 1 68.62 3 PRO B C 1
ATOM 2765 O O . PRO B 1 3 ? -8.102 15.336 24.219 1 68.62 3 PRO B O 1
ATOM 2768 N N . THR B 1 4 ? -10.055 15.172 25.375 1 74.56 4 THR B N 1
ATOM 2769 C CA . THR B 1 4 ? -9.461 14.445 26.5 1 74.56 4 THR B CA 1
ATOM 2770 C C . THR B 1 4 ? -9.062 13.031 26.062 1 74.56 4 THR B C 1
ATOM 2772 O O . THR B 1 4 ? -9.477 12.555 25 1 74.56 4 THR B O 1
ATOM 2775 N N . THR B 1 5 ? -8.266 12.406 26.797 1 77.81 5 THR B N 1
ATOM 2776 C CA . THR B 1 5 ? -7.84 11.031 26.547 1 77.81 5 THR B CA 1
ATOM 2777 C C . THR B 1 5 ? -9.039 10.094 26.469 1 77.81 5 THR B C 1
ATOM 2779 O O . THR B 1 5 ? -9.078 9.188 25.625 1 77.81 5 THR B O 1
ATOM 2782 N N . GLU B 1 6 ? -9.984 10.391 27.281 1 80.69 6 GLU B N 1
ATOM 2783 C CA . GLU B 1 6 ? -11.18 9.555 27.297 1 80.69 6 GLU B CA 1
ATOM 2784 C C . GLU B 1 6 ? -11.992 9.719 26.016 1 80.69 6 GLU B C 1
ATOM 2786 O O . GLU B 1 6 ? -12.539 8.75 25.5 1 80.69 6 GLU B O 1
ATOM 2791 N N . GLU B 1 7 ? -12.008 10.938 25.578 1 83 7 GLU B N 1
ATOM 2792 C CA . GLU B 1 7 ? -12.734 11.203 24.328 1 83 7 GLU B CA 1
ATOM 2793 C C . GLU B 1 7 ? -12.055 10.531 23.141 1 83 7 GLU B C 1
ATOM 2795 O O . GLU B 1 7 ? -12.727 9.992 22.266 1 83 7 GLU B O 1
ATOM 2800 N N . VAL B 1 8 ? -10.82 10.477 23.234 1 86.88 8 VAL B N 1
ATOM 2801 C CA . VAL B 1 8 ? -10.055 9.867 22.156 1 86.88 8 VAL B CA 1
ATOM 2802 C C . VAL B 1 8 ? -10.234 8.352 22.188 1 86.88 8 VAL B C 1
ATOM 2804 O O . VAL B 1 8 ? -10.383 7.719 21.141 1 86.88 8 VAL B O 1
ATOM 2807 N N . LYS B 1 9 ? -10.273 7.832 23.359 1 86.44 9 LYS B N 1
ATOM 2808 C CA . LYS B 1 9 ? -10.492 6.395 23.5 1 86.44 9 LYS B CA 1
ATOM 2809 C C . LYS B 1 9 ? -11.852 5.984 22.938 1 86.44 9 LYS B C 1
ATOM 2811 O O . LYS B 1 9 ? -11.961 4.957 22.266 1 86.44 9 LYS B O 1
ATOM 2816 N N . GLY B 1 10 ? -12.844 6.824 23.281 1 89.75 10 GLY B N 1
ATOM 2817 C CA . GLY B 1 10 ? -14.164 6.551 22.719 1 89.75 10 GLY B CA 1
ATOM 2818 C C . GLY B 1 10 ? -14.203 6.613 21.203 1 89.75 10 GLY B C 1
ATOM 2819 O O . GLY B 1 10 ? -14.836 5.773 20.562 1 89.75 10 GLY B O 1
ATOM 2820 N N . LEU B 1 11 ? -13.562 7.539 20.766 1 91.25 11 LEU B N 1
ATOM 2821 C CA . LEU B 1 11 ? -13.477 7.727 19.312 1 91.25 11 LEU B CA 1
ATOM 2822 C C . LEU B 1 11 ? -12.781 6.535 18.656 1 91.25 11 LEU B C 1
ATOM 2824 O O . LEU B 1 11 ? -13.281 5.992 17.672 1 91.25 11 LEU B O 1
ATOM 2828 N N . VAL B 1 12 ? -11.742 6.09 19.188 1 89.5 12 VAL B N 1
ATOM 2829 C CA . VAL B 1 12 ? -10.953 4.98 18.656 1 89.5 12 VAL B CA 1
ATOM 2830 C C . VAL B 1 12 ? -11.758 3.689 18.734 1 89.5 12 VAL B C 1
ATOM 2832 O O . VAL B 1 12 ? -11.742 2.883 17.812 1 89.5 12 VAL B O 1
ATOM 2835 N N . GLU B 1 13 ? -12.406 3.533 19.781 1 90.81 13 GLU B N 1
ATOM 2836 C CA . GLU B 1 13 ? -13.242 2.344 19.953 1 90.81 13 GLU B CA 1
ATOM 2837 C C . GLU B 1 13 ? -14.305 2.266 18.859 1 90.81 13 GLU B C 1
ATOM 2839 O O . GLU B 1 13 ? -14.578 1.188 18.328 1 90.81 13 GLU B O 1
ATOM 2844 N N . ARG B 1 14 ? -14.891 3.383 18.578 1 93.81 14 ARG B N 1
ATOM 2845 C CA . ARG B 1 14 ? -15.906 3.412 17.516 1 93.81 14 ARG B CA 1
ATOM 2846 C C . ARG B 1 14 ? -15.305 3.061 16.172 1 93.81 14 ARG B C 1
ATOM 2848 O O . ARG B 1 14 ? -15.891 2.289 15.398 1 93.81 14 ARG B O 1
ATOM 2855 N N . ILE B 1 15 ? -14.172 3.533 15.906 1 91.38 15 ILE B N 1
ATOM 2856 C CA . ILE B 1 15 ? -13.5 3.268 14.641 1 91.38 15 ILE B CA 1
ATOM 2857 C C . ILE B 1 15 ? -13.125 1.789 14.555 1 91.38 15 ILE B C 1
ATOM 2859 O O . ILE B 1 15 ? -13.359 1.145 13.531 1 91.38 15 ILE B O 1
ATOM 2863 N N . GLU B 1 16 ? -12.695 1.239 15.633 1 88.94 16 GLU B N 1
ATOM 2864 C CA . GLU B 1 16 ? -12.18 -0.127 15.625 1 88.94 16 GLU B CA 1
ATOM 2865 C C . GLU B 1 16 ? -13.32 -1.145 15.648 1 88.94 16 GLU B C 1
ATOM 2867 O O . GLU B 1 16 ? -13.148 -2.285 15.219 1 88.94 16 GLU B O 1
ATOM 2872 N N . SER B 1 17 ? -14.438 -0.734 16.172 1 92.5 17 SER B N 1
ATOM 2873 C CA . SER B 1 17 ? -15.586 -1.639 16.188 1 92.5 17 SER B CA 1
ATOM 2874 C C . SER B 1 17 ? -16.281 -1.685 14.828 1 92.5 17 SER B C 1
ATOM 2876 O O . SER B 1 17 ? -17.078 -2.586 14.562 1 92.5 17 SER B O 1
ATOM 2878 N N . ASN B 1 18 ? -16 -0.688 14.023 1 93.81 18 ASN B N 1
ATOM 2879 C CA . ASN B 1 18 ? -16.5 -0.612 12.648 1 93.81 18 ASN B CA 1
ATOM 2880 C C . ASN B 1 18 ? -15.641 -1.444 11.703 1 93.81 18 ASN B C 1
ATOM 2882 O O . ASN B 1 18 ? -14.438 -1.21 11.578 1 93.81 18 ASN B O 1
ATOM 2886 N N . PRO B 1 19 ? -16.25 -2.473 11.039 1 93.25 19 PRO B N 1
ATOM 2887 C CA . PRO B 1 19 ? -15.414 -3.275 10.148 1 93.25 19 PRO B CA 1
ATOM 2888 C C . PRO B 1 19 ? -14.688 -2.432 9.102 1 93.25 19 PRO B C 1
ATOM 2890 O O . PRO B 1 19 ? -13.547 -2.734 8.742 1 93.25 19 PRO B O 1
ATOM 2893 N N . LEU B 1 20 ? -15.312 -1.354 8.656 1 93.44 20 LEU B N 1
ATOM 2894 C CA . LEU B 1 20 ? -14.688 -0.476 7.668 1 93.44 20 LEU B CA 1
ATOM 2895 C C . LEU B 1 20 ? -13.492 0.253 8.273 1 93.44 20 LEU B C 1
ATOM 2897 O O . LEU B 1 20 ? -12.523 0.545 7.566 1 93.44 20 LEU B O 1
ATOM 2901 N N . GLY B 1 21 ? -13.602 0.53 9.57 1 91.25 21 GLY B N 1
ATOM 2902 C CA . GLY B 1 21 ? -12.492 1.172 10.258 1 91.25 21 GLY B CA 1
ATOM 2903 C C . GLY B 1 21 ? -11.25 0.306 10.32 1 91.25 21 GLY B C 1
ATOM 2904 O O . GLY B 1 21 ? -10.133 0.803 10.18 1 91.25 21 GLY B O 1
ATOM 2905 N N . ARG B 1 22 ? -11.438 -0.988 10.438 1 87.25 22 ARG B N 1
ATOM 2906 C CA . ARG B 1 22 ? -10.32 -1.923 10.5 1 87.25 22 ARG B CA 1
ATOM 2907 C C . ARG B 1 22 ? -9.711 -2.148 9.117 1 87.25 22 ARG B C 1
ATOM 2909 O O . ARG B 1 22 ? -8.492 -2.258 8.977 1 87.25 22 ARG B O 1
ATOM 2916 N N . ILE B 1 23 ? -10.578 -2.17 8.164 1 87.69 23 ILE B N 1
ATOM 2917 C CA . ILE B 1 23 ? -10.164 -2.469 6.797 1 87.69 23 ILE B CA 1
ATOM 2918 C C . ILE B 1 23 ? -9.359 -1.295 6.234 1 87.69 23 ILE B C 1
ATOM 2920 O O . ILE B 1 23 ? -8.438 -1.489 5.441 1 87.69 23 ILE B O 1
ATOM 2924 N N . MET B 1 24 ? -9.602 -0.156 6.637 1 83.31 24 MET B N 1
ATOM 2925 C CA . MET B 1 24 ? -9.039 1.072 6.082 1 83.31 24 MET B CA 1
ATOM 2926 C C . MET B 1 24 ? -7.539 1.163 6.371 1 83.31 24 MET B C 1
ATOM 2928 O O . MET B 1 24 ? -6.812 1.86 5.664 1 83.31 24 MET B O 1
ATOM 2932 N N . HIS B 1 25 ? -6.945 0.448 7.316 1 71.12 25 HIS B N 1
ATOM 2933 C CA . HIS B 1 25 ? -5.57 0.585 7.781 1 71.12 25 HIS B CA 1
ATOM 2934 C C . HIS B 1 25 ? -4.578 0.257 6.668 1 71.12 25 HIS B C 1
ATOM 2936 O O . HIS B 1 25 ? -3.447 0.747 6.676 1 71.12 25 HIS B O 1
ATOM 2942 N N . GLY B 1 26 ? -4.902 -0.426 5.594 1 60.12 26 GLY B N 1
ATOM 2943 C CA . GLY B 1 26 ? -3.947 -0.897 4.602 1 60.12 26 GLY B CA 1
ATOM 2944 C C . GLY B 1 26 ? -3.736 0.081 3.463 1 60.12 26 GLY B C 1
ATOM 2945 O O . GLY B 1 26 ? -2.688 0.071 2.814 1 60.12 26 GLY B O 1
ATOM 2946 N N . SER B 1 27 ? -4.559 0.691 2.934 1 61.28 27 SER B N 1
ATOM 2947 C CA . SER B 1 27 ? -4.434 1.533 1.747 1 61.28 27 SER B CA 1
ATOM 2948 C C . SER B 1 27 ? -5.262 2.807 1.883 1 61.28 27 SER B C 1
ATOM 2950 O O . SER B 1 27 ? -5.867 3.266 0.912 1 61.28 27 SER B O 1
ATOM 2952 N N . ARG B 1 28 ? -5.09 3.695 2.789 1 65.06 28 ARG B N 1
ATOM 2953 C CA . ARG B 1 28 ? -5.977 4.715 3.342 1 65.06 28 ARG B CA 1
ATOM 2954 C C . ARG B 1 28 ? -6.637 5.523 2.232 1 65.06 28 ARG B C 1
ATOM 2956 O O . ARG B 1 28 ? -7.863 5.516 2.096 1 65.06 28 ARG B O 1
ATOM 2963 N N . GLU B 1 29 ? -5.773 5.902 1.163 1 74.38 29 GLU B N 1
ATOM 2964 C CA . GLU B 1 29 ? -6.418 6.773 0.183 1 74.38 29 GLU B CA 1
ATOM 2965 C C . GLU B 1 29 ? -7.242 5.965 -0.816 1 74.38 29 GLU B C 1
ATOM 2967 O O . GLU B 1 29 ? -8.352 6.359 -1.173 1 74.38 29 GLU B O 1
ATOM 2972 N N . LEU B 1 30 ? -6.828 4.75 -1.142 1 83.69 30 LEU B N 1
ATOM 2973 C CA . LEU B 1 30 ? -7.539 3.916 -2.104 1 83.69 30 LEU B CA 1
ATOM 2974 C C . LEU B 1 30 ? -8.836 3.377 -1.503 1 83.69 30 LEU B C 1
ATOM 2976 O O . LEU B 1 30 ? -9.836 3.242 -2.205 1 83.69 30 LEU B O 1
ATOM 2980 N N . PHE B 1 31 ? -8.812 3.186 -0.195 1 90 31 PHE B N 1
ATOM 2981 C CA . PHE B 1 31 ? -9.992 2.697 0.505 1 90 31 PHE B CA 1
ATOM 2982 C C . PHE B 1 31 ? -11.172 3.639 0.301 1 90 31 PHE B C 1
ATOM 2984 O O . PHE B 1 31 ? -12.25 3.213 -0.131 1 90 31 PHE B O 1
ATOM 2991 N N . HIS B 1 32 ? -10.984 4.914 0.533 1 93 32 HIS B N 1
ATOM 2992 C CA . HIS B 1 32 ? -12.055 5.902 0.477 1 93 32 HIS B CA 1
ATOM 2993 C C . HIS B 1 32 ? -12.555 6.098 -0.953 1 93 32 HIS B C 1
ATOM 2995 O O . HIS B 1 32 ? -13.758 6.059 -1.207 1 93 32 HIS B O 1
ATOM 3001 N N . SER B 1 33 ? -11.625 6.281 -1.904 1 93 33 SER B N 1
ATOM 3002 C CA . SER B 1 33 ? -12.016 6.52 -3.291 1 93 33 SER B CA 1
ATOM 3003 C C . SER B 1 33 ? -12.742 5.316 -3.873 1 93 33 SER B C 1
ATOM 3005 O O . SER B 1 33 ? -13.727 5.473 -4.602 1 93 33 SER B O 1
ATOM 3007 N N . ASN B 1 34 ? -12.281 4.082 -3.512 1 91.81 34 ASN B N 1
ATOM 3008 C CA . ASN B 1 34 ? -12.93 2.873 -4.008 1 91.81 34 ASN B CA 1
ATOM 3009 C C . ASN B 1 34 ? -14.336 2.721 -3.441 1 91.81 34 ASN B C 1
ATOM 3011 O O . ASN B 1 34 ? -15.266 2.342 -4.164 1 91.81 34 ASN B O 1
ATOM 3015 N N . LEU B 1 35 ? -14.461 2.953 -2.168 1 94.56 35 LEU B N 1
ATOM 3016 C CA . LEU B 1 35 ? -15.773 2.822 -1.547 1 94.56 35 LEU B CA 1
ATOM 3017 C C . LEU B 1 35 ? -16.734 3.861 -2.102 1 94.56 35 LEU B C 1
ATOM 3019 O O . LEU B 1 35 ? -17.906 3.559 -2.338 1 94.56 35 LEU B O 1
ATOM 3023 N N . LEU B 1 36 ? -16.25 5.078 -2.344 1 96.75 36 LEU B N 1
ATOM 3024 C CA . LEU B 1 36 ? -17.109 6.121 -2.896 1 96.75 36 LEU B CA 1
ATOM 3025 C C . LEU B 1 36 ? -17.516 5.793 -4.328 1 96.75 36 LEU B C 1
ATOM 3027 O O . LEU B 1 36 ? -18.641 6.082 -4.746 1 96.75 36 LEU B O 1
ATOM 3031 N N . SER B 1 37 ? -16.594 5.262 -5.078 1 95.69 37 SER B N 1
ATOM 3032 C CA . SER B 1 37 ? -16.922 4.801 -6.418 1 95.69 37 SER B CA 1
ATOM 3033 C C . SER B 1 37 ? -18 3.721 -6.379 1 95.69 37 SER B C 1
ATOM 3035 O O . SER B 1 37 ? -18.938 3.748 -7.172 1 95.69 37 SER B O 1
ATOM 3037 N N . TRP B 1 38 ? -17.844 2.773 -5.492 1 95.69 38 TRP B N 1
ATOM 3038 C CA . TRP B 1 38 ? -18.859 1.737 -5.305 1 95.69 38 TRP B CA 1
ATOM 3039 C C . TRP B 1 38 ? -20.203 2.35 -4.926 1 95.69 38 TRP B C 1
ATOM 3041 O O . TRP B 1 38 ? -21.25 1.961 -5.461 1 95.69 38 TRP B O 1
ATOM 3051 N N . TYR B 1 39 ? -20.188 3.293 -4.004 1 97.5 39 TYR B N 1
ATOM 3052 C CA . TYR B 1 39 ? -21.375 4.023 -3.557 1 97.5 39 TYR B CA 1
ATOM 3053 C C . TYR B 1 39 ? -22.109 4.645 -4.738 1 97.5 39 TYR B C 1
ATOM 3055 O O . TYR B 1 39 ? -23.328 4.523 -4.852 1 97.5 39 TYR B O 1
ATOM 3063 N N . PHE B 1 40 ? -21.391 5.223 -5.629 1 98.12 40 PHE B N 1
ATOM 3064 C CA . PHE B 1 40 ? -21.938 5.883 -6.812 1 98.12 40 PHE B CA 1
ATOM 3065 C C . PHE B 1 40 ? -22.688 4.895 -7.688 1 98.12 40 PHE B C 1
ATOM 3067 O O . PHE B 1 40 ? -23.719 5.23 -8.266 1 98.12 40 PHE B O 1
ATOM 3074 N N . ASP B 1 41 ? -22.219 3.66 -7.734 1 95.62 41 ASP B N 1
ATOM 3075 C CA . ASP B 1 41 ? -22.812 2.627 -8.578 1 95.62 41 ASP B CA 1
ATOM 3076 C C . ASP B 1 41 ? -23.953 1.918 -7.848 1 95.62 41 ASP B C 1
ATOM 3078 O O . ASP B 1 41 ? -25 1.662 -8.438 1 95.62 41 ASP B O 1
ATOM 3082 N N . ALA B 1 42 ? -23.781 1.666 -6.57 1 95.06 42 ALA B N 1
ATOM 3083 C CA . ALA B 1 42 ? -24.656 0.77 -5.832 1 95.06 42 ALA B CA 1
ATOM 3084 C C . ALA B 1 42 ? -25.891 1.511 -5.324 1 95.06 42 ALA B C 1
ATOM 3086 O O . ALA B 1 42 ? -26.969 0.918 -5.18 1 95.06 42 ALA B O 1
ATOM 3087 N N . LEU B 1 43 ? -25.703 2.771 -4.988 1 95.94 43 LEU B N 1
ATOM 3088 C CA . LEU B 1 43 ? -26.781 3.592 -4.473 1 95.94 43 LEU B CA 1
ATOM 3089 C C . LEU B 1 43 ? -26.891 4.906 -5.242 1 95.94 43 LEU B C 1
ATOM 3091 O O . LEU B 1 43 ? -26.641 5.977 -4.684 1 95.94 43 LEU B O 1
ATOM 3095 N N . PRO B 1 44 ? -27.359 4.836 -6.48 1 96.38 44 PRO B N 1
ATOM 3096 C CA . PRO B 1 44 ? -27.281 5.988 -7.383 1 96.38 44 PRO B CA 1
ATOM 3097 C C . PRO B 1 44 ? -28.047 7.199 -6.852 1 96.38 44 PRO B C 1
ATOM 3099 O O . PRO B 1 44 ? -27.547 8.328 -6.934 1 96.38 44 PRO B O 1
ATOM 3102 N N . ASP B 1 45 ? -29.219 7.008 -6.297 1 96.62 45 ASP B N 1
ATOM 3103 C CA . ASP B 1 45 ? -30 8.141 -5.816 1 96.62 45 ASP B CA 1
ATOM 3104 C C . ASP B 1 45 ? -29.312 8.836 -4.645 1 96.62 45 ASP B C 1
ATOM 3106 O O . ASP B 1 45 ? -29.203 10.062 -4.621 1 96.62 45 ASP B O 1
ATOM 3110 N N . ALA B 1 46 ? -28.844 8.008 -3.709 1 97.31 46 ALA B N 1
ATOM 3111 C CA . ALA B 1 46 ? -28.172 8.578 -2.549 1 97.31 46 ALA B CA 1
ATOM 3112 C C . ALA B 1 46 ? -26.859 9.242 -2.955 1 97.31 46 ALA B C 1
ATOM 3114 O O . ALA B 1 46 ? -26.531 10.328 -2.469 1 97.31 46 ALA B O 1
ATOM 3115 N N . ALA B 1 47 ? -26.125 8.609 -3.848 1 98.19 47 ALA B N 1
ATOM 3116 C CA . ALA B 1 47 ? -24.875 9.164 -4.324 1 98.19 47 ALA B CA 1
ATOM 3117 C C . ALA B 1 47 ? -25.094 10.484 -5.059 1 98.19 47 ALA B C 1
ATOM 3119 O O . ALA B 1 47 ? -24.328 11.438 -4.891 1 98.19 47 ALA B O 1
ATOM 3120 N N . ASP B 1 48 ? -26.141 10.523 -5.844 1 98.12 48 ASP B N 1
ATOM 3121 C CA . ASP B 1 48 ? -26.469 11.758 -6.555 1 98.12 48 ASP B CA 1
ATOM 3122 C C . ASP B 1 48 ? -26.766 12.891 -5.578 1 98.12 48 ASP B C 1
ATOM 3124 O O . ASP B 1 48 ? -26.25 14 -5.734 1 98.12 48 ASP B O 1
ATOM 3128 N N . ALA B 1 49 ? -27.547 12.555 -4.594 1 98 49 ALA B N 1
ATOM 3129 C CA . ALA B 1 49 ? -27.844 13.562 -3.582 1 98 49 ALA B CA 1
ATOM 3130 C C . ALA B 1 49 ? -26.578 14.047 -2.885 1 98 49 ALA B C 1
ATOM 3132 O O . ALA B 1 49 ? -26.484 15.211 -2.494 1 98 49 ALA B O 1
ATOM 3133 N N . THR B 1 50 ? -25.594 13.219 -2.773 1 98.56 50 THR B N 1
ATOM 3134 C CA . THR B 1 50 ? -24.344 13.508 -2.068 1 98.56 50 THR B CA 1
ATOM 3135 C C . THR B 1 50 ? -23.422 14.375 -2.92 1 98.56 50 THR B C 1
ATOM 3137 O O . THR B 1 50 ? -22.844 15.344 -2.424 1 98.56 50 THR B O 1
ATOM 3140 N N . PHE B 1 51 ? -23.359 14.078 -4.27 1 98.69 51 PHE B N 1
ATOM 3141 C CA . PHE B 1 51 ? -22.219 14.602 -5.031 1 98.69 51 PHE B CA 1
ATOM 3142 C C . PHE B 1 51 ? -22.688 15.641 -6.043 1 98.69 51 PHE B C 1
ATOM 3144 O O . PHE B 1 51 ? -21.922 16.531 -6.418 1 98.69 51 PHE B O 1
ATOM 3151 N N . ARG B 1 52 ? -23.938 15.602 -6.508 1 98.19 52 ARG B N 1
ATOM 3152 C CA . ARG B 1 52 ? -24.391 16.484 -7.578 1 98.19 52 ARG B CA 1
ATOM 3153 C C . ARG B 1 52 ? -24.266 17.953 -7.172 1 98.19 52 ARG B C 1
ATOM 3155 O O . ARG B 1 52 ? -23.906 18.797 -7.992 1 98.19 52 ARG B O 1
ATOM 3162 N N . PRO B 1 53 ? -24.578 18.297 -5.871 1 98.31 53 PRO B N 1
ATOM 3163 C CA . PRO B 1 53 ? -24.469 19.703 -5.477 1 98.31 53 PRO B CA 1
ATOM 3164 C C . PRO B 1 53 ? -23.047 20.25 -5.582 1 98.31 53 PRO B C 1
ATOM 3166 O O . PRO B 1 53 ? -22.828 21.453 -5.484 1 98.31 53 PRO B O 1
ATOM 3169 N N . LEU B 1 54 ? -22.047 19.406 -5.734 1 98.31 54 LEU B N 1
ATOM 3170 C CA . LEU B 1 54 ? -20.656 19.812 -5.781 1 98.31 54 LEU B CA 1
ATOM 3171 C C . LEU B 1 54 ? -20.219 20.109 -7.215 1 98.31 54 LEU B C 1
ATOM 3173 O O . LEU B 1 54 ? -19.078 20.516 -7.453 1 98.31 54 LEU B O 1
ATOM 3177 N N . SER B 1 55 ? -21.094 19.812 -8.148 1 97.75 55 SER B N 1
ATOM 3178 C CA . SER B 1 55 ? -20.797 20.062 -9.555 1 97.75 55 SER B CA 1
ATOM 3179 C C . SER B 1 55 ? -21.703 21.141 -10.125 1 97.75 55 SER B C 1
ATOM 3181 O O . SER B 1 55 ? -22.453 21.781 -9.391 1 97.75 55 SER B O 1
ATOM 3183 N N . ILE B 1 56 ? -21.484 21.453 -11.422 1 97.62 56 ILE B N 1
ATOM 3184 C CA . ILE B 1 56 ? -22.266 22.5 -12.078 1 97.62 56 ILE B CA 1
ATOM 3185 C C . ILE B 1 56 ? -22.922 21.953 -13.336 1 97.62 56 ILE B C 1
ATOM 3187 O O . ILE B 1 56 ? -22.406 21.016 -13.953 1 97.62 56 ILE B O 1
ATOM 3191 N N . PRO B 1 57 ? -24.078 22.547 -13.727 1 97.62 57 PRO B N 1
ATOM 3192 C CA . PRO B 1 57 ? -24.734 22.078 -14.953 1 97.62 57 PRO B CA 1
ATOM 3193 C C . PRO B 1 57 ? -23.875 22.25 -16.203 1 97.62 57 PRO B C 1
ATOM 3195 O O . PRO B 1 57 ? -23.203 23.281 -16.344 1 97.62 57 PRO B O 1
ATOM 3198 N N . ALA B 1 58 ? -23.828 21.281 -16.984 1 97.56 58 ALA B N 1
ATOM 3199 C CA . ALA B 1 58 ? -23.109 21.266 -18.25 1 97.56 58 ALA B CA 1
ATOM 3200 C C . ALA B 1 58 ? -23.516 20.047 -19.094 1 97.56 58 ALA B C 1
ATOM 3202 O O . ALA B 1 58 ? -24.234 19.172 -18.609 1 97.56 58 ALA B O 1
ATOM 3203 N N . GLU B 1 59 ? -23.156 20.078 -20.375 1 95.19 59 GLU B N 1
ATOM 3204 C CA . GLU B 1 59 ? -23.344 18.906 -21.203 1 95.19 59 GLU B CA 1
ATOM 3205 C C . GLU B 1 59 ? -22.344 17.797 -20.844 1 95.19 59 GLU B C 1
ATOM 3207 O O . GLU B 1 59 ? -21.141 17.953 -21.062 1 95.19 59 GLU B O 1
ATOM 3212 N N . GLY B 1 60 ? -22.938 16.828 -20.203 1 92.25 60 GLY B N 1
ATOM 3213 C CA . GLY B 1 60 ? -22.047 15.773 -19.766 1 92.25 60 GLY B CA 1
ATOM 3214 C C . GLY B 1 60 ? -22.109 14.523 -20.625 1 92.25 60 GLY B C 1
ATOM 3215 O O . GLY B 1 60 ? -22.375 14.609 -21.828 1 92.25 60 GLY B O 1
ATOM 3216 N N . THR B 1 61 ? -21.594 13.453 -20.156 1 90.5 61 THR B N 1
ATOM 3217 C CA . THR B 1 61 ? -21.594 12.133 -20.781 1 90.5 61 THR B CA 1
ATOM 3218 C C . THR B 1 61 ? -22.422 11.148 -19.953 1 90.5 61 THR B C 1
ATOM 3220 O O . THR B 1 61 ? -23.25 11.562 -19.125 1 90.5 61 THR B O 1
ATOM 3223 N N . GLU B 1 62 ? -22.172 9.883 -20.094 1 95.12 62 GLU B N 1
ATOM 3224 C CA . GLU B 1 62 ? -22.922 8.859 -19.359 1 95.12 62 GLU B CA 1
ATOM 3225 C C . GLU B 1 62 ? -22.531 8.852 -17.875 1 95.12 62 GLU B C 1
ATOM 3227 O O . GLU B 1 62 ? -21.453 9.32 -17.516 1 95.12 62 GLU B O 1
ATOM 3232 N N . ARG B 1 63 ? -23.516 8.461 -17.078 1 97.06 63 ARG B N 1
ATOM 3233 C CA . ARG B 1 63 ? -23.203 8.289 -15.656 1 97.06 63 ARG B CA 1
ATOM 3234 C C . ARG B 1 63 ? -22.109 7.258 -15.453 1 97.06 63 ARG B C 1
ATOM 3236 O O . ARG B 1 63 ? -22.281 6.082 -15.781 1 97.06 63 ARG B O 1
ATOM 3243 N N . LEU B 1 64 ? -21.016 7.758 -14.914 1 96.12 64 LEU B N 1
ATOM 3244 C CA . LEU B 1 64 ? -19.859 6.883 -14.805 1 96.12 64 LEU B CA 1
ATOM 3245 C C . LEU B 1 64 ? -18.938 7.344 -13.68 1 96.12 64 LEU B C 1
ATOM 3247 O O . LEU B 1 64 ? -18.719 8.547 -13.5 1 96.12 64 LEU B O 1
ATOM 3251 N N . ALA B 1 65 ? -18.484 6.387 -12.898 1 95.88 65 ALA B N 1
ATOM 3252 C CA . ALA B 1 65 ? -17.406 6.656 -11.938 1 95.88 65 ALA B CA 1
ATOM 3253 C C . ALA B 1 65 ? -16.078 6.066 -12.422 1 95.88 65 ALA B C 1
ATOM 3255 O O . ALA B 1 65 ? -16.016 4.883 -12.758 1 95.88 65 ALA B O 1
ATOM 3256 N N . GLU B 1 66 ? -15.039 6.855 -12.484 1 94.38 66 GLU B N 1
ATOM 3257 C CA . GLU B 1 66 ? -13.719 6.414 -12.93 1 94.38 66 GLU B CA 1
ATOM 3258 C C . GLU B 1 66 ? -12.695 6.539 -11.812 1 94.38 66 GLU B C 1
ATOM 3260 O O . GLU B 1 66 ? -12.523 7.613 -11.234 1 94.38 66 GLU B O 1
ATOM 3265 N N . ARG B 1 67 ? -12.055 5.441 -11.516 1 91.56 67 ARG B N 1
ATOM 3266 C CA . ARG B 1 67 ? -10.977 5.438 -10.531 1 91.56 67 ARG B CA 1
ATOM 3267 C C . ARG B 1 67 ? -9.609 5.508 -11.211 1 91.56 67 ARG B C 1
ATOM 3269 O O . ARG B 1 67 ? -9.383 4.848 -12.227 1 91.56 67 ARG B O 1
ATOM 3276 N N . GLU B 1 68 ? -8.766 6.344 -10.641 1 88 68 GLU B N 1
ATOM 3277 C CA . GLU B 1 68 ? -7.367 6.43 -11.047 1 88 68 GLU B CA 1
ATOM 3278 C C . GLU B 1 68 ? -7.246 6.723 -12.539 1 88 68 GLU B C 1
ATOM 3280 O O . GLU B 1 68 ? -6.367 6.184 -13.211 1 88 68 GLU B O 1
ATOM 3285 N N . HIS B 1 69 ? -8.203 7.441 -13.039 1 87.81 69 HIS B N 1
ATOM 3286 C CA . HIS B 1 69 ? -8.141 7.898 -14.422 1 87.81 69 HIS B CA 1
ATOM 3287 C C . HIS B 1 69 ? -7.062 8.961 -14.602 1 87.81 69 HIS B C 1
ATOM 3289 O O . HIS B 1 69 ? -7.199 10.086 -14.109 1 87.81 69 HIS B O 1
ATOM 3295 N N . THR B 1 70 ? -5.984 8.641 -15.305 1 87.38 70 THR B N 1
ATOM 3296 C CA . THR B 1 70 ? -4.859 9.547 -15.508 1 87.38 70 THR B CA 1
ATOM 3297 C C . THR B 1 70 ? -4.32 10.047 -14.164 1 87.38 70 THR B C 1
ATOM 3299 O O . THR B 1 70 ? -4.074 11.242 -14 1 87.38 70 THR B O 1
ATOM 3302 N N . ASN B 1 71 ? -4.34 9.305 -13.172 1 87.38 71 ASN B N 1
ATOM 3303 C CA . ASN B 1 71 ? -3.77 9.539 -11.852 1 87.38 71 ASN B CA 1
ATOM 3304 C C . ASN B 1 71 ? -4.664 10.438 -11 1 87.38 71 ASN B C 1
ATOM 3306 O O . ASN B 1 71 ? -4.199 11.055 -10.039 1 87.38 71 ASN B O 1
ATOM 3310 N N . LEU B 1 72 ? -5.895 10.578 -11.484 1 93.25 72 LEU B N 1
ATOM 3311 C CA . LEU B 1 72 ? -6.891 11.242 -10.648 1 93.25 72 LEU B CA 1
ATOM 3312 C C . LEU B 1 72 ? -7.59 10.234 -9.734 1 93.25 72 LEU B C 1
ATOM 3314 O O . LEU B 1 72 ? -7.934 9.133 -10.172 1 93.25 72 LEU B O 1
ATOM 3318 N N . ASP B 1 73 ? -7.836 10.547 -8.484 1 92.75 73 ASP B N 1
ATOM 3319 C CA . ASP B 1 73 ? -8.352 9.594 -7.508 1 92.75 73 ASP B CA 1
ATOM 3320 C C . ASP B 1 73 ? -9.758 9.117 -7.891 1 92.75 73 ASP B C 1
ATOM 3322 O O . ASP B 1 73 ? -10.016 7.918 -7.938 1 92.75 73 ASP B O 1
ATOM 3326 N N . LEU B 1 74 ? -10.672 10.023 -8.188 1 96.38 74 LEU B N 1
ATOM 3327 C CA . LEU B 1 74 ? -12.055 9.695 -8.516 1 96.38 74 LEU B CA 1
ATOM 3328 C C . LEU B 1 74 ? -12.664 10.758 -9.422 1 96.38 74 LEU B C 1
ATOM 3330 O O . LEU B 1 74 ? -12.57 11.953 -9.133 1 96.38 74 LEU B O 1
ATOM 3334 N N . VAL B 1 75 ? -13.195 10.344 -10.516 1 97.81 75 VAL B N 1
ATOM 3335 C CA . VAL B 1 75 ? -13.938 11.227 -11.406 1 97.81 75 VAL B CA 1
ATOM 3336 C C . VAL B 1 75 ? -15.375 10.719 -11.555 1 97.81 75 VAL B C 1
ATOM 3338 O O . VAL B 1 75 ? -15.594 9.562 -11.914 1 97.81 75 VAL B O 1
ATOM 3341 N N . LEU B 1 76 ? -16.312 11.539 -11.25 1 98.5 76 LEU B N 1
ATOM 3342 C CA . LEU B 1 76 ? -17.734 11.227 -11.414 1 98.5 76 LEU B CA 1
ATOM 3343 C C . LEU B 1 76 ? -18.328 12 -12.594 1 98.5 76 LEU B C 1
ATOM 3345 O O . LEU B 1 76 ? -18.031 13.188 -12.766 1 98.5 76 LEU B O 1
ATOM 3349 N N . ARG B 1 77 ? -19.109 11.359 -13.336 1 98.19 77 ARG B N 1
ATOM 3350 C CA . ARG B 1 77 ? -19.719 11.961 -14.516 1 98.19 77 ARG B CA 1
ATOM 3351 C C . ARG B 1 77 ? -21.234 11.75 -14.531 1 98.19 77 ARG B C 1
ATOM 3353 O O . ARG B 1 77 ? -21.719 10.727 -14.039 1 98.19 77 ARG B O 1
ATOM 3360 N N . TRP B 1 78 ? -21.875 12.711 -15.078 1 98.06 78 TRP B N 1
ATOM 3361 C CA . TRP B 1 78 ? -23.312 12.695 -15.32 1 98.06 78 TRP B CA 1
ATOM 3362 C C . TRP B 1 78 ? -23.625 13.234 -16.719 1 98.06 78 TRP B C 1
ATOM 3364 O O . TRP B 1 78 ? -22.828 13.953 -17.312 1 98.06 78 TRP B O 1
ATOM 3374 N N . PRO B 1 79 ? -24.781 12.82 -17.266 1 97.31 79 PRO B N 1
ATOM 3375 C CA . PRO B 1 79 ? -25.156 13.352 -18.578 1 97.31 79 PRO B CA 1
ATOM 3376 C C . PRO B 1 79 ? -25.453 14.852 -18.547 1 97.31 79 PRO B C 1
ATOM 3378 O O . PRO B 1 79 ? -25.344 15.523 -19.562 1 97.31 79 PRO B O 1
ATOM 3381 N N . ASP B 1 80 ? -25.75 15.406 -17.359 1 97.88 80 ASP B N 1
ATOM 3382 C CA . ASP B 1 80 ? -26.25 16.766 -17.312 1 97.88 80 ASP B CA 1
ATOM 3383 C C . ASP B 1 80 ? -25.406 17.641 -16.391 1 97.88 80 ASP B C 1
ATOM 3385 O O . ASP B 1 80 ? -25.812 18.75 -16.016 1 97.88 80 ASP B O 1
ATOM 3389 N N . LEU B 1 81 ? -24.219 17.188 -15.992 1 98.19 81 LEU B N 1
ATOM 3390 C CA . LEU B 1 81 ? -23.328 17.969 -15.141 1 98.19 81 LEU B CA 1
ATOM 3391 C C . LEU B 1 81 ? -21.891 17.922 -15.672 1 98.19 81 LEU B C 1
ATOM 3393 O O . LEU B 1 81 ? -21.531 17.016 -16.438 1 98.19 81 LEU B O 1
ATOM 3397 N N . ALA B 1 82 ? -21.125 18.922 -15.281 1 97.94 82 ALA B N 1
ATOM 3398 C CA . ALA B 1 82 ? -19.688 18.844 -15.5 1 97.94 82 ALA B CA 1
ATOM 3399 C C . ALA B 1 82 ? -19.078 17.672 -14.727 1 97.94 82 ALA B C 1
ATOM 3401 O O . ALA B 1 82 ? -19.562 17.312 -13.648 1 97.94 82 ALA B O 1
ATOM 3402 N N . PRO B 1 83 ? -18.016 17.078 -15.273 1 98.12 83 PRO B N 1
ATOM 3403 C CA . PRO B 1 83 ? -17.328 16.062 -14.484 1 98.12 83 PRO B CA 1
ATOM 3404 C C . PRO B 1 83 ? -16.875 16.578 -13.117 1 98.12 83 PRO B C 1
ATOM 3406 O O . PRO B 1 83 ? -16.469 17.734 -13 1 98.12 83 PRO B O 1
ATOM 3409 N N . LEU B 1 84 ? -17.062 15.789 -12.141 1 98.5 84 LEU B N 1
ATOM 3410 C CA . LEU B 1 84 ? -16.578 16.109 -10.805 1 98.5 84 LEU B CA 1
ATOM 3411 C C . LEU B 1 84 ? -15.305 15.344 -10.484 1 98.5 84 LEU B C 1
ATOM 3413 O O . LEU B 1 84 ? -15.32 14.117 -10.391 1 98.5 84 LEU B O 1
ATOM 3417 N N . VAL B 1 85 ? -14.195 16.047 -10.352 1 98.25 85 VAL B N 1
ATOM 3418 C CA . VAL B 1 85 ? -12.914 15.453 -9.984 1 98.25 85 VAL B CA 1
ATOM 3419 C C . VAL B 1 85 ? -12.703 15.57 -8.477 1 98.25 85 VAL B C 1
ATOM 3421 O O . VAL B 1 85 ? -12.75 16.672 -7.918 1 98.25 85 VAL B O 1
ATOM 3424 N N . ILE B 1 86 ? -12.461 14.453 -7.848 1 97.31 86 ILE B N 1
ATOM 3425 C CA . ILE B 1 86 ? -12.25 14.43 -6.402 1 97.31 86 ILE B CA 1
ATOM 3426 C C . ILE B 1 86 ? -10.836 13.945 -6.09 1 97.31 86 ILE B C 1
ATOM 3428 O O . ILE B 1 86 ? -10.453 12.836 -6.473 1 97.31 86 ILE B O 1
ATOM 3432 N N . GLU B 1 87 ? -10.062 14.82 -5.508 1 95.44 87 GLU B N 1
ATOM 3433 C CA . GLU B 1 87 ? -8.766 14.461 -4.93 1 95.44 87 GLU B CA 1
ATOM 3434 C C . GLU B 1 87 ? -8.891 14.18 -3.434 1 95.44 87 GLU B C 1
ATOM 3436 O O . GLU B 1 87 ? -9.398 15.016 -2.682 1 95.44 87 GLU B O 1
ATOM 3441 N N . ASN B 1 88 ? -8.453 12.953 -3.053 1 92.75 88 ASN B N 1
ATOM 3442 C CA . ASN B 1 88 ? -8.617 12.5 -1.674 1 92.75 88 ASN B CA 1
ATOM 3443 C C . ASN B 1 88 ? -7.297 12.547 -0.91 1 92.75 88 ASN B C 1
ATOM 3445 O O . ASN B 1 88 ? -6.289 12.016 -1.374 1 92.75 88 ASN B O 1
ATOM 3449 N N . LYS B 1 89 ? -7.293 13.242 0.188 1 88.69 89 LYS B N 1
ATOM 3450 C CA . LYS B 1 89 ? -6.188 13.266 1.143 1 88.69 89 LYS B CA 1
ATOM 3451 C C . LYS B 1 89 ? -6.676 12.969 2.557 1 88.69 89 LYS B C 1
ATOM 3453 O O . LYS B 1 89 ? -7.465 13.734 3.121 1 88.69 89 LYS B O 1
ATOM 3458 N N . VAL B 1 90 ? -6.23 11.906 3.08 1 86.19 90 VAL B N 1
ATOM 3459 C CA . VAL B 1 90 ? -6.73 11.531 4.398 1 86.19 90 VAL B CA 1
ATOM 3460 C C . VAL B 1 90 ? -5.688 11.867 5.461 1 86.19 90 VAL B C 1
ATOM 3462 O O . VAL B 1 90 ? -5.984 12.586 6.422 1 86.19 90 VAL B O 1
ATOM 3465 N N . PHE B 1 91 ? -4.434 11.414 5.262 1 79.62 91 PHE B N 1
ATOM 3466 C CA . PHE B 1 91 ? -3.449 11.57 6.328 1 79.62 91 PHE B CA 1
ATOM 3467 C C . PHE B 1 91 ? -2.35 12.539 5.91 1 79.62 91 PHE B C 1
ATOM 3469 O O . PHE B 1 91 ? -1.534 12.961 6.734 1 79.62 91 PHE B O 1
ATOM 3476 N N . ALA B 1 92 ? -2.363 12.898 4.66 1 78.25 92 ALA B N 1
ATOM 3477 C CA . ALA B 1 92 ? -1.343 13.82 4.168 1 78.25 92 ALA B CA 1
ATOM 3478 C C . ALA B 1 92 ? -1.895 15.242 4.059 1 78.25 92 ALA B C 1
ATOM 3480 O O . ALA B 1 92 ? -3.057 15.438 3.697 1 78.25 92 ALA B O 1
ATOM 3481 N N . VAL B 1 93 ? -1.072 16.172 4.367 1 78.38 93 VAL B N 1
ATOM 3482 C CA . VAL B 1 93 ? -1.445 17.578 4.195 1 78.38 93 VAL B CA 1
ATOM 3483 C C . VAL B 1 93 ? -1.474 17.922 2.711 1 78.38 93 VAL B C 1
ATOM 3485 O O . VAL B 1 93 ? -0.515 17.656 1.983 1 78.38 93 VAL B O 1
ATOM 3488 N N . PRO B 1 94 ? -2.602 18.531 2.336 1 83.88 94 PRO B N 1
ATOM 3489 C CA . PRO B 1 94 ? -2.672 18.891 0.918 1 83.88 94 PRO B CA 1
ATOM 3490 C C . PRO B 1 94 ? -1.622 19.922 0.519 1 83.88 94 PRO B C 1
ATOM 3492 O O . PRO B 1 94 ? -1.295 20.812 1.309 1 83.88 94 PRO B O 1
ATOM 3495 N N . ASP B 1 95 ? -1.169 19.812 -0.644 1 81.62 95 ASP B N 1
ATOM 3496 C CA . ASP B 1 95 ? -0.163 20.688 -1.228 1 81.62 95 ASP B CA 1
ATOM 3497 C C . ASP B 1 95 ? -0.72 21.438 -2.441 1 81.62 95 ASP B C 1
ATOM 3499 O O . ASP B 1 95 ? -1.183 20.812 -3.398 1 81.62 95 ASP B O 1
ATOM 3503 N N . ARG B 1 96 ? -0.575 22.703 -2.422 1 85 96 ARG B N 1
ATOM 3504 C CA . ARG B 1 96 ? -1.125 23.531 -3.488 1 85 96 ARG B CA 1
ATOM 3505 C C . ARG B 1 96 ? -0.471 23.219 -4.828 1 85 96 ARG B C 1
ATOM 3507 O O . ARG B 1 96 ? -1.14 23.203 -5.863 1 85 96 ARG B O 1
ATOM 3514 N N . THR B 1 97 ? 0.791 22.969 -4.816 1 87 97 THR B N 1
ATOM 3515 C CA . THR B 1 97 ? 1.504 22.656 -6.051 1 87 97 THR B CA 1
ATOM 3516 C C . THR B 1 97 ? 0.942 21.406 -6.699 1 87 97 THR B C 1
ATOM 3518 O O . THR B 1 97 ? 0.816 21.328 -7.922 1 87 97 THR B O 1
ATOM 3521 N N . GLN B 1 98 ? 0.585 20.531 -5.891 1 88.38 98 GLN B N 1
ATOM 3522 C CA . GLN B 1 98 ? -0.006 19.312 -6.398 1 88.38 98 GLN B CA 1
ATOM 3523 C C . GLN B 1 98 ? -1.391 19.562 -6.988 1 88.38 98 GLN B C 1
ATOM 3525 O O . GLN B 1 98 ? -1.733 19.016 -8.039 1 88.38 98 GLN B O 1
ATOM 3530 N N . LEU B 1 99 ? -2.168 20.359 -6.348 1 92.56 99 LEU B N 1
ATOM 3531 C CA . LEU B 1 99 ? -3.502 20.688 -6.832 1 92.56 99 LEU B CA 1
ATOM 3532 C C . LEU B 1 99 ? -3.426 21.422 -8.172 1 92.56 99 LEU B C 1
ATOM 3534 O O . LEU B 1 99 ? -4.234 21.156 -9.07 1 92.56 99 LEU B O 1
ATOM 3538 N N . ASP B 1 100 ? -2.432 22.234 -8.281 1 93.94 100 ASP B N 1
ATOM 3539 C CA . ASP B 1 100 ? -2.232 22.953 -9.547 1 93.94 100 ASP B CA 1
ATOM 3540 C C . ASP B 1 100 ? -1.913 21.969 -10.672 1 93.94 100 ASP B C 1
ATOM 3542 O O . ASP B 1 100 ? -2.406 22.125 -11.797 1 93.94 100 ASP B O 1
ATOM 3546 N N . ARG B 1 101 ? -1.105 21.031 -10.406 1 93.75 101 ARG B N 1
ATOM 3547 C CA . ARG B 1 101 ? -0.759 20.031 -11.398 1 93.75 101 ARG B CA 1
ATOM 3548 C C . ARG B 1 101 ? -2 19.281 -11.867 1 93.75 101 ARG B C 1
ATOM 3550 O O . ARG B 1 101 ? -2.146 18.984 -13.062 1 93.75 101 ARG B O 1
ATOM 3557 N N . TYR B 1 102 ? -2.873 18.969 -10.961 1 93.44 102 TYR B N 1
ATOM 3558 C CA . TYR B 1 102 ? -4.098 18.25 -11.312 1 93.44 102 TYR B CA 1
ATOM 3559 C C . TYR B 1 102 ? -5.027 19.141 -12.125 1 93.44 102 TYR B C 1
ATOM 3561 O O . TYR B 1 102 ? -5.695 18.688 -13.055 1 93.44 102 TYR B O 1
ATOM 3569 N N . GLU B 1 103 ? -5.051 20.359 -11.75 1 94.5 103 GLU B N 1
ATOM 3570 C CA . GLU B 1 103 ? -5.844 21.312 -12.516 1 94.5 103 GLU B CA 1
ATOM 3571 C C . GLU B 1 103 ? -5.355 21.406 -13.961 1 94.5 103 GLU B C 1
ATOM 3573 O O . GLU B 1 103 ? -6.16 21.438 -14.891 1 94.5 103 GLU B O 1
ATOM 3578 N N . ASP B 1 104 ? -4.086 21.406 -14.078 1 94.69 104 ASP B N 1
ATOM 3579 C CA . ASP B 1 104 ? -3.484 21.469 -15.406 1 94.69 104 ASP B CA 1
ATOM 3580 C C . ASP B 1 104 ? -3.822 20.234 -16.219 1 94.69 104 ASP B C 1
ATOM 3582 O O . ASP B 1 104 ? -4.07 20.312 -17.422 1 94.69 104 ASP B O 1
ATOM 3586 N N . LYS B 1 105 ? -3.855 19.094 -15.602 1 94 105 LYS B N 1
ATOM 3587 C CA . LYS B 1 105 ? -4.133 17.812 -16.25 1 94 105 LYS B CA 1
ATOM 3588 C C . LYS B 1 105 ? -5.531 17.797 -16.859 1 94 105 LYS B C 1
ATOM 3590 O O . LYS B 1 105 ? -5.766 17.141 -17.875 1 94 105 LYS B O 1
ATOM 3595 N N . VAL B 1 106 ? -6.457 18.562 -16.234 1 96.12 106 VAL B N 1
ATOM 3596 C CA . VAL B 1 106 ? -7.844 18.484 -16.688 1 96.12 106 VAL B CA 1
ATOM 3597 C C . VAL B 1 106 ? -8.219 19.75 -17.453 1 96.12 106 VAL B C 1
ATOM 3599 O O . VAL B 1 106 ? -9.359 19.891 -17.906 1 96.12 106 VAL B O 1
ATOM 3602 N N . SER B 1 107 ? -7.328 20.656 -17.641 1 94.06 107 SER B N 1
ATOM 3603 C CA . SER B 1 107 ? -7.602 21.938 -18.297 1 94.06 107 SER B CA 1
ATOM 3604 C C . SER B 1 107 ? -7.98 21.75 -19.766 1 94.06 107 SER B C 1
ATOM 3606 O O . SER B 1 107 ? -8.719 22.562 -20.328 1 94.06 107 SER B O 1
ATOM 3608 N N . GLY B 1 108 ? -7.551 20.625 -20.344 1 93.81 108 GLY B N 1
ATOM 3609 C CA . GLY B 1 108 ? -7.812 20.375 -21.75 1 93.81 108 GLY B CA 1
ATOM 3610 C C . GLY B 1 108 ? -9.086 19.578 -22 1 93.81 108 GLY B C 1
ATOM 3611 O O . GLY B 1 108 ? -9.422 19.281 -23.141 1 93.81 108 GLY B O 1
ATOM 3612 N N . TRP B 1 109 ? -9.805 19.344 -20.922 1 95.56 109 TRP B N 1
ATOM 3613 C CA . TRP B 1 109 ? -11.031 18.578 -21.094 1 95.56 109 TRP B CA 1
ATOM 3614 C C . TRP B 1 109 ? -12.086 19.406 -21.828 1 95.56 109 TRP B C 1
ATOM 3616 O O . TRP B 1 109 ? -12.133 20.625 -21.688 1 95.56 109 TRP B O 1
ATOM 3626 N N . PRO B 1 110 ? -12.922 18.734 -22.672 1 94.69 110 PRO B N 1
ATOM 3627 C CA . PRO B 1 110 ? -13.953 19.469 -23.406 1 94.69 110 PRO B CA 1
ATOM 3628 C C . PRO B 1 110 ? -14.859 20.281 -22.5 1 94.69 110 PRO B C 1
ATOM 3630 O O . PRO B 1 110 ? -15.273 21.391 -22.859 1 94.69 110 PRO B O 1
ATOM 3633 N N . VAL B 1 111 ? -15.25 19.719 -21.344 1 96 111 VAL B N 1
ATOM 3634 C CA . VAL B 1 111 ? -16.031 20.406 -20.328 1 96 111 VAL B CA 1
ATOM 3635 C C . VAL B 1 111 ? -15.164 20.594 -19.078 1 96 111 VAL B C 1
ATOM 3637 O O . VAL B 1 111 ? -14.609 19.641 -18.531 1 96 111 VAL B O 1
ATOM 3640 N N . ARG B 1 112 ? -15.086 21.844 -18.641 1 95.19 112 ARG B N 1
ATOM 3641 C CA . ARG B 1 112 ? -14.312 22.109 -17.438 1 95.19 112 ARG B CA 1
ATOM 3642 C C . ARG B 1 112 ? -14.922 21.422 -16.234 1 95.19 112 ARG B C 1
ATOM 3644 O O . ARG B 1 112 ? -16.109 21.594 -15.93 1 95.19 112 ARG B O 1
ATOM 3651 N N . PRO B 1 113 ? -14.141 20.734 -15.539 1 97.75 113 PRO B N 1
ATOM 3652 C CA . PRO B 1 113 ? -14.711 19.984 -14.422 1 97.75 113 PRO B CA 1
ATOM 3653 C C . PRO B 1 113 ? -14.82 20.812 -13.148 1 97.75 113 PRO B C 1
ATOM 3655 O O . PRO B 1 113 ? -14.18 21.859 -13.031 1 97.75 113 PRO B O 1
ATOM 3658 N N . SER B 1 114 ? -15.703 20.406 -12.273 1 98.06 114 SER B N 1
ATOM 3659 C CA . SER B 1 114 ? -15.656 20.844 -10.883 1 98.06 114 SER B CA 1
ATOM 3660 C C . SER B 1 114 ? -14.586 20.094 -10.102 1 98.06 114 SER B C 1
ATOM 3662 O O . SER B 1 114 ? -14.406 18.891 -10.289 1 98.06 114 SER B O 1
ATOM 3664 N N . LEU B 1 115 ? -13.836 20.828 -9.336 1 97.94 115 LEU B N 1
ATOM 3665 C CA . LEU B 1 115 ? -12.703 20.266 -8.609 1 97.94 115 LEU B CA 1
ATOM 3666 C C . LEU B 1 115 ? -12.969 20.266 -7.105 1 97.94 115 LEU B C 1
ATOM 3668 O O . LEU B 1 115 ? -13.242 21.312 -6.52 1 97.94 115 LEU B O 1
ATOM 3672 N N . VAL B 1 116 ? -12.844 19.047 -6.477 1 97.75 116 VAL B N 1
ATOM 3673 C CA . VAL B 1 116 ? -13.109 18.906 -5.047 1 97.75 116 VAL B CA 1
ATOM 3674 C C . VAL B 1 116 ? -11.906 18.266 -4.355 1 97.75 116 VAL B C 1
ATOM 3676 O O . VAL B 1 116 ? -11.398 17.25 -4.809 1 97.75 116 VAL B O 1
ATOM 3679 N N . LEU B 1 117 ? -11.445 18.922 -3.35 1 96.5 117 LEU B N 1
ATOM 3680 C CA . LEU B 1 117 ? -10.461 18.328 -2.441 1 96.5 117 LEU B CA 1
ATOM 3681 C C . LEU B 1 117 ? -11.133 17.797 -1.187 1 96.5 117 LEU B C 1
ATOM 3683 O O . LEU B 1 117 ? -11.703 18.547 -0.399 1 96.5 117 LEU B O 1
ATOM 3687 N N . LEU B 1 118 ? -11.133 16.516 -1.06 1 95.38 118 LEU B N 1
ATOM 3688 C CA . LEU B 1 118 ? -11.594 15.852 0.157 1 95.38 118 LEU B CA 1
ATOM 3689 C C . LEU B 1 118 ? -10.438 15.656 1.135 1 95.38 118 LEU B C 1
ATOM 3691 O O . LEU B 1 118 ? -9.531 14.867 0.879 1 95.38 118 LEU B O 1
ATOM 3695 N N . SER B 1 119 ? -10.492 16.406 2.223 1 92.25 119 SER B N 1
ATOM 3696 C CA . SER B 1 119 ? -9.391 16.344 3.176 1 92.25 119 SER B CA 1
ATOM 3697 C C . SER B 1 119 ? -9.82 16.859 4.547 1 92.25 119 SER B C 1
ATOM 3699 O O . SER B 1 119 ? -10.797 17.594 4.664 1 92.25 119 SER B O 1
ATOM 3701 N N . PRO B 1 120 ? -9.102 16.406 5.57 1 86.31 120 PRO B N 1
ATOM 3702 C CA . PRO B 1 120 ? -9.438 16.906 6.906 1 86.31 120 PRO B CA 1
ATOM 3703 C C . PRO B 1 120 ? -9.172 18.406 7.066 1 86.31 120 PRO B C 1
ATOM 3705 O O . PRO B 1 120 ? -9.828 19.062 7.867 1 86.31 120 PRO B O 1
ATOM 3708 N N . THR B 1 121 ? -8.195 18.875 6.41 1 82.12 121 THR B N 1
ATOM 3709 C CA . THR B 1 121 ? -7.828 20.297 6.5 1 82.12 121 THR B CA 1
ATOM 3710 C C . THR B 1 121 ? -7.598 20.875 5.109 1 82.12 121 THR B C 1
ATOM 3712 O O . THR B 1 121 ? -7.594 20.156 4.113 1 82.12 121 THR B O 1
ATOM 3715 N N . THR B 1 122 ? -7.5 22.172 5.098 1 78.38 122 THR B N 1
ATOM 3716 C CA . THR B 1 122 ? -7.207 22.859 3.852 1 78.38 122 THR B CA 1
ATOM 3717 C C . THR B 1 122 ? -5.723 23.203 3.76 1 78.38 122 THR B C 1
ATOM 3719 O O . THR B 1 122 ? -5.035 23.297 4.781 1 78.38 122 THR B O 1
ATOM 3722 N N . PRO B 1 123 ? -5.324 23.344 2.543 1 76.06 123 PRO B N 1
ATOM 3723 C CA . PRO B 1 123 ? -3.934 23.781 2.402 1 76.06 123 PRO B CA 1
ATOM 3724 C C . PRO B 1 123 ? -3.699 25.188 2.957 1 76.06 123 PRO B C 1
ATOM 3726 O O . PRO B 1 123 ? -4.598 26.031 2.91 1 76.06 123 PRO B O 1
ATOM 3729 N N . VAL B 1 124 ? -2.494 25.359 3.375 1 70.06 124 VAL B N 1
ATOM 3730 C CA . VAL B 1 124 ? -2.078 26.641 3.949 1 70.06 124 VAL B CA 1
ATOM 3731 C C . VAL B 1 124 ? -2.078 27.719 2.869 1 70.06 124 VAL B C 1
ATOM 3733 O O . VAL B 1 124 ? -2.471 28.859 3.121 1 70.06 124 VAL B O 1
ATOM 3736 N N . ASP B 1 125 ? -1.708 27.359 1.661 1 76.06 125 ASP B N 1
ATOM 3737 C CA . ASP B 1 125 ? -1.511 28.328 0.594 1 76.06 125 ASP B CA 1
ATOM 3738 C C . ASP B 1 125 ? -2.799 28.547 -0.194 1 76.06 125 ASP B C 1
ATOM 3740 O O . ASP B 1 125 ? -2.779 29.156 -1.271 1 76.06 125 ASP B O 1
ATOM 3744 N N . GLY B 1 126 ? -3.857 28 0.267 1 83.31 126 GLY B N 1
ATOM 3745 C CA . GLY B 1 126 ? -5.133 28.25 -0.386 1 83.31 126 GLY B CA 1
ATOM 3746 C C . GLY B 1 126 ? -5.582 27.094 -1.265 1 83.31 126 GLY B C 1
ATOM 3747 O O . GLY B 1 126 ? -4.836 26.125 -1.466 1 83.31 126 GLY B O 1
ATOM 3748 N N . LEU B 1 127 ? -6.723 27.25 -1.837 1 90.12 127 LEU B N 1
ATOM 3749 C CA . LEU B 1 127 ? -7.371 26.156 -2.555 1 90.12 127 LEU B CA 1
ATOM 3750 C C . LEU B 1 127 ? -7.406 26.438 -4.055 1 90.12 127 LEU B C 1
ATOM 3752 O O . LEU B 1 127 ? -7.637 25.516 -4.855 1 90.12 127 LEU B O 1
ATOM 3756 N N . GLY B 1 128 ? -7.164 27.672 -4.504 1 90.12 128 GLY B N 1
ATOM 3757 C CA . GLY B 1 128 ? -7.363 28.031 -5.902 1 90.12 128 GLY B CA 1
ATOM 3758 C C . GLY B 1 128 ? -8.773 27.75 -6.387 1 90.12 128 GLY B C 1
ATOM 3759 O O . GLY B 1 128 ? -9.75 28.188 -5.77 1 90.12 128 GLY B O 1
ATOM 3760 N N . ASN B 1 129 ? -8.898 26.953 -7.414 1 93.19 129 ASN B N 1
ATOM 3761 C CA . ASN B 1 129 ? -10.188 26.656 -8.008 1 93.19 129 ASN B CA 1
ATOM 3762 C C . ASN B 1 129 ? -10.836 25.438 -7.363 1 93.19 129 ASN B C 1
ATOM 3764 O O . ASN B 1 129 ? -11.906 25 -7.781 1 93.19 129 ASN B O 1
ATOM 3768 N N . TRP B 1 130 ? -10.219 24.938 -6.383 1 96.31 130 TRP B N 1
ATOM 3769 C CA . TRP B 1 130 ? -10.727 23.734 -5.734 1 96.31 130 TRP B CA 1
ATOM 3770 C C . TRP B 1 130 ? -11.734 24.094 -4.645 1 96.31 130 TRP B C 1
ATOM 3772 O O . TRP B 1 130 ? -11.609 25.125 -3.99 1 96.31 130 TRP B O 1
ATOM 3782 N N . THR B 1 131 ? -12.703 23.297 -4.512 1 96.31 131 THR B N 1
ATOM 3783 C CA . THR B 1 131 ? -13.633 23.359 -3.385 1 96.31 131 THR B CA 1
ATOM 3784 C C . THR B 1 131 ? -13.242 22.344 -2.312 1 96.31 131 THR B C 1
ATOM 3786 O O . THR B 1 131 ? -12.977 21.188 -2.619 1 96.31 131 THR B O 1
ATOM 3789 N N . HIS B 1 132 ? -13.188 22.766 -1.098 1 96.38 132 HIS B N 1
ATOM 3790 C CA . HIS B 1 132 ? -12.828 21.891 0.002 1 96.38 132 HIS B CA 1
ATOM 3791 C C . HIS B 1 132 ? -14.055 21.219 0.612 1 96.38 132 HIS B C 1
ATOM 3793 O O . HIS B 1 132 ? -15.062 21.891 0.872 1 96.38 132 HIS B O 1
ATOM 3799 N N . VAL B 1 133 ? -13.992 19.969 0.778 1 97 133 VAL B N 1
ATOM 3800 C CA . VAL B 1 133 ? -14.977 19.203 1.537 1 97 133 VAL B CA 1
ATOM 3801 C C . VAL B 1 133 ? -14.266 18.391 2.625 1 97 133 VAL B C 1
ATOM 3803 O O . VAL B 1 133 ? -13.414 17.547 2.328 1 97 133 VAL B O 1
ATOM 3806 N N . SER B 1 134 ? -14.57 18.641 3.891 1 95.75 134 SER B N 1
ATOM 3807 C CA . SER B 1 134 ? -13.992 17.859 4.98 1 95.75 134 SER B CA 1
ATOM 3808 C C . SER B 1 134 ? -14.625 16.469 5.062 1 95.75 134 SER B C 1
ATOM 3810 O O . SER B 1 134 ? -15.703 16.25 4.508 1 95.75 134 SER B O 1
ATOM 3812 N N . TYR B 1 135 ? -14.055 15.633 5.758 1 95.25 135 TYR B N 1
ATOM 3813 C CA . TYR B 1 135 ? -14.625 14.297 5.93 1 95.25 135 TYR B CA 1
ATOM 3814 C C . TYR B 1 135 ? -15.883 14.352 6.797 1 95.25 135 TYR B C 1
ATOM 3816 O O . TYR B 1 135 ? -16.812 13.562 6.602 1 95.25 135 TYR B O 1
ATOM 3824 N N . ARG B 1 136 ? -15.867 15.266 7.711 1 96.69 136 ARG B N 1
ATOM 3825 C CA . ARG B 1 136 ? -17.094 15.477 8.469 1 96.69 136 ARG B CA 1
ATOM 3826 C C . ARG B 1 136 ? -18.234 15.891 7.559 1 96.69 136 ARG B C 1
ATOM 3828 O O . ARG B 1 136 ? -19.344 15.367 7.668 1 96.69 136 ARG B O 1
ATOM 3835 N N . ALA B 1 137 ? -17.953 16.812 6.68 1 97.75 137 ALA B N 1
ATOM 3836 C CA . ALA B 1 137 ? -18.969 17.281 5.738 1 97.75 137 ALA B CA 1
ATOM 3837 C C . ALA B 1 137 ? -19.406 16.156 4.809 1 97.75 137 ALA B C 1
ATOM 3839 O O . ALA B 1 137 ? -20.609 16 4.527 1 97.75 137 ALA B O 1
ATOM 3840 N N . LEU B 1 138 ? -18.438 15.391 4.297 1 98.12 138 LEU B N 1
ATOM 3841 C CA . LEU B 1 138 ? -18.781 14.242 3.457 1 98.12 138 LEU B CA 1
ATOM 3842 C C . LEU B 1 138 ? -19.703 13.273 4.191 1 98.12 138 LEU B C 1
ATOM 3844 O O . LEU B 1 138 ? -20.719 12.844 3.646 1 98.12 138 LEU B O 1
ATOM 3848 N N . GLY B 1 139 ? -19.266 12.922 5.461 1 98.31 139 GLY B N 1
ATOM 3849 C CA . GLY B 1 139 ? -20.094 12.031 6.258 1 98.31 139 GLY B CA 1
ATOM 3850 C C . GLY B 1 139 ? -21.516 12.523 6.434 1 98.31 139 GLY B C 1
ATOM 3851 O O . GLY B 1 139 ? -22.469 11.758 6.289 1 98.31 139 GLY B O 1
ATOM 3852 N N . GLN B 1 140 ? -21.672 13.789 6.688 1 98.06 140 GLN B N 1
ATOM 3853 C CA . GLN B 1 140 ? -22.984 14.375 6.887 1 98.06 140 GLN B CA 1
ATOM 3854 C C . GLN B 1 140 ? -23.812 14.328 5.598 1 98.06 140 GLN B C 1
ATOM 3856 O O . GLN B 1 140 ? -25 14.016 5.625 1 98.06 140 GLN B O 1
ATOM 3861 N N . ARG B 1 141 ? -23.219 14.656 4.484 1 98.19 141 ARG B N 1
ATOM 3862 C CA . ARG B 1 141 ? -23.891 14.594 3.191 1 98.19 141 ARG B CA 1
ATOM 3863 C C . ARG B 1 141 ? -24.406 13.188 2.912 1 98.19 141 ARG B C 1
ATOM 3865 O O . ARG B 1 141 ? -25.547 13.016 2.439 1 98.19 141 ARG B O 1
ATOM 3872 N N . ILE B 1 142 ? -23.578 12.188 3.193 1 98.38 142 ILE B N 1
ATOM 3873 C CA . ILE B 1 142 ? -23.969 10.797 2.949 1 98.38 142 ILE B CA 1
ATOM 3874 C C . ILE B 1 142 ? -25.125 10.414 3.873 1 98.38 142 ILE B C 1
ATOM 3876 O O . ILE B 1 142 ? -26.109 9.828 3.43 1 98.38 142 ILE B O 1
ATOM 3880 N N . ARG B 1 143 ? -25.016 10.797 5.133 1 96.75 143 ARG B N 1
ATOM 3881 C CA . ARG B 1 143 ? -26.078 10.484 6.09 1 96.75 143 ARG B CA 1
ATOM 3882 C C . ARG B 1 143 ? -27.406 11.078 5.645 1 96.75 143 ARG B C 1
ATOM 3884 O O . ARG B 1 143 ? -28.438 10.406 5.695 1 96.75 143 ARG B O 1
ATOM 3891 N N . ASP B 1 144 ? -27.328 12.258 5.227 1 96.81 144 ASP B N 1
ATOM 3892 C CA . ASP B 1 144 ? -28.531 12.961 4.809 1 96.81 144 ASP B CA 1
ATOM 3893 C C . ASP B 1 144 ? -29.141 12.32 3.557 1 96.81 144 ASP B C 1
ATOM 3895 O O . ASP B 1 144 ? -30.344 12.375 3.35 1 96.81 144 ASP B O 1
ATOM 3899 N N . ALA B 1 145 ? -28.281 11.766 2.729 1 97.44 145 ALA B N 1
ATOM 3900 C CA . ALA B 1 145 ? -28.703 11.211 1.444 1 97.44 145 ALA B CA 1
ATOM 3901 C C . ALA B 1 145 ? -29.312 9.82 1.619 1 97.44 145 ALA B C 1
ATOM 3903 O O . ALA B 1 145 ? -30.031 9.336 0.739 1 97.44 145 ALA B O 1
ATOM 3904 N N . LEU B 1 146 ? -28.953 9.219 2.779 1 95.88 146 LEU B N 1
ATOM 3905 C CA . LEU B 1 146 ? -29.453 7.863 3.006 1 95.88 146 LEU B CA 1
ATOM 3906 C C . LEU B 1 146 ? -30.859 7.887 3.594 1 95.88 146 LEU B C 1
ATOM 3908 O O . LEU B 1 146 ? -31.062 8.367 4.707 1 95.88 146 LEU B O 1
ATOM 3912 N N . THR B 1 147 ? -31.953 7.648 2.779 1 85.25 147 THR B N 1
ATOM 3913 C CA . THR B 1 147 ? -33.344 7.836 3.188 1 85.25 147 THR B CA 1
ATOM 3914 C C . THR B 1 147 ? -33.969 6.504 3.586 1 85.25 147 THR B C 1
ATOM 3916 O O . THR B 1 147 ? -35.031 6.477 4.18 1 85.25 147 THR B O 1
ATOM 3919 N N . THR B 1 148 ? -33.344 5.422 3.258 1 80.44 148 THR B N 1
ATOM 3920 C CA . THR B 1 148 ? -33.969 4.129 3.545 1 80.44 148 THR B CA 1
ATOM 3921 C C . THR B 1 148 ? -33.062 3.289 4.438 1 80.44 148 THR B C 1
ATOM 3923 O O . THR B 1 148 ? -31.844 3.537 4.508 1 80.44 148 THR B O 1
ATOM 3926 N N . ASP B 1 149 ? -33.75 2.408 5.348 1 75.19 149 ASP B N 1
ATOM 3927 C CA . ASP B 1 149 ? -32.969 1.516 6.215 1 75.19 149 ASP B CA 1
ATOM 3928 C C . ASP B 1 149 ? -33.094 0.065 5.75 1 75.19 149 ASP B C 1
ATOM 3930 O O . ASP B 1 149 ? -33.875 -0.24 4.848 1 75.19 149 ASP B O 1
ATOM 3934 N N . GLY B 1 150 ? -32.188 -0.691 6.113 1 75.12 150 GLY B N 1
ATOM 3935 C CA . GLY B 1 150 ? -32.406 -2.131 6.078 1 75.12 150 GLY B CA 1
ATOM 3936 C C . GLY B 1 150 ? -31.469 -2.84 5.109 1 75.12 150 GLY B C 1
ATOM 3937 O O . GLY B 1 150 ? -31.109 -4 5.32 1 75.12 150 GLY B O 1
ATOM 3938 N N . ALA B 1 151 ? -31.188 -2.162 3.99 1 89.19 151 ALA B N 1
ATOM 3939 C CA . ALA B 1 151 ? -30.328 -2.875 3.049 1 89.19 151 ALA B CA 1
ATOM 3940 C C . ALA B 1 151 ? -28.875 -2.832 3.498 1 89.19 151 ALA B C 1
ATOM 3942 O O . ALA B 1 151 ? -28.438 -1.86 4.117 1 89.19 151 ALA B O 1
ATOM 3943 N N . TYR B 1 152 ? -28.156 -3.896 3.332 1 93.88 152 TYR B N 1
ATOM 3944 C CA . TYR B 1 152 ? -26.75 -3.994 3.68 1 93.88 152 TYR B CA 1
ATOM 3945 C C . TYR B 1 152 ? -25.969 -2.834 3.086 1 93.88 152 TYR B C 1
ATOM 3947 O O . TYR B 1 152 ? -25.094 -2.262 3.748 1 93.88 152 TYR B O 1
ATOM 3955 N N . GLU B 1 153 ? -26.328 -2.482 1.82 1 95.06 153 GLU B N 1
ATOM 3956 C CA . GLU B 1 153 ? -25.625 -1.418 1.115 1 95.06 153 GLU B CA 1
ATOM 3957 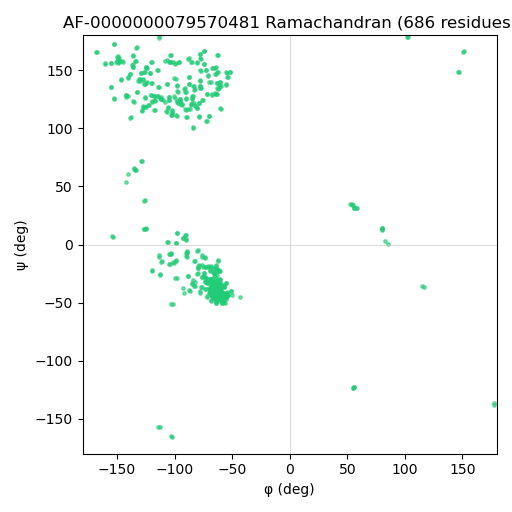C C . GLU B 1 153 ? -25.828 -0.072 1.807 1 95.06 153 GLU B C 1
ATOM 3959 O O . GLU B 1 153 ? -24.875 0.697 1.965 1 95.06 153 GLU B O 1
ATOM 3964 N N . VAL B 1 154 ? -27 0.151 2.207 1 96.31 154 VAL B N 1
ATOM 3965 C CA . VAL B 1 154 ? -27.328 1.407 2.873 1 96.31 154 VAL B CA 1
ATOM 3966 C C . VAL B 1 154 ? -26.625 1.474 4.227 1 96.31 154 VAL B C 1
ATOM 3968 O O . VAL B 1 154 ? -26 2.488 4.562 1 96.31 154 VAL B O 1
ATOM 3971 N N . GLU B 1 155 ? -26.672 0.359 4.957 1 95.69 155 GLU B N 1
ATOM 3972 C CA . GLU B 1 155 ? -26.031 0.324 6.266 1 95.69 155 GLU B CA 1
ATOM 3973 C C . GLU B 1 155 ? -24.516 0.466 6.137 1 95.69 155 GLU B C 1
ATOM 3975 O O . GLU B 1 155 ? -23.875 1.087 6.984 1 95.69 155 GLU B O 1
ATOM 3980 N N . THR B 1 156 ? -23.969 -0.093 5.109 1 96.5 156 THR B N 1
ATOM 3981 C CA . THR B 1 156 ? -22.547 0.044 4.859 1 96.5 156 THR B CA 1
ATOM 3982 C C . THR B 1 156 ? -22.156 1.512 4.695 1 96.5 156 THR B C 1
ATOM 3984 O O . THR B 1 156 ? -21.203 1.979 5.309 1 96.5 156 THR B O 1
ATOM 3987 N N . MET B 1 157 ? -22.969 2.242 3.973 1 97.38 157 MET B N 1
ATOM 3988 C CA . MET B 1 157 ? -22.641 3.645 3.738 1 97.38 157 MET B CA 1
ATOM 3989 C C . MET B 1 157 ? -22.938 4.488 4.973 1 97.38 157 MET B C 1
ATOM 3991 O O . MET B 1 157 ? -22.266 5.496 5.219 1 97.38 157 MET B O 1
ATOM 3995 N N . ARG B 1 158 ? -23.891 4.047 5.758 1 96.75 158 ARG B N 1
ATOM 3996 C CA . ARG B 1 158 ? -24.125 4.723 7.031 1 96.75 158 ARG B CA 1
ATOM 3997 C C . ARG B 1 158 ? -22.906 4.574 7.953 1 96.75 158 ARG B C 1
ATOM 3999 O O . ARG B 1 158 ? -22.469 5.547 8.57 1 96.75 158 ARG B O 1
ATOM 4006 N N . ARG B 1 159 ? -22.391 3.365 7.988 1 96.06 159 ARG B N 1
ATOM 4007 C CA . ARG B 1 159 ? -21.203 3.102 8.797 1 96.06 159 ARG B CA 1
ATOM 4008 C C . ARG B 1 159 ? -19.984 3.857 8.266 1 96.06 159 ARG B C 1
ATOM 4010 O O . ARG B 1 159 ? -19.141 4.305 9.031 1 96.06 159 ARG B O 1
ATOM 4017 N N . TYR B 1 160 ? -19.969 3.971 6.969 1 96.88 160 TYR B N 1
ATOM 4018 C CA . TYR B 1 160 ? -18.859 4.742 6.395 1 96.88 160 TYR B CA 1
ATOM 4019 C C . TYR B 1 160 ? -18.984 6.215 6.762 1 96.88 160 TYR B C 1
ATOM 4021 O O . TYR B 1 160 ? -17.984 6.867 7.062 1 96.88 160 TYR B O 1
ATOM 4029 N N . ALA B 1 161 ? -20.172 6.738 6.68 1 97.94 161 ALA B N 1
ATOM 4030 C CA . ALA B 1 161 ? -20.406 8.125 7.07 1 97.94 161 ALA B CA 1
ATOM 4031 C C . ALA B 1 161 ? -19.938 8.375 8.5 1 97.94 161 ALA B C 1
ATOM 4033 O O . ALA B 1 161 ? -19.25 9.352 8.781 1 97.94 161 ALA B O 1
ATOM 4034 N N . ASP B 1 162 ? -20.297 7.461 9.367 1 97 162 ASP B N 1
ATOM 4035 C CA . ASP B 1 162 ? -19.875 7.574 10.758 1 97 162 ASP B CA 1
ATOM 4036 C C . ASP B 1 162 ? -18.359 7.508 10.883 1 97 162 ASP B C 1
ATOM 4038 O O . ASP B 1 162 ? -17.75 8.258 11.664 1 97 162 ASP B O 1
ATOM 4042 N N . LEU B 1 163 ? -17.797 6.637 10.164 1 95.5 163 LEU B N 1
ATOM 4043 C CA . LEU B 1 163 ? -16.344 6.504 10.164 1 95.5 163 LEU B CA 1
ATOM 4044 C C . LEU B 1 163 ? -15.672 7.793 9.695 1 95.5 163 LEU B C 1
ATOM 4046 O O . LEU B 1 163 ? -14.695 8.25 10.297 1 95.5 163 LEU B O 1
ATOM 4050 N N . ALA B 1 164 ? -16.188 8.367 8.594 1 95.81 164 ALA B N 1
ATOM 4051 C CA . ALA B 1 164 ? -15.641 9.602 8.047 1 95.81 164 ALA B CA 1
ATOM 4052 C C . ALA B 1 164 ? -15.656 10.719 9.086 1 95.81 164 ALA B C 1
ATOM 4054 O O . ALA B 1 164 ? -14.68 11.453 9.25 1 95.81 164 ALA B O 1
ATOM 4055 N N . ILE B 1 165 ? -16.734 10.805 9.805 1 96.06 165 ILE B N 1
ATOM 4056 C CA . ILE B 1 165 ? -16.891 11.836 10.828 1 96.06 165 ILE B CA 1
ATOM 4057 C C . ILE B 1 165 ? -15.914 11.578 11.969 1 96.06 165 ILE B C 1
ATOM 4059 O O . ILE B 1 165 ? -15.234 12.5 12.438 1 96.06 165 ILE B O 1
ATOM 4063 N N . ASP B 1 166 ? -15.797 10.328 12.406 1 93.62 166 ASP B N 1
ATOM 4064 C CA . ASP B 1 166 ? -14.883 9.969 13.477 1 93.62 166 ASP B CA 1
ATOM 4065 C C . ASP B 1 166 ? -13.43 10.188 13.062 1 93.62 166 ASP B C 1
ATOM 4067 O O . ASP B 1 166 ? -12.609 10.641 13.859 1 93.62 166 ASP B O 1
ATOM 4071 N N . LEU B 1 167 ? -13.18 9.875 11.867 1 90.5 167 LEU B N 1
ATOM 4072 C CA . LEU B 1 167 ? -11.828 10.062 11.352 1 90.5 167 LEU B CA 1
ATOM 4073 C C . LEU B 1 167 ? -11.445 11.539 11.344 1 90.5 167 LEU B C 1
ATOM 4075 O O . LEU B 1 167 ? -10.32 11.891 11.695 1 90.5 167 LEU B O 1
ATOM 4079 N N . GLN B 1 168 ? -12.398 12.398 10.906 1 92.81 168 GLN B N 1
ATOM 4080 C CA . GLN B 1 168 ? -12.172 13.836 10.961 1 92.81 168 GLN B CA 1
ATOM 4081 C C . GLN B 1 168 ? -11.789 14.281 12.375 1 92.81 168 GLN B C 1
ATOM 4083 O O . GLN B 1 168 ? -10.82 15.023 12.555 1 9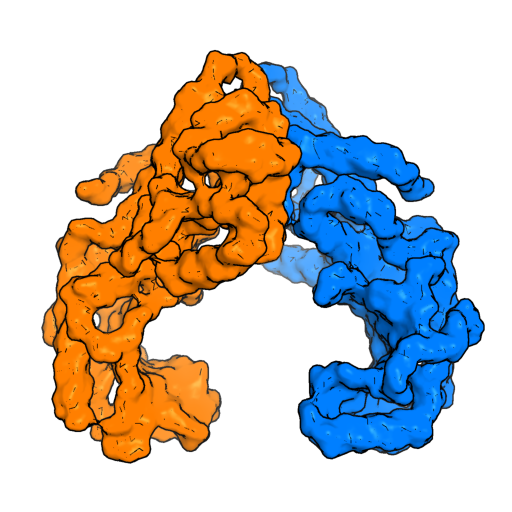2.81 168 GLN B O 1
ATOM 4088 N N . SER B 1 169 ? -12.5 13.766 13.32 1 91.38 169 SER B N 1
ATOM 4089 C CA . SER B 1 169 ? -12.242 14.125 14.711 1 91.38 169 SER B CA 1
ATOM 4090 C C . SER B 1 169 ? -10.867 13.641 15.164 1 91.38 169 SER B C 1
ATOM 4092 O O . SER B 1 169 ? -10.148 14.367 15.852 1 91.38 169 SER B O 1
ATOM 4094 N N . LEU B 1 170 ? -10.523 12.492 14.766 1 88.62 170 LEU B N 1
ATOM 4095 C CA . LEU B 1 170 ? -9.227 11.93 15.141 1 88.62 170 LEU B CA 1
ATOM 4096 C C . LEU B 1 170 ? -8.094 12.734 14.523 1 88.62 170 LEU B C 1
ATOM 4098 O O . LEU B 1 170 ? -7.109 13.047 15.195 1 88.62 170 LEU B O 1
ATOM 4102 N N . LEU B 1 171 ? -8.258 13.117 13.273 1 86.88 171 LEU B N 1
ATOM 4103 C CA . LEU B 1 171 ? -7.195 13.805 12.555 1 86.88 171 LEU B CA 1
ATOM 4104 C C . LEU B 1 171 ? -7.055 15.242 13.031 1 86.88 171 LEU B C 1
ATOM 4106 O O . LEU B 1 171 ? -5.992 15.852 12.883 1 86.88 171 LEU B O 1
ATOM 4110 N N . GLU B 1 172 ? -8.062 15.773 13.539 1 86.81 172 GLU B N 1
ATOM 4111 C CA . GLU B 1 172 ? -8.008 17.109 14.125 1 86.81 172 GLU B CA 1
ATOM 4112 C C . GLU B 1 172 ? -7.066 17.156 15.32 1 86.81 172 GLU B C 1
ATOM 4114 O O . GLU B 1 172 ? -6.562 18.219 15.688 1 86.81 172 GLU B O 1
ATOM 4119 N N . LEU B 1 173 ? -6.832 15.945 15.883 1 86.06 173 LEU B N 1
ATOM 4120 C CA . LEU B 1 173 ? -5.871 15.844 16.969 1 86.06 173 LEU B CA 1
ATOM 4121 C C . LEU B 1 173 ? -4.465 16.172 16.484 1 86.06 173 LEU B C 1
ATOM 4123 O O . LEU B 1 173 ? -3.6 16.547 17.281 1 86.06 173 LEU B O 1
ATOM 4127 N N . ALA B 1 174 ? -4.254 16 15.25 1 88.81 174 ALA B N 1
ATOM 4128 C CA . ALA B 1 174 ? -2.922 16.203 14.688 1 88.81 174 ALA B CA 1
ATOM 4129 C C . ALA B 1 174 ? -2.676 17.688 14.383 1 88.81 174 ALA B C 1
ATOM 4131 O O . ALA B 1 174 ? -1.534 18.094 14.164 1 88.81 174 ALA B O 1
ATOM 4132 N N . VAL B 1 175 ? -3.697 18.516 14.367 1 88.12 175 VAL B N 1
ATOM 4133 C CA . VAL B 1 175 ? -3.582 19.922 14 1 88.12 175 VAL B CA 1
ATOM 4134 C C . VAL B 1 175 ? -3.006 20.719 15.18 1 88.12 175 VAL B C 1
ATOM 4136 O O . VAL B 1 175 ? -3.387 20.484 16.328 1 88.12 175 VAL B O 1
ATOM 4139 N N . VAL B 1 176 ? -2.094 21.578 14.898 1 91.38 176 VAL B N 1
ATOM 4140 C CA . VAL B 1 176 ? -1.53 22.453 15.93 1 91.38 176 VAL B CA 1
ATOM 4141 C C . VAL B 1 176 ? -2.523 23.562 16.281 1 91.38 176 VAL B C 1
ATOM 4143 O O . VAL B 1 176 ? -2.928 24.328 15.398 1 91.38 176 VAL B O 1
ATOM 4146 N N . THR B 1 177 ? -2.887 23.688 17.562 1 89.69 177 THR B N 1
ATOM 4147 C CA . THR B 1 177 ? -3.941 24.625 17.906 1 89.69 177 THR B CA 1
ATOM 4148 C C . THR B 1 177 ? -3.414 25.688 18.875 1 89.69 177 THR B C 1
ATOM 4150 O O . THR B 1 177 ? -4.012 26.766 19 1 89.69 177 THR B O 1
ATOM 4153 N N . SER B 1 178 ? -2.326 25.312 19.547 1 93.25 178 SER B N 1
ATOM 4154 C CA . SER B 1 178 ? -1.825 26.25 20.562 1 93.25 178 SER B CA 1
ATOM 4155 C C . SER B 1 178 ? -0.312 26.141 20.703 1 93.25 178 SER B C 1
ATOM 4157 O O . SER B 1 178 ? 0.273 25.094 20.422 1 93.25 178 SER B O 1
ATOM 4159 N N . ASP B 1 179 ? 0.271 27.172 21.203 1 95.62 179 ASP B N 1
ATOM 4160 C CA . ASP B 1 179 ? 1.706 27.188 21.453 1 95.62 179 ASP B CA 1
ATOM 4161 C C . ASP B 1 179 ? 2.039 26.375 22.719 1 95.62 179 ASP B C 1
ATOM 4163 O O . ASP B 1 179 ? 3.191 25.984 22.922 1 95.62 179 ASP B O 1
ATOM 4167 N N . ASP B 1 180 ? 1.024 26.141 23.531 1 95.12 180 ASP B N 1
ATOM 4168 C CA . ASP B 1 180 ? 1.264 25.531 24.828 1 95.12 180 ASP B CA 1
ATOM 4169 C C . ASP B 1 180 ? 1.195 24 24.734 1 95.12 180 ASP B C 1
ATOM 4171 O O . ASP B 1 180 ? 1.578 23.297 25.672 1 95.12 180 ASP B O 1
ATOM 4175 N N . GLU B 1 181 ? 0.752 23.531 23.609 1 94.12 181 GLU B N 1
ATOM 4176 C CA . GLU B 1 181 ? 0.656 22.078 23.469 1 94.12 181 GLU B CA 1
ATOM 4177 C C . GLU B 1 181 ? 2.01 21.469 23.125 1 94.12 181 GLU B C 1
ATOM 4179 O O . GLU B 1 181 ? 2.896 22.156 22.625 1 94.1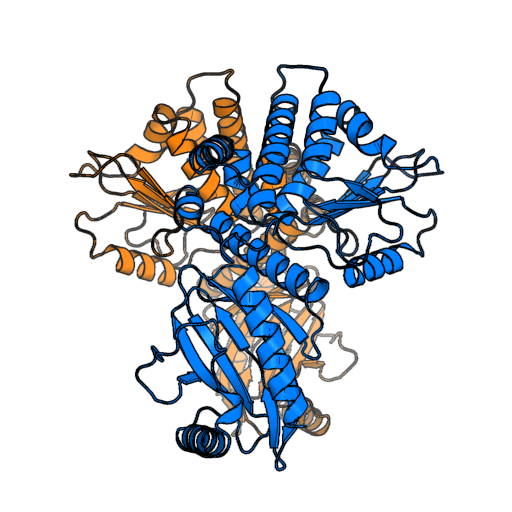2 181 GLU B O 1
ATOM 4184 N N . THR B 1 182 ? 2.109 20.203 23.453 1 95.31 182 THR B N 1
ATOM 4185 C CA . THR B 1 182 ? 3.328 19.5 23.062 1 95.31 182 THR B CA 1
ATOM 4186 C C . THR B 1 182 ? 3.412 19.359 21.547 1 95.31 182 THR B C 1
ATOM 4188 O O . THR B 1 182 ? 2.387 19.328 20.859 1 95.31 182 THR B O 1
ATOM 4191 N N . VAL B 1 183 ? 4.625 19.297 21.047 1 97 183 VAL B N 1
ATOM 4192 C CA . VAL B 1 183 ? 4.832 19.203 19.609 1 97 183 VAL B CA 1
ATOM 4193 C C . VAL B 1 183 ? 4.242 17.891 19.078 1 97 183 VAL B C 1
ATOM 4195 O O . VAL B 1 183 ? 3.514 17.891 18.078 1 97 183 VAL B O 1
ATOM 4198 N N . TRP B 1 184 ? 4.609 16.859 19.797 1 95.94 184 TRP B N 1
ATOM 4199 C CA . TRP B 1 184 ? 4.102 15.562 19.359 1 95.94 184 TRP B CA 1
ATOM 4200 C C . TRP B 1 184 ? 2.85 15.18 20.141 1 95.94 184 TRP B C 1
ATOM 4202 O O . TRP B 1 184 ? 2.641 15.648 21.266 1 95.94 184 TRP B O 1
ATOM 4212 N N . ILE B 1 185 ? 2.096 14.312 19.484 1 92 185 ILE B N 1
ATOM 4213 C CA . ILE B 1 185 ? 0.903 13.789 20.141 1 92 185 ILE B CA 1
ATOM 4214 C C . ILE B 1 185 ? 1.303 12.992 21.391 1 92 185 ILE B C 1
ATOM 4216 O O . ILE B 1 185 ? 2.264 12.219 21.344 1 92 185 ILE B O 1
ATOM 4220 N N . GLU B 1 186 ? 0.544 13.172 22.438 1 88.56 186 GLU B N 1
ATOM 4221 C CA . GLU B 1 186 ? 0.838 12.508 23.703 1 88.56 186 GLU B CA 1
ATOM 4222 C C . GLU B 1 186 ? 0.818 10.984 23.547 1 88.56 186 GLU B C 1
ATOM 4224 O O . GLU B 1 186 ? -0.095 10.438 22.922 1 88.56 186 GLU B O 1
ATOM 4229 N N . PRO B 1 187 ? 1.771 10.367 24.125 1 87.31 187 PRO B N 1
ATOM 4230 C CA . PRO B 1 187 ? 1.849 8.914 24.016 1 87.31 187 PRO B CA 1
ATOM 4231 C C . PRO B 1 187 ? 0.583 8.211 24.516 1 87.31 187 PRO B C 1
ATOM 4233 O O . PRO B 1 187 ? 0.184 7.188 23.953 1 87.31 187 PRO B O 1
ATOM 4236 N N . SER B 1 188 ? -0.031 8.719 25.516 1 84.44 188 SER B N 1
ATOM 4237 C CA . SER B 1 188 ? -1.231 8.094 26.062 1 84.44 188 SER B CA 1
ATOM 4238 C C . SER B 1 188 ? -2.355 8.055 25.031 1 84.44 188 SER B C 1
ATOM 4240 O O . SER B 1 188 ? -3.146 7.113 25 1 84.44 188 SER B O 1
ATOM 4242 N N . VAL B 1 189 ? -2.361 9.078 24.203 1 83.94 189 VAL B N 1
ATOM 4243 C CA . VAL B 1 189 ? -3.355 9.141 23.141 1 83.94 189 VAL B CA 1
ATOM 4244 C C . VAL B 1 189 ? -3.031 8.102 22.078 1 83.94 189 VAL B C 1
ATOM 4246 O O . VAL B 1 189 ? -3.904 7.336 21.656 1 83.94 189 VAL B O 1
ATOM 4249 N N . LEU B 1 190 ? -1.816 7.98 21.688 1 87.62 190 LEU B N 1
ATOM 4250 C CA . LEU B 1 190 ? -1.386 7.051 20.641 1 87.62 190 LEU B CA 1
ATOM 4251 C C . LEU B 1 190 ? -1.562 5.605 21.109 1 87.62 190 LEU B C 1
ATOM 4253 O O . LEU B 1 190 ? -1.942 4.742 20.312 1 87.62 190 LEU B O 1
ATOM 4257 N N . GLU B 1 191 ? -1.346 5.406 22.344 1 86.44 191 GLU B N 1
ATOM 4258 C CA . GLU B 1 191 ? -1.433 4.055 22.875 1 86.44 191 GLU B CA 1
ATOM 4259 C C . GLU B 1 191 ? -2.873 3.551 22.875 1 86.44 191 GLU B C 1
ATOM 4261 O O . GLU B 1 191 ? -3.113 2.342 22.906 1 86.44 191 GLU B O 1
ATOM 4266 N N . ALA B 1 192 ? -3.797 4.461 22.859 1 84.62 192 ALA B N 1
ATOM 4267 C CA . ALA B 1 192 ? -5.207 4.086 22.812 1 84.62 192 ALA B CA 1
ATOM 4268 C C . ALA B 1 192 ? -5.578 3.512 21.453 1 84.62 192 ALA B C 1
ATOM 4270 O O . ALA B 1 192 ? -6.598 2.832 21.312 1 84.62 192 ALA B O 1
ATOM 4271 N N . ILE B 1 193 ? -4.777 3.781 20.484 1 84.62 193 ILE B N 1
ATOM 4272 C CA . ILE B 1 193 ? -5.023 3.309 19.125 1 84.62 193 ILE B CA 1
ATOM 4273 C C . ILE B 1 193 ? -4.359 1.948 18.922 1 84.62 193 ILE B C 1
ATOM 4275 O O . ILE B 1 193 ? -3.131 1.841 18.953 1 84.62 193 ILE B O 1
ATOM 4279 N N . SER B 1 194 ? -5.121 0.929 18.688 1 78.44 194 SER B N 1
ATOM 4280 C CA . SER B 1 194 ? -4.598 -0.43 18.594 1 78.44 194 SER B CA 1
ATOM 4281 C C . SER B 1 194 ? -3.82 -0.644 17.297 1 78.44 194 SER B C 1
ATOM 4283 O O . SER B 1 194 ? -2.824 -1.372 17.281 1 78.44 194 SER B O 1
ATOM 4285 N N . SER B 1 195 ? -4.238 0.034 16.25 1 80.5 195 SER B N 1
ATOM 4286 C CA . SER B 1 195 ? -3.627 -0.16 14.945 1 80.5 195 SER B CA 1
ATOM 4287 C C . SER B 1 195 ? -2.301 0.586 14.836 1 80.5 195 SER B C 1
ATOM 4289 O O . SER B 1 195 ? -2.262 1.812 14.953 1 80.5 195 SER B O 1
ATOM 4291 N N . LYS B 1 196 ? -1.283 -0.152 14.57 1 82.88 196 LYS B N 1
ATOM 4292 C CA . LYS B 1 196 ? 0.032 0.448 14.359 1 82.88 196 LYS B CA 1
ATOM 4293 C C . LYS B 1 196 ? 0.022 1.394 13.164 1 82.88 196 LYS B C 1
ATOM 4295 O O . LYS B 1 196 ? 0.667 2.443 13.195 1 82.88 196 LYS B O 1
ATOM 4300 N N . HIS B 1 197 ? -0.723 1.013 12.148 1 80.56 197 HIS B N 1
ATOM 4301 C CA . HIS B 1 197 ? -0.778 1.811 10.93 1 80.56 197 HIS B CA 1
ATOM 4302 C C . HIS B 1 197 ? -1.476 3.145 11.172 1 80.56 197 HIS B C 1
ATOM 4304 O O . HIS B 1 197 ? -1.046 4.18 10.656 1 80.56 197 HIS B O 1
ATOM 4310 N N . LEU B 1 198 ? -2.477 3.109 11.938 1 82.38 198 LEU B N 1
ATOM 4311 C CA . LEU B 1 198 ? -3.197 4.34 12.242 1 82.38 198 LEU B CA 1
ATOM 4312 C C . LEU B 1 198 ? -2.355 5.258 13.117 1 82.38 198 LEU B C 1
ATOM 4314 O O . LEU B 1 198 ? -2.373 6.48 12.945 1 82.38 198 LEU B O 1
ATOM 4318 N N . ARG B 1 199 ? -1.655 4.695 14.078 1 88.19 199 ARG B N 1
ATOM 4319 C CA . ARG B 1 199 ? -0.76 5.496 14.906 1 88.19 199 ARG B CA 1
ATOM 4320 C C . ARG B 1 199 ? 0.297 6.195 14.055 1 88.19 199 ARG B C 1
ATOM 4322 O O . ARG B 1 199 ? 0.545 7.391 14.219 1 88.19 199 ARG B O 1
ATOM 4329 N N . ALA B 1 200 ? 0.854 5.375 13.188 1 88.69 200 ALA B N 1
ATOM 4330 C CA . ALA B 1 200 ? 1.88 5.93 12.312 1 88.69 200 ALA B CA 1
ATOM 4331 C C . ALA B 1 200 ? 1.309 7.043 11.438 1 88.69 200 ALA B C 1
ATOM 4333 O O . ALA B 1 200 ? 1.949 8.078 11.242 1 88.69 200 ALA B O 1
ATOM 4334 N N . ALA B 1 201 ? 0.151 6.785 10.938 1 85.44 201 ALA B N 1
ATOM 4335 C CA . ALA B 1 201 ? -0.488 7.781 10.086 1 85.44 201 ALA B CA 1
ATOM 4336 C C . ALA B 1 201 ? -0.73 9.086 10.844 1 85.44 201 ALA B C 1
ATOM 4338 O O . ALA B 1 201 ? -0.507 10.172 10.305 1 85.44 201 ALA B O 1
ATOM 4339 N N . LEU B 1 202 ? -1.204 8.992 12.016 1 88 202 LEU B N 1
ATOM 4340 C CA . LEU B 1 202 ? -1.46 10.172 12.836 1 88 202 LEU B CA 1
ATOM 4341 C C . LEU B 1 202 ? -0.162 10.906 13.148 1 88 202 LEU B C 1
ATOM 4343 O O . LEU B 1 202 ? -0.123 12.141 13.125 1 88 202 LEU B O 1
ATOM 4347 N N . GLY B 1 203 ? 0.805 10.148 13.477 1 91.25 203 GLY B N 1
ATOM 4348 C CA . GLY B 1 203 ? 2.109 10.75 13.703 1 91.25 203 GLY B CA 1
ATOM 4349 C C . GLY B 1 203 ? 2.641 11.492 12.492 1 91.25 203 GLY B C 1
ATOM 4350 O O . GLY B 1 203 ? 3.182 12.594 12.625 1 91.25 203 GLY B O 1
ATOM 4351 N N . LYS B 1 204 ? 2.504 10.867 11.406 1 90.56 204 LYS B N 1
ATOM 4352 C CA . LYS B 1 204 ? 2.916 11.516 10.156 1 90.56 204 LYS B CA 1
ATOM 4353 C C . LYS B 1 204 ? 2.143 12.805 9.93 1 90.56 204 LYS B C 1
ATOM 4355 O O . LYS B 1 204 ? 2.727 13.828 9.547 1 90.56 204 LYS B O 1
ATOM 4360 N N . ALA B 1 205 ? 0.892 12.672 10.133 1 88.19 205 ALA B N 1
ATOM 4361 C CA . ALA B 1 205 ? 0.058 13.859 9.969 1 88.19 205 ALA B CA 1
ATOM 4362 C C . ALA B 1 205 ? 0.496 14.969 10.914 1 88.19 205 ALA B C 1
ATOM 4364 O O . ALA B 1 205 ? 0.61 16.125 10.508 1 88.19 205 ALA B O 1
ATOM 4365 N N . ARG B 1 206 ? 0.698 14.625 12.109 1 93.12 206 ARG B N 1
ATOM 4366 C CA . ARG B 1 206 ? 1.129 15.609 13.102 1 93.12 206 ARG B CA 1
ATOM 4367 C C . ARG B 1 206 ? 2.426 16.281 12.672 1 93.12 206 ARG B C 1
ATOM 4369 O O . ARG B 1 206 ? 2.555 17.5 12.758 1 93.12 206 ARG B O 1
ATOM 4376 N N . ALA B 1 207 ? 3.328 15.508 12.203 1 95.62 207 ALA B N 1
ATOM 4377 C CA . ALA B 1 207 ? 4.594 16.078 11.742 1 95.62 207 ALA B CA 1
ATOM 4378 C C . ALA B 1 207 ? 4.367 17.094 10.625 1 95.62 207 ALA B C 1
ATOM 4380 O O . ALA B 1 207 ? 4.965 18.172 10.633 1 95.62 207 ALA B O 1
ATOM 4381 N N . GLN B 1 208 ? 3.539 16.766 9.789 1 91.62 208 GLN B N 1
ATOM 4382 C CA . GLN B 1 208 ? 3.248 17.656 8.672 1 91.62 208 GLN B CA 1
ATOM 4383 C C . GLN B 1 208 ? 2.584 18.938 9.148 1 91.62 208 GLN B C 1
ATOM 4385 O O . GLN B 1 208 ? 2.912 20.031 8.672 1 91.62 208 GLN B O 1
ATOM 4390 N N . TYR B 1 209 ? 1.705 18.812 10.047 1 90.19 209 TYR B N 1
ATOM 4391 C CA . TYR B 1 209 ? 1.028 19.984 10.562 1 90.19 209 TYR B CA 1
ATOM 4392 C C . TYR B 1 209 ? 1.989 20.859 11.359 1 90.19 209 TYR B C 1
ATOM 4394 O O . TYR B 1 209 ? 1.896 22.094 11.32 1 90.19 209 TYR B O 1
ATOM 4402 N N . VAL B 1 210 ? 2.797 20.234 12.055 1 95.19 210 VAL B N 1
ATOM 4403 C CA . VAL B 1 210 ? 3.801 21 12.797 1 95.19 210 VAL B CA 1
ATOM 4404 C C . VAL B 1 210 ? 4.699 21.75 11.82 1 95.19 210 VAL B C 1
ATOM 4406 O O . VAL B 1 210 ? 4.957 22.953 12 1 95.19 210 VAL B O 1
ATOM 4409 N N . ALA B 1 211 ? 5.164 21.078 10.82 1 95.06 211 ALA B N 1
ATOM 4410 C CA . ALA B 1 211 ? 5.992 21.719 9.805 1 95.06 211 ALA B CA 1
ATOM 4411 C C . ALA B 1 211 ? 5.262 22.891 9.164 1 95.06 211 ALA B C 1
ATOM 4413 O O . ALA B 1 211 ? 5.832 23.984 9 1 95.06 211 ALA B O 1
ATOM 4414 N N . ALA B 1 212 ? 4.039 22.672 8.852 1 88.88 212 ALA B N 1
ATOM 4415 C CA . ALA B 1 212 ? 3.232 23.734 8.25 1 88.88 212 ALA B CA 1
ATOM 4416 C C . ALA B 1 212 ? 3.076 24.922 9.203 1 88.88 212 ALA B C 1
ATOM 4418 O O . ALA B 1 212 ? 3.174 26.078 8.781 1 88.88 212 ALA B O 1
ATOM 4419 N N . ALA B 1 213 ? 2.816 24.625 10.391 1 91.69 213 ALA B N 1
ATOM 4420 C CA . ALA B 1 213 ? 2.639 25.672 11.391 1 91.69 213 ALA B CA 1
ATOM 4421 C C . ALA B 1 213 ? 3.926 26.469 11.586 1 91.69 213 ALA B C 1
ATOM 4423 O O . ALA B 1 213 ? 3.893 27.703 11.703 1 91.69 213 ALA B O 1
ATOM 4424 N N . ILE B 1 214 ? 5.008 25.797 11.617 1 95.88 214 ILE B N 1
ATOM 4425 C CA . ILE B 1 214 ? 6.297 26.469 11.742 1 95.88 214 ILE B CA 1
ATOM 4426 C C . ILE B 1 214 ? 6.52 27.391 10.539 1 95.88 214 ILE B C 1
ATOM 4428 O O . ILE B 1 214 ? 6.902 28.547 10.703 1 95.88 214 ILE B O 1
ATOM 4432 N N . SER B 1 215 ? 6.281 26.906 9.414 1 92.31 215 SER B N 1
ATOM 4433 C CA . SER B 1 215 ? 6.461 27.688 8.188 1 92.31 215 SER B CA 1
ATOM 4434 C C . SER B 1 215 ? 5.59 28.938 8.195 1 92.31 215 SER B C 1
ATOM 4436 O O . SER B 1 215 ? 5.988 29.984 7.672 1 92.31 215 SER B O 1
ATOM 4438 N N . GLU B 1 216 ? 4.496 28.844 8.75 1 89 216 GLU B N 1
ATOM 4439 C CA . GLU B 1 216 ? 3.525 29.938 8.75 1 89 216 GLU B CA 1
ATOM 4440 C C . GLU B 1 216 ? 3.834 30.953 9.844 1 89 216 GLU B C 1
ATOM 4442 O O . GLU B 1 216 ? 3.664 32.156 9.641 1 89 216 GLU B O 1
ATOM 4447 N N . ARG B 1 217 ? 4.305 30.469 10.945 1 92.94 217 ARG B N 1
ATOM 4448 C CA . ARG B 1 217 ? 4.312 31.312 12.141 1 92.94 217 ARG B CA 1
ATOM 4449 C C . ARG B 1 217 ? 5.719 31.828 12.438 1 92.94 217 ARG B C 1
ATOM 4451 O O . ARG B 1 217 ? 5.895 32.719 13.266 1 92.94 217 ARG B O 1
ATOM 4458 N N . VAL B 1 218 ? 6.648 31.203 11.852 1 95.31 218 VAL B N 1
ATOM 4459 C CA . VAL B 1 218 ? 8.031 31.609 12.07 1 95.31 218 VAL B CA 1
ATOM 4460 C C . VAL B 1 218 ? 8.672 32 10.75 1 95.31 218 VAL B C 1
ATOM 4462 O O . VAL B 1 218 ? 8.578 31.266 9.758 1 95.31 218 VAL B O 1
ATOM 4465 N N . GLN B 1 219 ? 9.266 33.156 10.695 1 94.12 219 GLN B N 1
ATOM 4466 C CA . GLN B 1 219 ? 10.008 33.562 9.508 1 94.12 219 GLN B CA 1
ATOM 4467 C C . GLN B 1 219 ? 11.383 32.906 9.469 1 94.12 219 GLN B C 1
ATOM 4469 O O . GLN B 1 219 ? 12.258 33.219 10.273 1 94.12 219 GLN B O 1
ATOM 4474 N N . LEU B 1 220 ? 11.508 32 8.555 1 95.81 220 LEU B N 1
ATOM 4475 C CA . LEU B 1 220 ? 12.75 31.234 8.469 1 95.81 220 LEU B CA 1
ATOM 4476 C C . LEU B 1 220 ? 13.344 31.328 7.062 1 95.81 220 LEU B C 1
ATOM 4478 O O . LEU B 1 220 ? 12.602 31.453 6.082 1 95.81 220 LEU B O 1
ATOM 4482 N N . HIS B 1 221 ? 14.617 31.281 6.988 1 94.88 221 HIS B N 1
ATOM 4483 C CA . HIS B 1 221 ? 15.32 31.219 5.711 1 94.88 221 HIS B CA 1
ATOM 4484 C C . HIS B 1 221 ? 15.5 29.766 5.25 1 94.88 221 HIS B C 1
ATOM 4486 O O . HIS B 1 221 ? 15.562 29.5 4.047 1 94.88 221 HIS B O 1
ATOM 4492 N N . GLY B 1 222 ? 15.539 28.922 6.148 1 95 222 GLY B N 1
ATOM 4493 C CA . GLY B 1 222 ? 15.727 27.516 5.828 1 95 222 GLY B CA 1
ATOM 4494 C C . GLY B 1 222 ? 14.461 26.844 5.332 1 95 222 GLY B C 1
ATOM 4495 O O . GLY B 1 222 ? 13.359 27.391 5.477 1 95 222 GLY B O 1
ATOM 4496 N N . HIS B 1 223 ? 14.664 25.703 4.742 1 96.25 223 HIS B N 1
ATOM 4497 C CA . HIS B 1 223 ? 13.547 24.906 4.246 1 96.25 223 HIS B CA 1
ATOM 4498 C C . HIS B 1 223 ? 12.969 24.031 5.348 1 96.25 223 HIS B C 1
ATOM 4500 O O . HIS B 1 223 ? 13.695 23.25 5.98 1 96.25 223 HIS B O 1
ATOM 4506 N N . VAL B 1 224 ? 11.672 24.172 5.52 1 96.38 224 VAL B N 1
ATOM 4507 C CA . VAL B 1 224 ? 10.977 23.375 6.527 1 96.38 224 VAL B CA 1
ATOM 4508 C C . VAL B 1 224 ? 10.445 22.094 5.902 1 96.38 224 VAL B C 1
ATOM 4510 O O . VAL B 1 224 ? 9.867 22.125 4.812 1 96.38 224 VAL B O 1
ATOM 4513 N N . SER B 1 225 ? 10.648 20.969 6.57 1 96 225 SER B N 1
ATOM 4514 C CA . SER B 1 225 ? 10.102 19.703 6.066 1 96 225 SER B CA 1
ATOM 4515 C C . SER B 1 225 ? 9.75 18.766 7.207 1 96 225 SER B C 1
ATOM 4517 O O . SER B 1 225 ? 10.172 18.969 8.352 1 96 225 SER B O 1
ATOM 4519 N N . ALA B 1 226 ? 8.898 17.797 6.914 1 95.88 226 ALA B N 1
ATOM 4520 C CA . ALA B 1 226 ? 8.484 16.766 7.852 1 95.88 226 ALA B CA 1
ATOM 4521 C C . ALA B 1 226 ? 8.734 15.367 7.273 1 95.88 226 ALA B C 1
ATOM 4523 O O . ALA B 1 226 ? 8.781 15.195 6.051 1 95.88 226 ALA B O 1
ATOM 4524 N N . ALA B 1 227 ? 8.945 14.469 8.133 1 95.06 227 ALA B N 1
ATOM 4525 C CA . ALA B 1 227 ? 9.133 13.07 7.734 1 95.06 227 ALA B CA 1
ATOM 4526 C C . ALA B 1 227 ? 8.703 12.125 8.852 1 95.06 227 ALA B C 1
ATOM 4528 O O . ALA B 1 227 ? 8.18 12.555 9.875 1 95.06 227 ALA B O 1
ATOM 4529 N N . PHE B 1 228 ? 8.688 10.906 8.547 1 93.62 228 PHE B N 1
ATOM 4530 C CA . PHE B 1 228 ? 8.414 9.82 9.484 1 93.62 228 PHE B CA 1
ATOM 4531 C C . PHE B 1 228 ? 9.359 8.656 9.25 1 93.62 228 PHE B C 1
ATOM 4533 O O . PHE B 1 228 ? 9.297 7.996 8.211 1 93.62 228 PHE B O 1
ATOM 4540 N N . THR B 1 229 ? 10.234 8.422 10.086 1 91.94 229 THR B N 1
ATOM 4541 C CA . THR B 1 229 ? 11.234 7.371 9.93 1 91.94 229 THR B CA 1
ATOM 4542 C C . THR B 1 229 ? 11.492 6.668 11.266 1 91.94 229 THR B C 1
ATOM 4544 O O . THR B 1 229 ? 11.336 7.27 12.328 1 91.94 229 THR B O 1
ATOM 4547 N N . ARG B 1 230 ? 11.727 5.352 11.227 1 88.88 230 ARG B N 1
ATOM 4548 C CA . ARG B 1 230 ? 12 4.527 12.398 1 88.88 230 ARG B CA 1
ATOM 4549 C C . ARG B 1 230 ? 10.867 4.609 13.414 1 88.88 230 ARG B C 1
ATOM 4551 O O . ARG B 1 230 ? 11.109 4.746 14.609 1 88.88 230 ARG B O 1
ATOM 4558 N N . GLY B 1 231 ? 9.711 4.781 12.938 1 88.94 231 GLY B N 1
ATOM 4559 C CA . GLY B 1 231 ? 8.516 4.766 13.766 1 88.94 231 GLY B CA 1
ATOM 4560 C C . GLY B 1 231 ? 8.281 6.07 14.5 1 88.94 231 GLY B C 1
ATOM 4561 O O . GLY B 1 231 ? 7.473 6.133 15.43 1 88.94 231 GLY B O 1
ATOM 4562 N N . GLN B 1 232 ? 9.039 7.09 14.062 1 94.25 232 GLN B N 1
ATOM 4563 C CA . GLN B 1 232 ? 8.914 8.359 14.758 1 94.25 232 GLN B CA 1
ATOM 4564 C C . GLN B 1 232 ? 8.695 9.508 13.781 1 94.25 232 GLN B C 1
ATOM 4566 O O . GLN B 1 232 ? 9.273 9.523 12.688 1 94.25 232 GLN B O 1
ATOM 4571 N N . PRO B 1 233 ? 7.824 10.453 14.25 1 95.5 233 PRO B N 1
ATOM 4572 C CA . PRO B 1 233 ? 7.703 11.656 13.43 1 95.5 233 PRO B CA 1
ATOM 4573 C C . PRO B 1 233 ? 8.914 12.578 13.555 1 95.5 233 PRO B C 1
ATOM 4575 O O . PRO B 1 233 ? 9.633 12.531 14.555 1 95.5 233 PRO B O 1
ATOM 4578 N N . LEU B 1 234 ? 9.148 13.359 12.57 1 97.62 234 LEU B N 1
ATOM 4579 C CA . LEU B 1 234 ? 10.281 14.281 12.578 1 97.62 234 LEU B CA 1
ATOM 4580 C C . LEU B 1 234 ? 9.938 15.562 11.828 1 97.62 234 LEU B C 1
ATOM 4582 O O . LEU B 1 234 ? 9.164 15.539 10.867 1 97.62 234 LEU B O 1
ATOM 4586 N N . VAL B 1 235 ? 10.391 16.641 12.297 1 98.19 235 VAL B N 1
ATOM 4587 C CA . VAL B 1 235 ? 10.359 17.938 11.633 1 98.19 235 VAL B CA 1
ATOM 4588 C C . VAL B 1 235 ? 11.766 18.547 11.609 1 98.19 235 VAL B C 1
ATOM 4590 O O . VAL B 1 235 ? 12.531 18.375 12.562 1 98.19 235 VAL B O 1
ATOM 4593 N N . GLN B 1 236 ? 12.062 19.188 10.484 1 98.62 236 GLN B N 1
ATOM 4594 C CA . GLN B 1 236 ? 13.414 19.734 10.391 1 98.62 236 GLN B CA 1
ATOM 4595 C C . GLN B 1 236 ? 13.43 21.016 9.547 1 98.62 236 GLN B C 1
ATOM 4597 O O . GLN B 1 236 ? 12.508 21.25 8.766 1 98.62 236 GLN B O 1
ATOM 4602 N N . VAL B 1 237 ? 14.406 21.797 9.75 1 98.5 237 VAL B N 1
ATOM 4603 C CA . VAL B 1 237 ? 14.703 23 8.969 1 98.5 237 VAL B CA 1
ATOM 4604 C C . VAL B 1 237 ? 16.203 23.062 8.656 1 98.5 237 VAL B C 1
ATOM 4606 O O . VAL B 1 237 ? 17.031 23.031 9.562 1 98.5 237 VAL B O 1
ATOM 4609 N N . PHE B 1 238 ? 16.453 23.125 7.398 1 98.06 238 PHE B N 1
ATOM 4610 C CA . PHE B 1 238 ? 17.844 23.234 6.988 1 98.06 238 PHE B CA 1
ATOM 4611 C C . PHE B 1 238 ? 18.016 24.375 5.988 1 98.06 238 PHE B C 1
ATOM 4613 O O . PHE B 1 238 ? 17.172 24.578 5.109 1 98.06 238 PHE B O 1
ATOM 4620 N N . ASP B 1 239 ? 19.078 25.062 6.141 1 96.5 239 ASP B N 1
ATOM 4621 C CA . ASP B 1 239 ? 19.5 26.141 5.238 1 96.5 239 ASP B CA 1
ATOM 4622 C C . ASP B 1 239 ? 20.781 25.781 4.508 1 96.5 239 ASP B C 1
ATOM 4624 O O . ASP B 1 239 ? 21.734 25.281 5.121 1 96.5 239 ASP B O 1
ATOM 4628 N N . VAL B 1 240 ? 20.797 26.047 3.223 1 95.44 240 VAL B N 1
ATOM 4629 C CA . VAL B 1 240 ? 22.031 25.859 2.463 1 95.44 240 VAL B CA 1
ATOM 4630 C C . VAL B 1 240 ? 22.906 27.094 2.588 1 95.44 240 VAL B C 1
ATOM 4632 O O . VAL B 1 240 ? 22.453 28.219 2.338 1 95.44 240 VAL B O 1
ATOM 4635 N N . MET B 1 241 ? 24.156 26.891 2.975 1 93.38 241 MET B N 1
ATOM 4636 C CA . MET B 1 241 ? 25.016 28.047 3.146 1 93.38 241 MET B CA 1
ATOM 4637 C C . MET B 1 241 ? 26.469 27.688 2.85 1 93.38 241 MET B C 1
ATOM 4639 O O . MET B 1 241 ? 26.828 26.516 2.795 1 93.38 241 MET B O 1
ATOM 4643 N N . LYS B 1 242 ? 27.188 28.734 2.506 1 90.88 242 LYS B N 1
ATOM 4644 C CA . LYS B 1 242 ? 28.641 28.641 2.365 1 90.88 242 LYS B CA 1
ATOM 4645 C C . LYS B 1 242 ? 29.344 29.375 3.498 1 90.88 242 LYS B C 1
ATOM 4647 O O . LYS B 1 242 ? 29.047 30.547 3.768 1 90.88 242 LYS B O 1
ATOM 4652 N N . THR B 1 243 ? 30.156 28.641 4.199 1 85 243 THR B N 1
ATOM 4653 C CA . THR B 1 243 ? 30.922 29.234 5.281 1 85 243 THR B CA 1
ATOM 4654 C C . THR B 1 243 ? 32.344 28.672 5.32 1 85 243 THR B C 1
ATOM 4656 O O . THR B 1 243 ? 32.531 27.453 5.223 1 85 243 THR B O 1
ATOM 4659 N N . ASP B 1 244 ? 33.312 29.562 5.34 1 84.94 244 ASP B N 1
ATOM 4660 C CA . ASP B 1 244 ? 34.719 29.172 5.398 1 84.94 244 ASP B CA 1
ATOM 4661 C C . ASP B 1 244 ? 35.094 28.203 4.281 1 84.94 244 ASP B C 1
ATOM 4663 O O . ASP B 1 244 ? 35.75 27.188 4.52 1 84.94 244 ASP B O 1
ATOM 4667 N N . GLY B 1 245 ? 34.5 28.375 3.168 1 82.31 245 GLY B N 1
ATOM 4668 C CA . GLY B 1 245 ? 34.781 27.594 1.985 1 82.31 245 GLY B CA 1
ATOM 4669 C C . GLY B 1 245 ? 34.062 26.266 1.944 1 82.31 245 GLY B C 1
ATOM 4670 O O . GLY B 1 245 ? 34.25 25.469 1.017 1 82.31 245 GLY B O 1
ATOM 4671 N N . LEU B 1 246 ? 33.25 26.078 2.975 1 88.44 246 LEU B N 1
ATOM 4672 C CA . LEU B 1 246 ? 32.5 24.828 3.055 1 88.44 246 LEU B CA 1
ATOM 4673 C C . LEU B 1 246 ? 31.062 25.031 2.578 1 88.44 246 LEU B C 1
ATOM 4675 O O . LEU B 1 246 ? 30.406 26.016 2.945 1 88.44 246 LEU B O 1
ATOM 4679 N N . LYS B 1 247 ? 30.641 24.188 1.638 1 92.44 247 LYS B N 1
ATOM 4680 C CA . LYS B 1 247 ? 29.219 24.141 1.303 1 92.44 247 LYS B CA 1
ATOM 4681 C C . LYS B 1 247 ? 28.484 23.156 2.199 1 92.44 247 LYS B C 1
ATOM 4683 O O . LYS B 1 247 ? 28.766 21.953 2.188 1 92.44 247 LYS B O 1
ATOM 4688 N N . ILE B 1 248 ? 27.562 23.703 2.99 1 96.12 248 ILE B N 1
ATOM 4689 C CA . ILE B 1 248 ? 26.906 22.844 3.971 1 96.12 248 ILE B CA 1
ATOM 4690 C C . ILE B 1 248 ? 25.406 23.125 3.98 1 96.12 248 ILE B C 1
ATOM 4692 O O . ILE B 1 248 ? 24.953 24.125 3.418 1 96.12 248 ILE B O 1
ATOM 4696 N N . ARG B 1 249 ? 24.609 22.281 4.504 1 97.44 249 ARG B N 1
ATOM 4697 C CA . ARG B 1 249 ? 23.266 22.516 5.02 1 97.44 249 ARG B CA 1
ATOM 4698 C C . ARG B 1 249 ? 23.25 22.5 6.547 1 97.44 249 ARG B C 1
ATOM 4700 O O . ARG B 1 249 ? 23.609 21.5 7.164 1 97.44 249 ARG B O 1
ATOM 4707 N N . ALA B 1 250 ? 22.891 23.594 7.102 1 97.62 250 ALA B N 1
ATOM 4708 C CA . ALA B 1 250 ? 22.906 23.688 8.562 1 97.62 250 ALA B CA 1
ATOM 4709 C C . ALA B 1 250 ? 21.5 24 9.094 1 97.62 250 ALA B C 1
ATOM 4711 O O . ALA B 1 250 ? 20.75 24.766 8.477 1 97.62 250 ALA B O 1
ATOM 4712 N N . GLY B 1 251 ? 21.109 23.375 10.164 1 98.12 251 GLY B N 1
ATOM 4713 C CA . GLY B 1 251 ? 19.812 23.625 10.766 1 98.12 251 GLY B CA 1
ATOM 4714 C C . GLY B 1 251 ? 19.531 22.75 11.969 1 98.12 251 GLY B C 1
ATOM 4715 O O . GLY B 1 251 ? 20.375 22.625 12.867 1 98.12 251 GLY B O 1
ATOM 4716 N N . TRP B 1 252 ? 18.375 22.266 12.055 1 98.56 252 TRP B N 1
ATOM 4717 C CA . TRP B 1 252 ? 17.984 21.438 13.195 1 98.56 252 TRP B CA 1
ATOM 4718 C C . TRP B 1 252 ? 16.938 20.406 12.773 1 98.56 252 TRP B C 1
ATOM 4720 O O . TRP B 1 252 ? 16.328 20.516 11.711 1 98.56 252 TRP B O 1
ATOM 4730 N N . GLN B 1 253 ? 16.797 19.406 13.594 1 98.44 253 GLN B N 1
ATOM 4731 C CA . GLN B 1 253 ? 15.844 18.312 13.43 1 98.44 253 GLN B CA 1
ATOM 4732 C C . GLN B 1 253 ? 15.258 17.875 14.773 1 98.44 253 GLN B C 1
ATOM 4734 O O . GLN B 1 253 ? 15.992 17.734 15.758 1 98.44 253 GLN B O 1
ATOM 4739 N N . LEU B 1 254 ? 14.023 17.844 14.82 1 98.56 254 LEU B N 1
ATOM 4740 C CA . LEU B 1 254 ? 13.352 17.25 15.969 1 98.56 254 LEU B CA 1
ATOM 4741 C C . LEU B 1 254 ? 12.75 15.898 15.602 1 98.56 254 LEU B C 1
ATOM 4743 O O . LEU B 1 254 ? 11.82 15.828 14.797 1 98.56 254 LEU B O 1
ATOM 4747 N N . GLN B 1 255 ? 13.227 14.875 16.156 1 97.25 255 GLN B N 1
ATOM 4748 C CA . GLN B 1 255 ? 12.688 13.523 15.977 1 97.25 255 GLN B CA 1
ATOM 4749 C C . GLN B 1 255 ? 12.398 12.859 17.328 1 97.25 255 GLN B C 1
ATOM 4751 O O . GLN B 1 255 ? 13.312 12.648 18.125 1 97.25 255 GLN B O 1
ATOM 4756 N N . GLY B 1 256 ? 11.172 12.547 17.531 1 94.69 256 GLY B N 1
ATOM 4757 C CA . GLY B 1 256 ? 10.82 12.094 18.859 1 94.69 256 GLY B CA 1
ATOM 4758 C C . GLY B 1 256 ? 11.211 13.078 19.953 1 94.69 256 GLY B C 1
ATOM 4759 O O . GLY B 1 256 ? 10.852 14.25 19.891 1 94.69 256 GLY B O 1
ATOM 4760 N N . SER B 1 257 ? 12.023 12.547 20.906 1 95.06 257 SER B N 1
ATOM 4761 C CA . SER B 1 257 ? 12.43 13.414 22 1 95.06 257 SER B CA 1
ATOM 4762 C C . SER B 1 257 ? 13.82 14 21.766 1 95.06 257 SER B C 1
ATOM 4764 O O . SER B 1 257 ? 14.367 14.688 22.625 1 95.06 257 SER B O 1
ATOM 4766 N N . GLN B 1 258 ? 14.312 13.82 20.594 1 96.62 258 GLN B N 1
ATOM 4767 C CA . GLN B 1 258 ? 15.648 14.305 20.281 1 96.62 258 GLN B CA 1
ATOM 4768 C C . GLN B 1 258 ? 15.594 15.602 19.469 1 96.62 258 GLN B C 1
ATOM 4770 O O . GLN B 1 258 ? 15.094 15.609 18.344 1 96.62 258 GLN B O 1
ATOM 4775 N N . PHE B 1 259 ? 16.062 16.594 20.078 1 98.44 259 PHE B N 1
ATOM 4776 C CA . PHE B 1 259 ? 16.312 17.812 19.328 1 98.44 259 PHE B CA 1
ATOM 4777 C C . PHE B 1 259 ? 17.766 17.891 18.875 1 98.44 259 PHE B C 1
ATOM 4779 O O . PHE B 1 259 ? 18.688 17.969 19.703 1 98.44 259 PHE B O 1
ATOM 4786 N N . ARG B 1 260 ? 17.953 17.969 17.562 1 98.31 260 ARG B N 1
ATOM 4787 C CA . ARG B 1 260 ? 19.297 17.875 17 1 98.31 260 ARG B CA 1
ATOM 4788 C C . ARG B 1 260 ? 19.703 19.188 16.328 1 98.31 260 ARG B C 1
ATOM 4790 O O . ARG B 1 260 ? 18.938 19.75 15.555 1 98.31 260 ARG B O 1
ATOM 4797 N N . ARG B 1 261 ? 20.828 19.703 16.688 1 98.31 261 ARG B N 1
ATOM 4798 C CA . ARG B 1 261 ? 21.547 20.625 15.812 1 98.31 261 ARG B CA 1
ATOM 4799 C C . ARG B 1 261 ? 22.438 19.859 14.828 1 98.31 261 ARG B C 1
ATOM 4801 O O . ARG B 1 261 ? 23.297 19.078 15.242 1 98.31 261 ARG B O 1
ATOM 4808 N N . ALA B 1 262 ? 22.141 20.109 13.555 1 98.25 262 ALA B N 1
ATOM 4809 C CA . ALA B 1 262 ? 22.75 19.188 12.594 1 98.25 262 ALA B CA 1
ATOM 4810 C C . ALA B 1 262 ? 23.312 19.938 11.391 1 98.25 262 ALA B C 1
ATOM 4812 O O . ALA B 1 262 ? 22.859 21.031 11.07 1 98.25 262 ALA B O 1
ATOM 4813 N N . VAL B 1 263 ? 24.328 19.328 10.797 1 97.5 263 VAL B N 1
ATOM 4814 C CA . VAL B 1 263 ? 24.984 19.828 9.586 1 97.5 263 VAL B CA 1
ATOM 4815 C C . VAL B 1 263 ? 25.141 18.688 8.578 1 97.5 263 VAL B C 1
ATOM 4817 O O . VAL B 1 263 ? 25.484 17.562 8.953 1 97.5 263 VAL B O 1
ATOM 4820 N N . VAL B 1 264 ? 24.734 18.984 7.383 1 97.5 264 VAL B N 1
ATOM 4821 C CA . VAL B 1 264 ? 25.031 18.094 6.258 1 97.5 264 VAL B CA 1
ATOM 4822 C C . VAL B 1 264 ? 26.172 18.656 5.43 1 97.5 264 VAL B C 1
ATOM 4824 O O . VAL B 1 264 ? 26.031 19.719 4.805 1 97.5 264 VAL B O 1
ATOM 4827 N N . TYR B 1 265 ? 27.297 18.031 5.449 1 95.5 265 TYR B N 1
ATOM 4828 C CA . TYR B 1 265 ? 28.453 18.469 4.68 1 95.5 265 TYR B CA 1
ATOM 4829 C C . TYR B 1 265 ? 28.344 18.031 3.227 1 95.5 265 TYR B C 1
ATOM 4831 O O . TYR B 1 265 ? 28.375 16.828 2.932 1 95.5 265 TYR B O 1
ATOM 4839 N N . LEU B 1 266 ? 28.297 19.156 2.496 1 91.88 266 LEU B N 1
ATOM 4840 C CA . LEU B 1 266 ? 28.094 18.906 1.074 1 91.88 266 LEU B CA 1
ATOM 4841 C C . LEU B 1 266 ? 29.422 18.828 0.34 1 91.88 266 LEU B C 1
ATOM 4843 O O . LEU B 1 266 ? 30.359 19.562 0.666 1 91.88 266 LEU B O 1
ATOM 4847 N N . GLY B 1 267 ? 29.875 17.781 -0.372 1 86.31 267 GLY B N 1
ATOM 4848 C CA . GLY B 1 267 ? 31.094 17.625 -1.132 1 86.31 267 GLY B CA 1
ATOM 4849 C C . GLY B 1 267 ? 31.641 16.203 -1.102 1 86.31 267 GLY B C 1
ATOM 4850 O O . GLY B 1 267 ? 31.5 15.5 -0.093 1 86.31 267 GLY B O 1
ATOM 4851 N N . SER B 1 268 ? 32.188 16 -2.125 1 80.56 268 SER B N 1
ATOM 4852 C CA . SER B 1 268 ? 32.688 14.641 -2.295 1 80.56 268 SER B CA 1
ATOM 4853 C C . SER B 1 268 ? 33.781 14.312 -1.29 1 80.56 268 SER B C 1
ATOM 4855 O O . SER B 1 268 ? 33.938 13.156 -0.898 1 80.56 268 SER B O 1
ATOM 4857 N N . ARG B 1 269 ? 34.5 15.258 -0.818 1 84.81 269 ARG B N 1
ATOM 4858 C CA . ARG B 1 269 ? 35.594 15.016 0.115 1 84.81 269 ARG B CA 1
ATOM 4859 C C . ARG B 1 269 ? 35.062 14.688 1.507 1 84.81 269 ARG B C 1
ATOM 4861 O O . ARG B 1 269 ? 35.75 14.039 2.299 1 84.81 269 ARG B O 1
ATOM 4868 N N . MET B 1 270 ? 33.938 15.156 1.826 1 89.81 270 MET B N 1
ATOM 4869 C CA . MET B 1 270 ? 33.406 15.016 3.172 1 89.81 270 MET B CA 1
ATOM 4870 C C . MET B 1 270 ? 32.406 13.859 3.238 1 89.81 270 MET B C 1
ATOM 4872 O O . MET B 1 270 ? 32.219 13.258 4.297 1 89.81 270 MET B O 1
ATOM 4876 N N . SER B 1 271 ? 31.766 13.617 2.078 1 90.94 271 SER B N 1
ATOM 4877 C CA . SER B 1 271 ? 30.688 12.633 2.047 1 90.94 271 SER B CA 1
ATOM 4878 C C . SER B 1 271 ? 31.234 11.219 1.876 1 90.94 271 SER B C 1
ATOM 4880 O O . SER B 1 271 ? 32.188 11 1.107 1 90.94 271 SER B O 1
ATOM 4882 N N . GLY B 1 272 ? 30.703 10.281 2.639 1 89.94 272 GLY B N 1
ATOM 4883 C CA . GLY B 1 272 ? 31.109 8.883 2.561 1 89.94 272 GLY B CA 1
ATOM 4884 C C . GLY B 1 272 ? 30.953 8.141 3.875 1 89.94 272 GLY B C 1
ATOM 4885 O O . GLY B 1 272 ? 30.875 8.766 4.938 1 89.94 272 GLY B O 1
ATOM 4886 N N . GLY B 1 273 ? 31.031 6.859 3.84 1 90.44 273 GLY B N 1
ATOM 4887 C CA . GLY B 1 273 ? 30.781 6.043 5.016 1 90.44 273 GLY B CA 1
ATOM 4888 C C . GLY B 1 273 ? 32.031 5.605 5.727 1 90.44 273 GLY B C 1
ATOM 4889 O O . GLY B 1 273 ? 31.984 4.961 6.777 1 90.44 273 GLY B O 1
ATOM 4890 N N . SER B 1 274 ? 33.156 6.035 5.227 1 92.06 274 SER B N 1
ATOM 4891 C CA . SER B 1 274 ? 34.406 5.586 5.816 1 92.06 274 SER B CA 1
ATOM 4892 C C . SER B 1 274 ? 34.719 6.324 7.117 1 92.06 274 SER B C 1
ATOM 4894 O O . SER B 1 274 ? 34.219 7.43 7.336 1 92.06 274 SER B O 1
ATOM 4896 N N . ASN B 1 275 ? 35.625 5.699 7.949 1 93.12 275 ASN B N 1
ATOM 4897 C CA . ASN B 1 275 ? 36.031 6.324 9.203 1 93.12 275 ASN B CA 1
ATOM 4898 C C . ASN B 1 275 ? 36.781 7.613 8.969 1 93.12 275 ASN B C 1
ATOM 4900 O O . ASN B 1 275 ? 36.656 8.57 9.734 1 93.12 275 ASN B O 1
ATOM 4904 N N . ARG B 1 276 ? 37.562 7.586 7.949 1 93.12 276 ARG B N 1
ATOM 4905 C CA . ARG B 1 276 ? 38.344 8.773 7.617 1 93.12 276 ARG B CA 1
ATOM 4906 C C . ARG B 1 276 ? 37.438 9.961 7.332 1 93.12 276 ARG B C 1
ATOM 4908 O O . ARG B 1 276 ? 37.656 11.07 7.816 1 93.12 276 ARG B O 1
ATOM 4915 N N . ARG B 1 277 ? 36.469 9.766 6.578 1 93.75 277 ARG B N 1
ATOM 4916 C CA . ARG B 1 277 ? 35.531 10.828 6.242 1 93.75 277 ARG B CA 1
ATOM 4917 C C . ARG B 1 277 ? 34.75 11.273 7.473 1 93.75 277 ARG B C 1
ATOM 4919 O O . ARG B 1 277 ? 34.469 12.461 7.641 1 93.75 277 ARG B O 1
ATOM 4926 N N . ARG B 1 278 ? 34.406 10.344 8.297 1 94.88 278 ARG B N 1
ATOM 4927 C CA . ARG B 1 278 ? 33.719 10.656 9.547 1 94.88 278 ARG B CA 1
ATOM 4928 C C . ARG B 1 278 ? 34.594 11.562 10.43 1 94.88 278 ARG B C 1
ATOM 4930 O O . ARG B 1 278 ? 34.094 12.547 10.984 1 94.88 278 ARG B O 1
ATOM 4937 N N . GLN B 1 279 ? 35.812 11.219 10.516 1 95.06 279 GLN B N 1
ATOM 4938 C CA . GLN B 1 279 ? 36.75 12 11.328 1 95.06 279 GLN B CA 1
ATOM 4939 C C . GLN B 1 279 ? 36.906 13.414 10.766 1 95.06 279 GLN B C 1
ATOM 4941 O O . GLN B 1 279 ? 37 14.383 11.523 1 95.06 279 GLN B O 1
ATOM 4946 N N . LEU B 1 280 ? 36.938 13.477 9.539 1 95 280 LEU B N 1
ATOM 4947 C CA . LEU B 1 280 ? 37.062 14.781 8.906 1 95 280 LEU B CA 1
ATOM 4948 C C . LEU B 1 280 ? 35.844 15.656 9.219 1 95 280 LEU B C 1
ATOM 4950 O O . LEU B 1 280 ? 36 16.844 9.5 1 95 280 LEU B O 1
ATOM 4954 N N . ARG B 1 281 ? 34.719 15.109 9.172 1 95.94 281 ARG B N 1
ATOM 4955 C CA . ARG B 1 281 ? 33.5 15.852 9.5 1 95.94 281 ARG B CA 1
ATOM 4956 C C . ARG B 1 281 ? 33.5 16.297 10.961 1 95.94 281 ARG B C 1
ATOM 4958 O O . ARG B 1 281 ? 33.094 17.406 11.281 1 95.94 281 ARG B O 1
ATOM 4965 N N . GLU B 1 282 ? 33.969 15.438 11.82 1 96.06 282 GLU B N 1
ATOM 4966 C CA . GLU B 1 282 ? 34.031 15.781 13.242 1 96.06 282 GLU B CA 1
ATOM 4967 C C . GLU B 1 282 ? 35.031 16.922 13.492 1 96.06 282 GLU B C 1
ATOM 4969 O O . GLU B 1 282 ? 34.719 17.875 14.211 1 96.06 282 GLU B O 1
ATOM 4974 N N . ASP B 1 283 ? 36.156 16.797 12.836 1 95.88 283 ASP B N 1
ATOM 4975 C CA . ASP B 1 283 ? 37.156 17.844 12.992 1 95.88 283 ASP B CA 1
ATOM 4976 C C . ASP B 1 283 ? 36.656 19.188 12.477 1 95.88 283 ASP B C 1
ATOM 4978 O O . ASP B 1 283 ? 36.844 20.203 13.148 1 95.88 283 ASP B O 1
ATOM 4982 N N . THR B 1 284 ? 36.125 19.141 11.391 1 95.38 284 THR B N 1
ATOM 4983 C CA . THR B 1 284 ? 35.562 20.359 10.812 1 95.38 284 THR B CA 1
ATOM 4984 C C . THR B 1 284 ? 34.469 20.938 11.703 1 95.38 284 THR B C 1
ATOM 4986 O O . THR B 1 284 ? 34.375 22.156 11.867 1 95.38 284 THR B O 1
ATOM 4989 N N . SER B 1 285 ? 33.656 20.094 12.281 1 96.06 285 SER B N 1
ATOM 4990 C CA . SER B 1 285 ? 32.562 20.516 13.172 1 96.06 285 SER B CA 1
ATOM 4991 C C . SER B 1 285 ? 33.125 21.172 14.43 1 96.06 285 SER B C 1
ATOM 4993 O O . SER B 1 285 ? 32.562 22.156 14.922 1 96.06 285 SER B O 1
ATOM 4995 N N . ARG B 1 286 ? 34.25 20.609 14.914 1 95.94 286 ARG B N 1
ATOM 4996 C CA . ARG B 1 286 ? 34.875 21.188 16.094 1 95.94 286 ARG B CA 1
ATOM 4997 C C . ARG B 1 286 ? 35.375 22.609 15.797 1 95.94 286 ARG B C 1
ATOM 4999 O O . ARG B 1 286 ? 35.406 23.469 16.688 1 95.94 286 ARG B O 1
ATOM 5006 N N . GLU B 1 287 ? 35.75 22.812 14.539 1 95 287 GLU B N 1
ATOM 5007 C CA . GLU B 1 287 ? 36.25 24.109 14.117 1 95 287 GLU B CA 1
ATOM 5008 C C . GLU B 1 287 ? 35.125 25.125 13.953 1 95 287 GLU B C 1
ATOM 5010 O O . GLU B 1 287 ? 35.375 26.328 13.875 1 95 287 GLU B O 1
ATOM 5015 N N . HIS B 1 288 ? 33.938 24.672 14.023 1 94.38 288 HIS B N 1
ATOM 5016 C CA . HIS B 1 288 ? 32.781 25.547 13.836 1 94.38 288 HIS B CA 1
ATOM 5017 C C . HIS B 1 288 ? 31.719 25.281 14.891 1 94.38 288 HIS B C 1
ATOM 5019 O O . HIS B 1 288 ? 30.578 24.906 14.562 1 94.38 288 HIS B O 1
ATOM 5025 N N . PRO B 1 289 ? 31.969 25.516 16.094 1 94.69 289 PRO B N 1
ATOM 5026 C CA . PRO B 1 289 ? 31.062 25.172 17.188 1 94.69 289 PRO B CA 1
ATOM 5027 C C . PRO B 1 289 ? 29.734 25.906 17.109 1 94.69 289 PRO B C 1
ATOM 5029 O O . PRO B 1 289 ? 28.719 25.406 17.609 1 94.69 289 PRO B O 1
ATOM 5032 N N . ASP B 1 290 ? 29.672 27.047 16.5 1 93.94 290 ASP B N 1
ATOM 5033 C CA . ASP B 1 290 ? 28.453 27.844 16.406 1 93.94 290 ASP B CA 1
ATOM 5034 C C . ASP B 1 290 ? 27.359 27.078 15.664 1 93.94 290 ASP B C 1
ATOM 5036 O O . ASP B 1 290 ? 26.172 27.375 15.828 1 93.94 290 ASP B O 1
ATOM 5040 N N . LEU B 1 291 ? 27.719 26.125 14.859 1 96.06 291 LEU B N 1
ATOM 5041 C CA . LEU B 1 291 ? 26.766 25.344 14.062 1 96.06 291 LEU B CA 1
ATOM 5042 C C . LEU B 1 291 ? 26 24.359 14.938 1 96.06 291 LEU B C 1
ATOM 5044 O O . LEU B 1 291 ? 24.969 23.828 14.516 1 96.06 291 LEU B O 1
ATOM 5048 N N . PHE B 1 292 ? 26.438 24.188 16.172 1 96.88 292 PHE B N 1
ATOM 5049 C CA . PHE B 1 292 ? 25.859 23.125 17 1 96.88 292 PHE B CA 1
ATOM 5050 C C . PHE B 1 292 ? 25.359 23.688 18.328 1 96.88 292 PHE B C 1
ATOM 5052 O O . PHE B 1 292 ? 25.062 22.922 19.25 1 96.88 292 PHE B O 1
ATOM 5059 N N . VAL B 1 293 ? 25.266 24.984 18.391 1 96.31 293 VAL B N 1
ATOM 5060 C CA . VAL B 1 293 ? 24.797 25.609 19.625 1 96.31 293 VAL B CA 1
ATOM 5061 C C . VAL B 1 293 ? 23.328 25.266 19.844 1 96.31 293 VAL B C 1
ATOM 5063 O O . VAL B 1 293 ? 22.5 25.453 18.969 1 96.31 293 VAL B O 1
ATOM 5066 N N . ILE B 1 294 ? 23.016 24.797 21.031 1 97 294 ILE B N 1
ATOM 5067 C CA . ILE B 1 294 ? 21.656 24.469 21.406 1 97 294 ILE B CA 1
ATOM 5068 C C . ILE B 1 294 ? 20.922 25.734 21.859 1 97 294 ILE B C 1
ATOM 5070 O O . ILE B 1 294 ? 21.469 26.547 22.609 1 97 294 ILE B O 1
ATOM 5074 N N . PRO B 1 295 ? 19.734 25.906 21.359 1 97.12 295 PRO B N 1
ATOM 5075 C CA . PRO B 1 295 ? 18.969 27.094 21.766 1 97.12 295 PRO B CA 1
ATOM 5076 C C . PRO B 1 295 ? 18.828 27.234 23.266 1 97.12 295 PRO B C 1
ATOM 5078 O O . PRO B 1 295 ? 18.641 26.234 23.969 1 97.12 295 PRO B O 1
ATOM 5081 N N . SER B 1 296 ? 18.781 28.438 23.75 1 93.25 296 SER B N 1
ATOM 5082 C CA . SER B 1 296 ? 18.875 28.766 25.172 1 93.25 296 SER B CA 1
ATOM 5083 C C . SER B 1 296 ? 17.656 28.266 25.938 1 93.25 296 SER B C 1
ATOM 5085 O O . SER B 1 296 ? 17.766 27.938 27.125 1 93.25 296 SER B O 1
ATOM 5087 N N . ALA B 1 297 ? 16.531 28.188 25.344 1 91.19 297 ALA B N 1
ATOM 5088 C CA . ALA B 1 297 ? 15.297 27.828 26.031 1 91.19 297 ALA B CA 1
ATOM 5089 C C . ALA B 1 297 ? 15.195 26.312 26.219 1 91.19 297 ALA B C 1
ATOM 5091 O O . ALA B 1 297 ? 14.281 25.828 26.891 1 91.19 297 ALA B O 1
ATOM 5092 N N . LEU B 1 298 ? 16.156 25.578 25.641 1 96.75 298 LEU B N 1
ATOM 5093 C CA . LEU B 1 298 ? 16.156 24.125 25.75 1 96.75 298 LEU B CA 1
ATOM 5094 C C . LEU B 1 298 ? 17.188 23.641 26.766 1 96.75 298 LEU B C 1
ATOM 5096 O O . LEU B 1 298 ? 18.047 24.406 27.172 1 96.75 298 LEU B O 1
ATOM 5100 N N . PRO B 1 299 ? 17.031 22.359 27.203 1 95.75 299 PRO B N 1
ATOM 5101 C CA . PRO B 1 299 ? 18.094 21.797 28.047 1 95.75 299 PRO B CA 1
ATOM 5102 C C . PRO B 1 299 ? 19.469 21.906 27.406 1 95.75 299 PRO B C 1
ATOM 5104 O O . PRO B 1 299 ? 19.609 21.734 26.188 1 95.75 299 PRO B O 1
ATOM 5107 N N . GLN B 1 300 ? 20.406 22.125 28.219 1 94.88 300 GLN B N 1
ATOM 5108 C CA . GLN B 1 300 ? 21.719 22.406 27.672 1 94.88 300 GLN B CA 1
ATOM 5109 C C . GLN B 1 300 ? 22.641 21.203 27.781 1 94.88 300 GLN B C 1
ATOM 5111 O O . GLN B 1 300 ? 23.703 21.156 27.156 1 94.88 300 GLN B O 1
ATOM 5116 N N . VAL B 1 301 ? 22.172 20.266 28.453 1 92.38 301 VAL B N 1
ATOM 5117 C CA . VAL B 1 301 ? 23.016 19.078 28.625 1 92.38 301 VAL B CA 1
ATOM 5118 C C . VAL B 1 301 ? 22.875 18.156 27.406 1 92.38 301 VAL B C 1
ATOM 5120 O O . VAL B 1 301 ? 21.797 17.609 27.156 1 92.38 301 VAL B O 1
ATOM 5123 N N . ARG B 1 302 ? 23.938 17.922 26.812 1 92.5 302 ARG B N 1
ATOM 5124 C CA . ARG B 1 302 ? 23.938 17.047 25.641 1 92.5 302 ARG B CA 1
ATOM 5125 C C . ARG B 1 302 ? 23.641 15.609 26.016 1 92.5 302 ARG B C 1
ATOM 5127 O O . ARG B 1 302 ? 24.141 15.125 27.047 1 92.5 302 ARG B O 1
ATOM 5134 N N . ALA B 1 303 ? 22.891 14.789 25.359 1 89.5 303 ALA B N 1
ATOM 5135 C CA . ALA B 1 303 ? 22.453 13.445 25.688 1 89.5 303 ALA B CA 1
ATOM 5136 C C . ALA B 1 303 ? 23.266 12.391 24.953 1 89.5 303 ALA B C 1
ATOM 5138 O O . ALA B 1 303 ? 23.359 11.242 25.406 1 89.5 303 ALA B O 1
ATOM 5139 N N . GLY B 1 304 ? 24.016 12.711 23.938 1 84.94 304 GLY B N 1
ATOM 5140 C CA . GLY B 1 304 ? 24.75 11.734 23.141 1 84.94 304 GLY B CA 1
ATOM 5141 C C . GLY B 1 304 ? 26.016 11.25 23.828 1 84.94 304 GLY B C 1
ATOM 5142 O O . GLY B 1 304 ? 26.609 11.977 24.625 1 84.94 304 GLY B O 1
ATOM 5143 N N . ARG B 1 305 ? 26.375 9.93 23.484 1 85.19 305 ARG B N 1
ATOM 5144 C CA . ARG B 1 305 ? 27.578 9.328 24.062 1 85.19 305 ARG B CA 1
ATOM 5145 C C . ARG B 1 305 ? 28.828 9.953 23.469 1 85.19 305 ARG B C 1
ATOM 5147 O O . ARG B 1 305 ? 29.875 10.016 24.125 1 85.19 305 ARG B O 1
ATOM 5154 N N . ARG B 1 306 ? 28.734 10.312 22.281 1 89.62 306 ARG B N 1
ATOM 5155 C CA . ARG B 1 306 ? 29.859 10.914 21.562 1 89.62 306 ARG B CA 1
ATOM 5156 C C . ARG B 1 306 ? 29.672 12.422 21.406 1 89.62 306 ARG B C 1
ATOM 5158 O O . ARG B 1 306 ? 28.547 12.922 21.547 1 89.62 306 ARG B O 1
ATOM 5165 N N . GLU B 1 307 ? 30.828 12.992 21.219 1 92.94 307 GLU B N 1
ATOM 5166 C CA . GLU B 1 307 ? 30.75 14.43 20.984 1 92.94 307 GLU B CA 1
ATOM 5167 C C . GLU B 1 307 ? 29.844 14.742 19.797 1 92.94 307 GLU B C 1
ATOM 5169 O O . GLU B 1 307 ? 28.969 15.609 19.891 1 92.94 307 GLU B O 1
ATOM 5174 N N . PHE B 1 308 ? 30.031 13.992 18.734 1 96.12 308 PHE B N 1
ATOM 5175 C CA . PHE B 1 308 ? 29.219 14.117 17.531 1 96.12 308 PHE B CA 1
ATOM 5176 C C . PHE B 1 308 ? 28.609 12.773 17.156 1 96.12 308 PHE B C 1
ATOM 5178 O O . PHE B 1 308 ? 29.266 11.734 17.266 1 96.12 308 PHE B O 1
ATOM 5185 N N . GLN B 1 309 ? 27.328 12.82 16.75 1 95.62 309 GLN B N 1
ATOM 5186 C CA . GLN B 1 309 ? 26.672 11.672 16.141 1 95.62 309 GLN B CA 1
ATOM 5187 C C . GLN B 1 309 ? 26.594 11.82 14.633 1 95.62 309 GLN B C 1
ATOM 5189 O O . GLN B 1 309 ? 26.703 12.93 14.102 1 95.62 309 GLN B O 1
ATOM 5194 N N . HIS B 1 310 ? 26.453 10.578 13.969 1 93.06 310 HIS B N 1
ATOM 5195 C CA . HIS B 1 310 ? 26.562 10.625 12.516 1 93.06 310 HIS B CA 1
ATOM 5196 C C . HIS B 1 310 ? 25.516 9.719 11.867 1 93.06 310 HIS B C 1
ATOM 5198 O O . HIS B 1 310 ? 25.125 8.703 12.438 1 93.06 310 HIS B O 1
ATOM 5204 N N . TYR B 1 311 ? 25.047 10.172 10.695 1 92.94 311 TYR B N 1
ATOM 5205 C CA . TYR B 1 311 ? 24.438 9.297 9.695 1 92.94 311 TYR B CA 1
ATOM 5206 C C . TYR B 1 311 ? 25.172 9.414 8.359 1 92.94 311 TYR B C 1
ATOM 5208 O O . TYR B 1 311 ? 25.281 10.508 7.801 1 92.94 311 TYR B O 1
ATOM 5216 N N . ALA B 1 312 ? 25.703 8.25 7.945 1 92 312 ALA B N 1
ATOM 5217 C CA . ALA B 1 312 ? 26.359 8.25 6.641 1 92 312 ALA B CA 1
ATOM 5218 C C . ALA B 1 312 ? 25.375 8.633 5.535 1 92 312 ALA B C 1
ATOM 5220 O O . ALA B 1 312 ? 24.188 8.336 5.625 1 92 312 ALA B O 1
ATOM 5221 N N . PRO B 1 313 ? 25.844 9.398 4.621 1 93.25 313 PRO B N 1
ATOM 5222 C CA . PRO B 1 313 ? 27.234 9.664 4.281 1 93.25 313 PRO B CA 1
ATOM 5223 C C . PRO B 1 313 ? 27.719 11.031 4.777 1 93.25 313 PRO B C 1
ATOM 5225 O O . PRO B 1 313 ? 28.906 11.32 4.738 1 93.25 313 PRO B O 1
ATOM 5228 N N . ASP B 1 314 ? 26.906 11.906 5.293 1 96.25 314 ASP B N 1
ATOM 5229 C CA . ASP B 1 314 ? 27.391 13.281 5.387 1 96.25 314 ASP B CA 1
ATOM 5230 C C . ASP B 1 314 ? 26.688 14.031 6.523 1 96.25 314 ASP B C 1
ATOM 5232 O O . ASP B 1 314 ? 26.891 15.234 6.699 1 96.25 314 ASP B O 1
ATOM 5236 N N . PHE B 1 315 ? 25.859 13.375 7.379 1 97.19 315 PHE B N 1
ATOM 5237 C CA . PHE B 1 315 ? 25.047 14.008 8.414 1 97.19 315 PHE B CA 1
ATOM 5238 C C . PHE B 1 315 ? 25.734 13.922 9.773 1 97.19 315 PHE B C 1
ATOM 5240 O O . PHE B 1 315 ? 26.031 12.828 10.258 1 97.19 315 PHE B O 1
ATOM 5247 N N . VAL B 1 316 ? 25.953 15.102 10.414 1 97.31 316 VAL B N 1
ATOM 5248 C CA . VAL B 1 316 ? 26.578 15.195 11.734 1 97.31 316 VAL B CA 1
ATOM 5249 C C . VAL B 1 316 ? 25.672 16 12.672 1 97.31 316 VAL B C 1
ATOM 5251 O O . VAL B 1 316 ? 25.094 17 12.266 1 97.31 316 VAL B O 1
ATOM 5254 N N . TYR B 1 317 ? 25.578 15.484 13.938 1 97.94 317 TYR B N 1
ATOM 5255 C CA . TYR B 1 317 ? 24.703 16.25 14.805 1 97.94 317 TYR B CA 1
ATOM 5256 C C . TYR B 1 317 ? 25.062 16.062 16.266 1 97.94 317 TYR B C 1
ATOM 5258 O O . TYR B 1 317 ? 25.828 15.156 16.609 1 97.94 317 TYR B O 1
ATOM 5266 N N . GLN B 1 318 ? 24.688 17.047 17.047 1 97.69 318 GLN B N 1
ATOM 5267 C CA . GLN B 1 318 ? 24.547 16.969 18.5 1 97.69 318 GLN B CA 1
ATOM 5268 C C . GLN B 1 318 ? 23.094 17.141 18.922 1 97.69 318 GLN B C 1
ATOM 5270 O O . GLN B 1 318 ? 22.281 17.703 18.188 1 97.69 318 GLN B O 1
ATOM 5275 N N . TYR B 1 319 ? 22.75 16.484 20.078 1 97.88 319 TYR B N 1
ATOM 5276 C CA . TYR B 1 319 ? 21.328 16.594 20.406 1 97.88 319 TYR B CA 1
ATOM 5277 C C . TYR B 1 319 ? 21.125 16.672 21.922 1 97.88 319 TYR B C 1
ATOM 5279 O O . TYR B 1 319 ? 22.031 16.359 22.688 1 97.88 319 TYR B O 1
ATOM 5287 N N . VAL B 1 320 ? 20.016 17.219 22.312 1 97.94 320 VAL B N 1
ATOM 5288 C CA . VAL B 1 320 ? 19.516 17.203 23.672 1 97.94 320 VAL B CA 1
ATOM 5289 C C . VAL B 1 320 ? 18.172 16.5 23.719 1 97.94 320 VAL B C 1
ATOM 5291 O O . VAL B 1 320 ? 17.484 16.359 22.703 1 97.94 320 VAL B O 1
ATOM 5294 N N . SER B 1 321 ? 17.766 15.961 24.906 1 97.19 321 SER B N 1
ATOM 5295 C CA . SER B 1 321 ? 16.484 15.281 25.094 1 97.19 321 SER B CA 1
ATOM 5296 C C . SER B 1 321 ? 15.398 16.266 25.516 1 97.19 321 SER B C 1
ATOM 5298 O O . SER B 1 321 ? 15.562 16.984 26.516 1 97.19 321 SER B O 1
ATOM 5300 N N . VAL B 1 322 ? 14.305 16.281 24.75 1 96.88 322 VAL B N 1
ATOM 5301 C CA . VAL B 1 322 ? 13.211 17.203 25.031 1 96.88 322 VAL B CA 1
ATOM 5302 C C . VAL B 1 322 ? 11.875 16.469 24.969 1 96.88 322 VAL B C 1
ATOM 5304 O O . VAL B 1 322 ? 11.008 16.828 24.172 1 96.88 322 VAL B O 1
ATOM 5307 N N . PRO B 1 323 ? 11.484 15.469 25.797 1 93.62 323 PRO B N 1
ATOM 5308 C CA . PRO B 1 323 ? 10.297 14.617 25.703 1 93.62 323 PRO B CA 1
ATOM 5309 C C . PRO B 1 323 ? 8.992 15.414 25.781 1 93.62 323 PRO B C 1
ATOM 5311 O O . PRO B 1 323 ? 7.961 14.969 25.281 1 93.62 323 PRO B O 1
ATOM 5314 N N . ASN B 1 324 ? 8.93 16.656 26.344 1 93.19 324 ASN B N 1
ATOM 5315 C CA . ASN B 1 324 ? 7.695 17.422 26.469 1 93.19 324 ASN B CA 1
ATOM 5316 C C . ASN B 1 324 ? 7.84 18.812 25.859 1 93.19 324 ASN B C 1
ATOM 5318 O O . ASN B 1 324 ? 7.289 19.781 26.391 1 93.19 324 ASN B O 1
ATOM 5322 N N . LEU B 1 325 ? 8.539 18.828 24.797 1 96.94 325 LEU B N 1
ATOM 5323 C CA . LEU B 1 325 ? 8.75 20.109 24.141 1 96.94 325 LEU B CA 1
ATOM 5324 C C . LEU B 1 325 ? 7.43 20.688 23.641 1 96.94 325 LEU B C 1
ATOM 5326 O O . LEU B 1 325 ? 6.645 19.984 22.984 1 96.94 325 LEU B O 1
ATOM 5330 N N . THR B 1 326 ? 7.168 21.906 23.953 1 96.81 326 THR B N 1
ATOM 5331 C CA . THR B 1 326 ? 5.957 22.562 23.469 1 96.81 326 THR B CA 1
ATOM 5332 C C . THR B 1 326 ? 6.191 23.203 22.109 1 96.81 326 THR B C 1
ATOM 5334 O O . THR B 1 326 ? 7.336 23.438 21.719 1 96.81 326 THR B O 1
ATOM 5337 N N . PHE B 1 327 ? 5.137 23.469 21.406 1 97.44 327 PHE B N 1
ATOM 5338 C CA . PHE B 1 327 ? 5.254 24.109 20.109 1 97.44 327 PHE B CA 1
ATOM 5339 C C . PHE B 1 327 ? 5.84 25.516 20.25 1 97.44 327 PHE B C 1
ATOM 5341 O O . PHE B 1 327 ? 6.637 25.938 19.422 1 97.44 327 PHE B O 1
ATOM 5348 N N . GLY B 1 328 ? 5.422 26.172 21.266 1 97.44 328 GLY B N 1
ATOM 5349 C CA . GLY B 1 328 ? 6.004 27.484 21.531 1 97.44 328 GLY B CA 1
ATOM 5350 C C . GLY B 1 328 ? 7.512 27.453 21.688 1 97.44 328 GLY B C 1
ATOM 5351 O O . GLY B 1 328 ? 8.219 28.297 21.141 1 97.44 328 GLY B O 1
ATOM 5352 N N . GLN B 1 329 ? 7.965 26.516 22.484 1 97.75 329 GLN B N 1
ATOM 5353 C CA . GLN B 1 329 ? 9.398 26.344 22.672 1 97.75 329 GLN B CA 1
ATOM 5354 C C . GLN B 1 329 ? 10.094 26.016 21.359 1 97.75 329 GLN B C 1
ATOM 5356 O O . GLN B 1 329 ? 11.188 26.516 21.078 1 97.75 329 GLN B O 1
ATOM 5361 N N . LEU B 1 330 ? 9.438 25.234 20.578 1 98.19 330 LEU B N 1
ATOM 5362 C CA . LEU B 1 330 ? 10 24.875 19.281 1 98.19 330 LEU B CA 1
ATOM 5363 C C . LEU B 1 330 ? 10.102 26.094 18.359 1 98.19 330 LEU B C 1
ATOM 5365 O O . LEU B 1 330 ? 11.117 26.281 17.688 1 98.19 330 LEU B O 1
ATOM 5369 N N . LYS B 1 331 ? 9.125 26.906 18.344 1 97.5 331 LYS B N 1
ATOM 5370 C CA . LYS B 1 331 ? 9.133 28.125 17.547 1 97.5 331 LYS B CA 1
ATOM 5371 C C . LYS B 1 331 ? 10.312 29.016 17.938 1 97.5 331 LYS B C 1
ATOM 5373 O O . LYS B 1 331 ? 11.023 29.531 17.062 1 97.5 331 LYS B O 1
ATOM 5378 N N . HIS B 1 332 ? 10.469 29.141 19.188 1 97.5 332 HIS B N 1
ATOM 5379 C CA . HIS B 1 332 ? 11.547 29.984 19.688 1 97.5 332 HIS B CA 1
ATOM 5380 C C . HIS B 1 332 ? 12.914 29.422 19.297 1 97.5 332 HIS B C 1
ATOM 5382 O O . HIS B 1 332 ? 13.797 30.172 18.875 1 97.5 332 HIS B O 1
ATOM 5388 N N . ALA B 1 333 ? 13.023 28.188 19.484 1 98.12 333 ALA B N 1
ATOM 5389 C CA . ALA B 1 333 ? 14.281 27.531 19.125 1 98.12 333 ALA B CA 1
ATOM 5390 C C . ALA B 1 333 ? 14.578 27.703 17.625 1 98.12 333 ALA B C 1
ATOM 5392 O O . ALA B 1 333 ? 15.703 28.016 17.25 1 98.12 333 ALA B O 1
ATOM 5393 N N . ALA B 1 334 ? 13.578 27.5 16.828 1 98.12 334 ALA B N 1
ATOM 5394 C CA . ALA B 1 334 ? 13.727 27.625 15.375 1 98.12 334 ALA B CA 1
ATOM 5395 C C . ALA B 1 334 ? 14.18 29.031 14.992 1 98.12 334 ALA B C 1
ATOM 5397 O O . ALA B 1 334 ? 15.094 29.203 14.18 1 98.12 334 ALA B O 1
ATOM 5398 N N . ALA B 1 335 ? 13.602 30 15.57 1 97.5 335 ALA B N 1
ATOM 5399 C CA . ALA B 1 335 ? 13.93 31.391 15.289 1 97.5 335 ALA B CA 1
ATOM 5400 C C . ALA B 1 335 ? 15.359 31.719 15.727 1 97.5 335 ALA B C 1
ATOM 5402 O O . ALA B 1 335 ? 16.109 32.375 15.008 1 97.5 335 ALA B O 1
ATOM 5403 N N . GLU B 1 336 ? 15.695 31.281 16.891 1 97.62 336 GLU B N 1
ATOM 5404 C CA . GLU B 1 336 ? 17.031 31.531 17.422 1 97.62 336 GLU B CA 1
ATOM 5405 C C . GLU B 1 336 ? 18.109 30.922 16.516 1 97.62 336 GLU B C 1
ATOM 5407 O O . GLU B 1 336 ? 19.109 31.578 16.234 1 97.62 336 GLU B O 1
ATOM 5412 N N . ILE B 1 337 ? 17.859 29.75 16.078 1 97.75 337 ILE B N 1
ATOM 5413 C CA . ILE B 1 337 ? 18.828 29.078 15.234 1 97.75 337 ILE B CA 1
ATOM 5414 C C . ILE B 1 337 ? 18.938 29.812 13.891 1 97.75 337 ILE B C 1
ATOM 5416 O O . ILE B 1 337 ? 20.031 30 13.359 1 97.75 337 ILE B O 1
ATOM 5420 N N . ASP B 1 338 ? 17.812 30.172 13.352 1 97.19 338 ASP B N 1
ATOM 5421 C CA . ASP B 1 338 ? 17.812 30.906 12.086 1 97.19 338 ASP B CA 1
ATOM 5422 C C . ASP B 1 338 ? 18.625 32.188 12.18 1 97.19 338 ASP B C 1
ATOM 5424 O O . ASP B 1 338 ? 19.438 32.469 11.297 1 97.19 338 ASP B O 1
ATOM 5428 N N . GLN B 1 339 ? 18.5 32.875 13.234 1 95.44 339 GLN B N 1
ATOM 5429 C CA . GLN B 1 339 ? 19.266 34.094 13.461 1 95.44 339 GLN B CA 1
ATOM 5430 C C . GLN B 1 339 ? 20.75 33.812 13.539 1 95.44 339 GLN B C 1
ATOM 5432 O O . GLN B 1 339 ? 21.562 34.531 12.945 1 95.44 339 GLN B O 1
ATOM 5437 N N . THR B 1 340 ? 21.062 32.812 14.273 1 94.75 340 THR B N 1
ATOM 5438 C CA . THR B 1 340 ? 22.469 32.438 14.438 1 94.75 340 THR B CA 1
ATOM 5439 C C . THR B 1 340 ? 23.094 32.094 13.086 1 94.75 340 THR B C 1
ATOM 5441 O O . THR B 1 340 ? 24.203 32.531 12.781 1 94.75 340 THR B O 1
ATOM 5444 N N . LEU B 1 341 ? 22.375 31.359 12.289 1 95.31 341 LEU B N 1
ATOM 5445 C CA . LEU B 1 341 ? 22.891 30.938 10.992 1 95.31 341 LEU B CA 1
ATOM 5446 C C . LEU B 1 341 ? 23.031 32.125 10.047 1 95.31 341 LEU B C 1
ATOM 5448 O O . LEU B 1 341 ? 24 32.219 9.297 1 95.31 341 LEU B O 1
ATOM 5452 N N . GLN B 1 342 ? 22.141 33.062 10.117 1 93.81 342 GLN B N 1
ATOM 5453 C CA . GLN B 1 342 ? 22.219 34.25 9.258 1 93.81 342 GLN B CA 1
ATOM 5454 C C . GLN B 1 342 ? 23.391 35.125 9.641 1 93.81 342 GLN B C 1
ATOM 5456 O O . GLN B 1 342 ? 24 35.781 8.781 1 93.81 342 GLN B O 1
ATOM 5461 N N . ALA B 1 343 ? 23.734 35.094 10.867 1 91.69 343 ALA B N 1
ATOM 5462 C CA . ALA B 1 343 ? 24.859 35.875 11.344 1 91.69 343 ALA B CA 1
ATOM 5463 C C . ALA B 1 343 ? 26.188 35.281 10.867 1 91.69 343 ALA B C 1
ATOM 5465 O O . ALA B 1 343 ? 27.219 35.969 10.836 1 91.69 343 ALA B O 1
ATOM 5466 N N . MET B 1 344 ? 26.125 34.062 10.508 1 89.25 344 MET B N 1
ATOM 5467 C CA . MET B 1 344 ? 27.328 33.375 10.086 1 89.25 344 MET B CA 1
ATOM 5468 C C . MET B 1 344 ? 27.562 33.531 8.594 1 89.25 344 MET B C 1
ATOM 5470 O O . MET B 1 344 ? 28.609 33.156 8.07 1 89.25 344 MET B O 1
ATOM 5474 N N . ARG B 1 345 ? 26.672 34.125 7.895 1 84.5 345 ARG B N 1
ATOM 5475 C CA . ARG B 1 345 ? 26.812 34.281 6.449 1 84.5 345 ARG B CA 1
ATOM 5476 C C . ARG B 1 345 ? 27.703 35.469 6.125 1 84.5 345 ARG B C 1
ATOM 5478 O O . ARG B 1 345 ? 27.766 36.438 6.887 1 84.5 345 ARG B O 1
#

Foldseek 3Di:
DQDDLVVLLVLQVLLVVQPLSVVCLPPVLLSVLVLLQVCCVVPVQLNCQLPVVLWAFDQWDPFHWDACDVHFGIWTTHRTTAIEGEDEDQLDADDPVVLVVVLVVCVPPPGRTAAEYEYLDHHPVDDVRYHYDYLLNSLVSSVVSLPDDDDPSSVSSNSVSSSSNSSSSNLVSLADDDQFAFLFDDPSSLVSNPDLSVSLSSQQSNQNNLQVCLVVPADFQWDWDWDAPPSWIK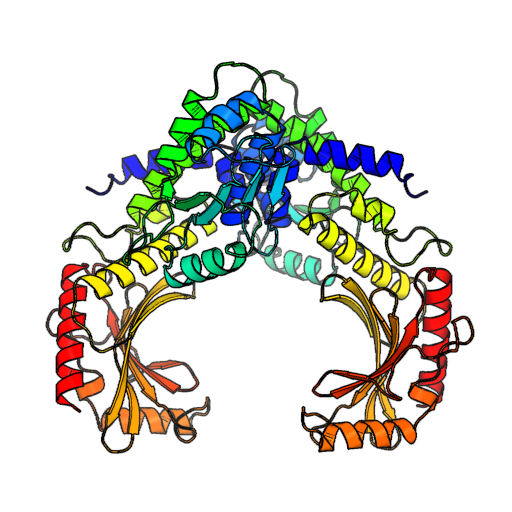IWTWDFDDFPNWTKIWTWMDTAQKTKGKIFTDDPQLAADDPVSVVVLVVVCVVPVLSAQFDPLDDRDWDDPDPWDDDHTGMIITIDGHNGHGSNNVSRRRNVNRVSVVVRD/DQDDLVVLLVLQVLLVVQPLSVVCLPPVLLSVLVLLQVCCVVPVQLNCQLPVVLWAFDQWDPFHWDACDVHFGIWTTHRTTAIETEDEDQLDADDPVVLVVVLVVCVPPPGRTAAEYEYLDHHPVDDVRYHYDYLLNSLVSSVVSLPDDDDPSSVSSNSVSSSSNSSSSNLVSLADDDQFAFLFRDPSSLVSNPDLSVSLSSQQSNQNNLQRCLVVPADFQWDWDWDAPPSWIKIWTWDFDDFPNWTKIWTWMDTAQKTKGKIFTDDPQLADDDPVSVVVLVVVCVVPVLSAQFDPLDDRDWDDPDPWDDDHTGMIITIDGHNGHGSNNVSRRRNVNRVSVVVRD

Secondary structure (DSSP, 8-state):
-PPPHHHHHHHHHHHHHSHHHHHGGGTHHHHHHHHHHHHHHH-HHHHHHHHGGGS-B----SSEEEEEETTEEEEEEETTEEEEEEEE-SSSPP-HHHHHHHHHHHTTSSSPPEEEEE-SS--TT--TTPEEE-HHHHHHHHHHH----S-HHHHHHHHHHHHHHHHHHHHHTTS---TTSBSSPPHHHHHT---HHHHHHHHHHHHHHHHHHHHHHS--SSEEEEEEETTEEEEEEEEEEEETTEEEEEEEEEETTEEEEEEEE-STTT-SSSHHHHHHHHHHHHH-GGGGPPPTTS--S---SSSSEEETTTEEEEEEE-TT-BHHHHHHHHHHHHHHHHHT-/-PPPHHHHHHHHHHHHHSHHHHHGGGSHHHHHHHHHHHHHHH-HHHHHHHHGGGS-B----S-EEEEEETTEEEEEEETTEEEEEEEE-SSSPP-HHHHHHHHHHHTTSSSPPEEEEE-SS--TT--TTPEEE-HHHHHHHHHHH----S-HHHHHHHHHHHHHHHHHHHHHTTS---TTSBSSPPHHHHHT---HHHHHHHHHHHHHHHHHHHHHHS--SSEEEEEEETTEEEEEEEEEEEETTEEEEEEEEEETTEEEEEEEE-STTT-SSSHHHHHHHHHHHHT-GGGGPPPTTS--S---SSSSEEETTTEEEEEEE-TT-BHHHHHHHHHHHHHHHHHT-

pLDDT: mean 92.22, std 6.91, range [50.5, 98.69]

Sequence (690 aa):
MHPTTEEVKGLVERIESNPLGRIMHGSRELFHSNLLSWYFDALPDAADATFRPLSIPAEGTERLAEREHTNLDLVLRWPDLAPLVIENKVFAVPDRTQLDRYEDKVSGWPVRPSLVLLSPTTPVDGLGNWTHVSYRALGQRIRDALTTDGAYEVETMRRYADLAIDLQSLLELAVVTSDDETVWIEPSVLEAISSKHLRAALGKARAQYVAAAISERVQLHGHVSAAFTRGQPLVQVFDVMKTDGLKIRAGWQLQGSQFRRAVVYLGSRMSGGSNRRRQLREDTSREHPDLFVIPSALPQVRAGRREFQHYAPDFVYQYVSVPNLTFGQLKHAAAEIDQTLQAMRMHPTTEEVKGLVERIESNPLGRIMHGSRELFHSNLLSWYFDALPDAADATFRPLSIPAEGTERLAEREHTNLDLVLRWPDLAPLVIENKVFAVPDRTQLDRYEDKVSGWPVRPSLVLLSPTTPVDGLGNWTHVSYRALGQRIRDALTTDGAYEVETMRRYADLAIDLQSLLELAVVTSDDETVWIEPSVLEAISSKHLRAALGKARAQYVAAAISERVQLHGHVSAAFTRGQPLVQVFDVMKTDGLKIRAGWQLQGSQFRRAVVYLGSRMSGGSNRRRQLREDTSREHPDLFVIPSALPQVRAGRREFQHYAPDFVYQYVSVPNLTFGQLKHAAAEIDQTLQAMR

Radius of gyration: 29.18 Å; Cα contacts (8 Å, |Δi|>4): 1261; chains: 2; bounding box: 72×65×67 Å

Solvent-accessible surface area (backbone atoms only — not comparable to full-atom values): 36528 Å² total; per-residue (Å²): 130,79,73,50,66,67,54,47,41,54,50,42,50,54,36,60,71,31,69,66,48,41,34,35,62,46,25,60,59,47,27,55,44,31,43,49,44,46,39,47,68,76,37,47,69,34,35,44,64,46,49,52,81,70,36,47,82,36,87,37,50,68,75,43,70,40,68,54,55,93,80,35,50,30,36,41,36,28,52,59,22,24,36,32,38,37,44,69,33,75,56,56,80,60,50,52,71,58,52,50,53,53,50,59,71,46,66,78,43,96,56,69,54,28,42,34,38,37,20,69,64,76,35,91,87,43,60,83,85,41,41,81,38,35,32,42,56,50,15,50,38,42,49,68,30,55,84,68,81,84,47,68,70,50,51,50,50,47,52,46,18,51,44,32,33,48,47,32,58,58,55,53,64,31,51,78,84,54,50,83,39,52,62,62,79,56,62,74,57,47,65,57,42,85,50,66,55,54,40,51,40,48,38,38,28,20,18,44,33,47,29,52,48,45,62,73,75,42,88,63,88,40,52,68,41,53,44,67,55,95,90,31,33,22,34,35,35,40,28,79,48,64,47,96,89,38,47,32,32,44,38,38,37,38,42,73,37,36,40,28,26,27,37,35,45,57,48,77,82,42,38,38,78,48,68,67,27,48,50,49,49,51,53,54,45,66,74,42,54,79,64,52,62,70,48,83,95,47,71,81,62,66,66,59,94,48,89,64,45,78,45,79,40,34,38,38,30,41,37,25,72,42,84,74,42,24,35,44,57,48,53,50,39,53,46,52,48,46,52,56,56,59,69,62,95,130,77,72,53,65,66,54,48,41,53,48,41,50,55,36,61,71,32,68,66,49,40,35,35,60,46,25,58,58,46,27,55,44,30,44,51,44,45,38,46,70,76,38,46,70,33,33,43,63,47,49,53,82,70,35,48,82,37,85,38,49,68,75,44,71,41,70,54,56,93,80,35,50,30,36,39,36,28,52,60,21,22,36,31,38,37,44,70,32,76,55,56,78,61,50,54,72,58,52,50,53,54,50,59,73,45,65,79,42,96,56,68,54,27,42,34,38,38,20,70,66,77,35,90,88,42,60,84,84,41,42,80,39,35,32,43,55,50,15,49,38,44,48,70,31,54,84,67,81,84,47,69,68,50,49,50,51,47,52,46,18,53,43,31,34,48,47,32,58,57,54,53,63,31,51,77,85,54,51,83,38,52,61,62,79,55,63,74,57,47,66,56,42,82,48,67,55,53,40,50,41,46,38,37,27,21,19,43,34,47,29,50,49,44,62,72,74,41,89,64,86,40,52,68,40,52,44,66,55,95,92,30,33,22,33,34,34,41,28,80,47,66,48,97,90,37,47,32,32,45,37,36,36,38,42,72,38,37,39,28,25,27,38,36,46,56,46,78,82,42,37,39,78,46,70,68,28,50,50,50,50,51,52,54,44,67,75,41,54,80,66,52,63,70,49,83,93,46,70,80,61,66,65,59,95,47,87,63,45,77,45,78,40,33,38,40,30,41,39,26,71,42,84,75,43,26,36,42,58,47,53,51,39,54,47,52,50,46,53,55,55,60,70,62,94

Nearest PDB structures (foldseek):
  3brw-assembly1_A  TM=6.701E-01  e=1.788E+00  Homo sapiens
  3brw-assembly3_C  TM=5.766E-01  e=2.892E+00  Homo sapiens
  1srq-assembly2_C  TM=4.842E-01  e=3.050E+00  Homo sapiens
  1srq-assembly1_A  TM=5.124E-01  e=4.434E+00  Homo sapiens
  5kpe-assembly1_A  TM=2.981E-01  e=1.443E+00  synthetic construct

Organism: NCBI:txid1891644